Protein AF-0000000080185939 (afdb_homodimer)

pLDDT: mean 82.7, std 18.93, range [19.61, 98.19]

Nearest PDB structures (foldseek):
  6in9-assembly1_A  TM=8.430E-01  e=1.172E-25  Pseudomonas aeruginosa PAO1
  3m4w-assembly2_B  TM=7.962E-01  e=1.609E-26  Escherichia coli K-12
  2v42-assembly1_A  TM=7.978E-01  e=8.962E-26  Escherichia coli BL21(DE3)
  3m4w-assembly1_C  TM=8.084E-01  e=6.529E-25  Escherichia coli K-12
  2v42-assembly1_B  TM=7.978E-01  e=1.003E-24  Escherichia coli BL21(DE3)

Organism: NCBI:txid1233

Radius of gyration: 27.84 Å; Cα contacts (8 Å, |Δi|>4): 1525; chains: 2; bounding box: 61×84×70 Å

Structure (mmCIF, N/CA/C/O backbone):
data_AF-0000000080185939-model_v1
#
loop_
_entity.id
_entity.type
_entity.pdbx_description
1 polymer 'Sigma E regulatory protein, MucB/RseB'
#
loop_
_atom_site.group_PDB
_atom_site.id
_atom_site.type_symbol
_atom_site.label_atom_id
_atom_site.label_alt_id
_atom_site.label_comp_id
_atom_site.label_asym_id
_atom_site.label_entity_id
_atom_site.label_seq_id
_atom_site.pdbx_PDB_ins_code
_atom_site.Cartn_x
_atom_site.Cartn_y
_atom_site.Cartn_z
_atom_site.occupancy
_atom_site.B_iso_or_equiv
_atom_site.auth_seq_id
_atom_site.auth_comp_id
_atom_site.auth_asym_id
_atom_site.auth_atom_id
_atom_site.pdbx_PDB_model_num
ATOM 1 N N . MET A 1 1 ? -2.131 13.453 8.148 1 19.61 1 MET A N 1
ATOM 2 C CA . MET A 1 1 ? -1.816 14.805 8.602 1 19.61 1 MET A CA 1
ATOM 3 C C . MET A 1 1 ? -3.055 15.492 9.172 1 19.61 1 MET A C 1
ATOM 5 O O . MET A 1 1 ? -4.184 15.133 8.82 1 19.61 1 MET A O 1
ATOM 9 N N . MET A 1 2 ? -3.336 16.688 10.164 1 22.05 2 MET A N 1
ATOM 10 C CA . MET A 1 2 ? -4.25 16.25 11.219 1 22.05 2 MET A CA 1
ATOM 11 C C . MET A 1 2 ? -5.625 15.93 10.648 1 22.05 2 MET A C 1
ATOM 13 O O . MET A 1 2 ? -6.133 16.656 9.789 1 22.05 2 MET A O 1
ATOM 17 N N . ARG A 1 3 ? -6.227 14.711 10.305 1 24.97 3 ARG A N 1
ATOM 18 C CA . ARG A 1 3 ? -7.523 14.32 9.766 1 24.97 3 ARG A CA 1
ATOM 19 C C . ARG A 1 3 ? -8.539 15.453 9.898 1 24.97 3 ARG A C 1
ATOM 21 O O . ARG A 1 3 ? -8.578 16.141 10.922 1 24.97 3 ARG A O 1
ATOM 28 N N . ILE A 1 4 ? -8.898 16.516 9.164 1 28.67 4 ILE A N 1
ATOM 29 C CA . ILE A 1 4 ? -9.789 17.672 9.203 1 28.67 4 ILE A CA 1
ATOM 30 C C . ILE A 1 4 ? -10.727 17.562 10.406 1 28.67 4 ILE A C 1
ATOM 32 O O . ILE A 1 4 ? -11.133 16.453 10.773 1 28.67 4 ILE A O 1
ATOM 36 N N . ALA A 1 5 ? -11.234 18.766 11.289 1 27.16 5 ALA A N 1
ATOM 37 C CA . ALA A 1 5 ? -11.539 18.922 12.703 1 27.16 5 ALA A CA 1
ATOM 38 C C . ALA A 1 5 ? -12.359 17.734 13.219 1 27.16 5 ALA A C 1
ATOM 40 O O . ALA A 1 5 ? -12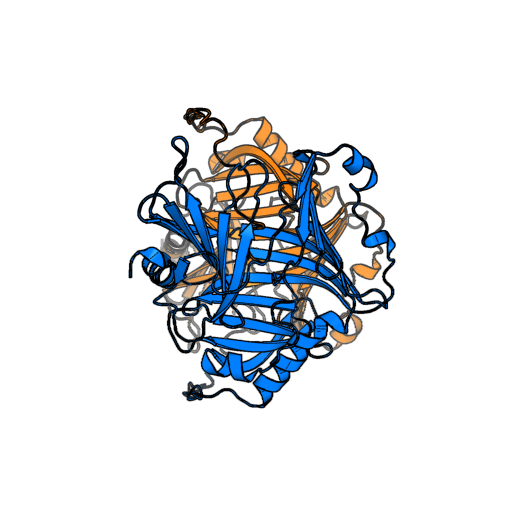.922 16.969 12.438 1 27.16 5 ALA A O 1
ATOM 41 N N . LEU A 1 6 ? -12.836 17.812 14.648 1 27.56 6 LEU A N 1
ATOM 42 C CA . LEU A 1 6 ? -13.617 16.922 15.492 1 27.56 6 LEU A CA 1
ATOM 43 C C . LEU A 1 6 ? -14.984 16.656 14.883 1 27.56 6 LEU A C 1
ATOM 45 O O . LEU A 1 6 ? -15.914 17.438 15.055 1 27.56 6 LEU A O 1
ATOM 49 N N . ALA A 1 7 ? -15.266 16.797 13.719 1 27.19 7 ALA A N 1
ATOM 50 C CA . ALA A 1 7 ? -16.453 16.047 13.305 1 27.19 7 ALA A CA 1
ATOM 51 C C . ALA A 1 7 ? -16.703 14.852 14.219 1 27.19 7 ALA A C 1
ATOM 53 O O . ALA A 1 7 ? -15.766 14.164 14.617 1 27.19 7 ALA A O 1
ATOM 54 N N . ALA A 1 8 ? -18.25 14.633 14.539 1 25.52 8 ALA A N 1
ATOM 55 C CA . ALA A 1 8 ? -19.594 14.391 15.078 1 25.52 8 ALA A CA 1
ATOM 56 C C . ALA A 1 8 ? -19.672 13.047 15.781 1 25.52 8 ALA A C 1
ATOM 58 O O . ALA A 1 8 ? -19.422 12 15.172 1 25.52 8 ALA A O 1
ATOM 59 N N . TRP A 1 9 ? -19.75 13.266 17.125 1 24.97 9 TRP A N 1
ATOM 60 C CA . TRP A 1 9 ? -19.797 12.508 18.375 1 24.97 9 TRP A CA 1
ATOM 61 C C . TRP A 1 9 ? -20.469 11.148 18.156 1 24.97 9 TRP A C 1
ATOM 63 O O . TRP A 1 9 ? -21.062 10.906 17.109 1 24.97 9 TRP A O 1
ATOM 73 N N . LEU A 1 10 ? -21.547 11.023 19.219 1 25 10 LEU A N 1
ATOM 74 C CA . LEU A 1 10 ? -22.125 9.977 20.062 1 25 10 LEU A CA 1
ATOM 75 C C . LEU A 1 10 ? -23.125 9.133 19.266 1 25 10 LEU A C 1
ATOM 77 O O . LEU A 1 10 ? -24.328 9.391 19.297 1 25 10 LEU A O 1
ATOM 81 N N . LEU A 1 11 ? -22.891 9.062 18 1 24.59 11 LEU A N 1
ATOM 82 C CA . LEU A 1 11 ? -24.047 8.289 17.531 1 24.59 11 LEU A CA 1
ATOM 83 C C . LEU A 1 11 ? -24.344 7.141 18.484 1 24.59 11 LEU A C 1
ATOM 85 O O . LEU A 1 11 ? -23.469 6.672 19.203 1 24.59 11 LEU A O 1
ATOM 89 N N . MET A 1 12 ? -25.734 6.918 18.609 1 25.69 12 MET A N 1
ATOM 90 C CA . MET A 1 12 ? -26.516 5.953 19.375 1 25.69 12 MET A CA 1
ATOM 91 C C . MET A 1 12 ? -25.875 4.574 19.344 1 25.69 12 MET A C 1
ATOM 93 O O . MET A 1 12 ? -25.453 4.109 18.281 1 25.69 12 MET A O 1
ATOM 97 N N . ALA A 1 13 ? -25.266 4.25 20.469 1 27.39 13 ALA A N 1
ATOM 98 C CA . ALA A 1 13 ? -24.891 2.916 20.922 1 27.39 13 ALA A CA 1
ATOM 99 C C . ALA A 1 13 ? -25.781 1.85 20.297 1 27.39 13 ALA A C 1
ATOM 101 O O . ALA A 1 13 ? -26.875 1.562 20.797 1 27.39 13 ALA A O 1
ATOM 102 N N . ALA A 1 14 ? -26.156 1.982 18.953 1 28.09 14 ALA A N 1
ATOM 103 C CA . ALA A 1 14 ? -26.969 0.803 18.688 1 28.09 14 ALA A CA 1
ATOM 104 C C . ALA A 1 14 ? -26.281 -0.466 19.172 1 28.09 14 ALA A C 1
ATOM 106 O O . ALA A 1 14 ? -25.094 -0.673 18.922 1 28.09 14 ALA A O 1
ATOM 107 N N . ASN A 1 15 ? -26.703 -0.908 20.297 1 28.48 15 ASN A N 1
ATOM 108 C CA . ASN A 1 15 ? -26.516 -2.281 20.75 1 28.48 15 ASN A CA 1
ATOM 109 C C . ASN A 1 15 ? -26.391 -3.252 19.578 1 28.48 15 ASN A C 1
ATOM 111 O O . ASN A 1 15 ? -27.391 -3.73 19.062 1 28.48 15 ASN A O 1
ATOM 115 N N . VAL A 1 16 ? -25.453 -2.85 18.672 1 33.22 16 VAL A N 1
ATOM 116 C CA . VAL A 1 16 ? -25.406 -4.008 17.781 1 33.22 16 VAL A CA 1
ATOM 117 C C . VAL A 1 16 ? -25.078 -5.262 18.578 1 33.22 16 VAL A C 1
ATOM 119 O O . VAL A 1 16 ? -24.031 -5.34 19.234 1 33.22 16 VAL A O 1
ATOM 122 N N . GLN A 1 17 ? -26.062 -5.832 19.125 1 32.38 17 GLN A N 1
ATOM 123 C CA . GLN A 1 17 ? -25.875 -7.207 19.578 1 32.38 17 GLN A CA 1
ATOM 124 C C . GLN A 1 17 ? -24.938 -7.965 18.641 1 32.38 17 GLN A C 1
ATOM 126 O O . GLN A 1 17 ? -25.094 -7.93 17.422 1 32.38 17 GLN A O 1
ATOM 131 N N . PRO A 1 18 ? -23.75 -7.977 19.109 1 36.38 18 PRO A N 1
ATOM 132 C CA . PRO A 1 18 ? -23.016 -8.914 18.25 1 36.38 18 PRO A CA 1
ATOM 133 C C . PRO A 1 18 ? -23.859 -10.117 17.844 1 36.38 18 PRO A C 1
ATOM 135 O O . PRO A 1 18 ? -24.344 -10.859 18.703 1 36.38 18 PRO A O 1
ATOM 138 N N . ALA A 1 19 ? -24.844 -9.898 16.984 1 35.47 19 ALA A N 1
ATOM 139 C CA . ALA A 1 19 ? -25.359 -11.195 16.562 1 35.47 19 ALA A CA 1
ATOM 140 C C . ALA A 1 19 ? -24.234 -12.219 16.422 1 35.47 19 ALA A C 1
ATOM 142 O O . ALA A 1 19 ? -23.266 -11.984 15.695 1 35.47 19 ALA A O 1
ATOM 143 N N . PHE A 1 20 ? -24.047 -12.883 17.453 1 34.81 20 PHE A N 1
ATOM 144 C CA . PHE A 1 20 ? -23.281 -14.094 17.234 1 34.81 20 PHE A CA 1
ATOM 145 C C . PHE A 1 20 ? -23.609 -14.711 15.875 1 34.81 20 PHE A C 1
ATOM 147 O O . PHE A 1 20 ? -24.625 -15.406 15.734 1 34.81 20 PHE A O 1
ATOM 154 N N . ALA A 1 21 ? -23.578 -13.898 14.852 1 38.5 21 ALA A N 1
ATOM 155 C CA . ALA A 1 21 ? -23.766 -14.688 13.633 1 38.5 21 ALA A CA 1
ATOM 156 C C . ALA A 1 21 ? -22.984 -16 13.711 1 38.5 21 ALA A C 1
ATOM 158 O O . ALA A 1 21 ? -21.766 -16 13.883 1 38.5 21 ALA A O 1
ATOM 159 N N . GLN A 1 22 ? -23.531 -16.984 14.094 1 40.75 22 GLN A N 1
ATOM 160 C CA . GLN A 1 22 ? -22.984 -18.328 13.938 1 40.75 22 GLN A CA 1
ATOM 161 C C . GLN A 1 22 ? -22.312 -18.484 12.57 1 40.75 22 GLN A C 1
ATOM 163 O O . GLN A 1 22 ? -22.938 -18.234 11.539 1 40.75 22 GLN A O 1
ATOM 168 N N . ASN A 1 23 ? -21.078 -18.062 12.375 1 51.03 23 ASN A N 1
ATOM 169 C CA . ASN A 1 23 ? -20.359 -18.344 11.141 1 51.03 23 ASN A CA 1
ATOM 170 C C . ASN A 1 23 ? -20.719 -19.719 10.578 1 51.03 23 ASN A C 1
ATOM 172 O O . ASN A 1 23 ? -20.469 -20.734 11.227 1 51.03 23 ASN A O 1
ATOM 176 N N . PRO A 1 24 ? -21.719 -19.766 9.82 1 56.75 24 PRO A N 1
ATOM 177 C CA . PRO A 1 24 ? -22.016 -21.094 9.273 1 56.75 24 PRO A CA 1
ATOM 178 C C . PRO A 1 24 ? -20.766 -21.844 8.82 1 56.75 24 PRO A C 1
ATOM 180 O O . PRO A 1 24 ? -19.797 -21.219 8.383 1 56.75 24 PRO A O 1
ATOM 183 N N . SER A 1 25 ? -20.562 -23.062 9.297 1 65.62 25 SER A N 1
ATOM 184 C CA . SER A 1 25 ? -19.5 -24.016 8.984 1 65.62 25 SER A CA 1
ATOM 185 C C . SER A 1 25 ? -19.516 -24.391 7.504 1 65.62 25 SER A C 1
ATOM 187 O O . SER A 1 25 ? -18.688 -25.172 7.047 1 65.62 25 SER A O 1
ATOM 189 N N . SER A 1 26 ? -20.547 -23.828 6.781 1 77.75 26 SER A N 1
ATOM 190 C CA . SER A 1 26 ? -20.594 -24.25 5.387 1 77.75 26 SER A CA 1
ATOM 191 C C . SER A 1 26 ? -20.531 -23.062 4.441 1 77.75 26 SER A C 1
ATOM 193 O O . SER A 1 26 ? -20.906 -21.953 4.816 1 77.75 26 SER A O 1
ATOM 195 N N . SER A 1 27 ? -20.062 -23.344 3.312 1 83.94 27 SER A N 1
ATOM 196 C CA . SER A 1 27 ? -20.016 -22.328 2.256 1 83.94 27 SER A CA 1
ATOM 197 C C . SER A 1 27 ? -21.406 -22.031 1.712 1 83.94 27 SER A C 1
ATOM 199 O O . SER A 1 27 ? -22.234 -22.938 1.584 1 83.94 27 SER A O 1
ATOM 201 N N . SER A 1 28 ? -21.688 -20.734 1.501 1 84.31 28 SER A N 1
ATOM 202 C CA . SER A 1 28 ? -22.969 -20.375 0.898 1 84.31 28 SER A CA 1
ATOM 203 C C . SER A 1 28 ? -22.938 -20.562 -0.614 1 84.31 28 SER A C 1
ATOM 205 O O . SER A 1 28 ? -21.922 -20.328 -1.257 1 84.31 28 SER A O 1
ATOM 207 N N . PRO A 1 29 ? -24.062 -21.109 -1.193 1 84.44 29 PRO A N 1
ATOM 208 C CA . PRO A 1 29 ? -24.125 -21.266 -2.648 1 84.44 29 PRO A CA 1
ATOM 209 C C . PRO A 1 29 ? -23.812 -19.953 -3.387 1 84.44 29 PRO A C 1
ATOM 211 O O . PRO A 1 29 ? -23.203 -19.984 -4.453 1 84.44 29 PRO A O 1
ATOM 214 N N . ASP A 1 30 ? -24.266 -18.875 -2.857 1 89.75 30 ASP A N 1
ATOM 215 C CA . ASP A 1 30 ? -24 -17.578 -3.463 1 89.75 30 ASP A CA 1
ATOM 216 C C . ASP A 1 30 ? -22.5 -17.297 -3.525 1 89.75 30 ASP A C 1
ATOM 218 O O . ASP A 1 30 ? -22 -16.781 -4.527 1 89.75 30 ASP A O 1
ATOM 222 N N . ALA A 1 31 ? -21.875 -17.625 -2.494 1 91.19 31 ALA A N 1
ATOM 223 C CA . ALA A 1 31 ? -20.422 -17.422 -2.447 1 91.19 31 ALA A CA 1
ATOM 224 C C . ALA A 1 31 ? -19.719 -18.281 -3.484 1 91.19 31 ALA A C 1
ATOM 226 O O . ALA A 1 31 ? -18.766 -17.828 -4.137 1 91.19 31 ALA A O 1
ATOM 227 N N . LEU A 1 32 ? -20.188 -19.5 -3.648 1 87.81 32 LEU A N 1
ATOM 228 C CA . LEU A 1 32 ? -19.594 -20.406 -4.625 1 87.81 32 LEU A CA 1
ATOM 229 C C . LEU A 1 32 ? -19.812 -19.906 -6.047 1 87.81 32 LEU A C 1
ATOM 231 O O . LEU A 1 32 ? -18.953 -20.062 -6.91 1 87.81 32 LEU A O 1
ATOM 235 N N . SER A 1 33 ? -20.922 -19.312 -6.277 1 90.12 33 SER A N 1
ATOM 236 C CA . SER A 1 33 ? -21.188 -18.703 -7.578 1 90.12 33 SER A CA 1
ATOM 237 C C . SER A 1 33 ? -20.219 -17.562 -7.875 1 90.12 33 SER A C 1
ATOM 239 O O . SER A 1 33 ? -19.781 -17.406 -9.016 1 90.12 33 SER A O 1
ATOM 241 N N . TRP A 1 34 ? -19.906 -16.812 -6.887 1 92.56 34 TRP A N 1
ATOM 242 C CA . TRP A 1 34 ? -18.922 -15.742 -7.043 1 92.56 34 TRP A CA 1
ATOM 243 C C . TRP A 1 34 ? -17.562 -16.297 -7.422 1 92.56 34 TRP A C 1
ATOM 245 O O . TRP A 1 34 ? -16.844 -15.703 -8.25 1 92.56 34 TRP A O 1
ATOM 255 N N . LEU A 1 35 ? -17.219 -17.406 -6.852 1 90.25 35 LEU A N 1
ATOM 256 C CA . LEU A 1 35 ? -15.93 -18 -7.176 1 90.25 35 LEU A CA 1
ATOM 257 C C . LEU A 1 35 ? -15.844 -18.344 -8.664 1 90.25 35 LEU A C 1
ATOM 259 O O . LEU A 1 35 ? -14.797 -18.172 -9.281 1 90.25 35 LEU A O 1
ATOM 263 N N . GLN A 1 36 ? -16.891 -18.828 -9.164 1 88.12 36 GLN A N 1
ATOM 264 C CA . GLN A 1 36 ? -16.938 -19.141 -10.594 1 88.12 36 GLN A CA 1
ATOM 265 C C . GLN A 1 36 ? -16.797 -17.875 -11.438 1 88.12 36 GLN A C 1
ATOM 267 O O . GLN A 1 36 ? -16.062 -17.875 -12.43 1 88.12 36 GLN A O 1
ATOM 272 N N . LYS A 1 37 ? -17.469 -16.875 -11.031 1 91 37 LYS A N 1
ATOM 273 C CA . LYS A 1 37 ? -17.375 -15.586 -11.719 1 91 37 LYS A CA 1
ATOM 274 C C . LYS A 1 37 ? -15.953 -15.047 -11.688 1 91 37 LYS A C 1
ATOM 276 O O . LYS A 1 37 ? -15.445 -14.562 -12.695 1 91 37 LYS A O 1
ATOM 281 N N . ILE A 1 38 ? -15.359 -15.18 -10.578 1 92.56 38 ILE A N 1
ATOM 282 C CA . ILE A 1 38 ? -13.984 -14.719 -10.375 1 92.56 38 ILE A CA 1
ATOM 283 C C . ILE A 1 38 ? -13.039 -15.492 -11.289 1 92.56 38 ILE A C 1
ATOM 285 O O . ILE A 1 38 ? -12.188 -14.898 -11.953 1 92.56 38 ILE A O 1
ATOM 289 N N . ALA A 1 39 ? -13.18 -16.766 -11.312 1 87.44 39 ALA A N 1
ATOM 290 C CA . ALA A 1 39 ? -12.289 -17.641 -12.07 1 87.44 39 ALA A CA 1
ATOM 291 C C . ALA A 1 39 ? -12.352 -17.328 -13.562 1 87.44 39 ALA A C 1
ATOM 293 O O . ALA A 1 39 ? -11.344 -17.406 -14.266 1 87.44 39 ALA A O 1
ATOM 294 N N . SER A 1 40 ? -13.461 -16.891 -14.039 1 87.88 40 SER A N 1
ATOM 295 C CA . SER A 1 40 ? -13.656 -16.688 -15.477 1 87.88 40 SER A CA 1
ATOM 296 C C . SER A 1 40 ? -13.344 -15.266 -15.891 1 87.88 40 SER A C 1
ATOM 298 O O . SER A 1 40 ? -13.141 -14.984 -17.078 1 87.88 40 SER A O 1
ATOM 300 N N . ALA A 1 41 ? -13.281 -14.359 -14.984 1 91.44 41 ALA A N 1
ATOM 301 C CA . ALA A 1 41 ? -13.273 -12.922 -15.266 1 91.44 41 ALA A CA 1
ATOM 302 C C . ALA A 1 41 ? -12.031 -12.531 -16.062 1 91.44 41 ALA A C 1
ATOM 304 O O . ALA A 1 41 ? -12.133 -11.812 -17.062 1 91.44 41 ALA A O 1
ATOM 305 N N . PRO A 1 42 ? -10.867 -13.031 -15.656 1 86.62 42 PRO A N 1
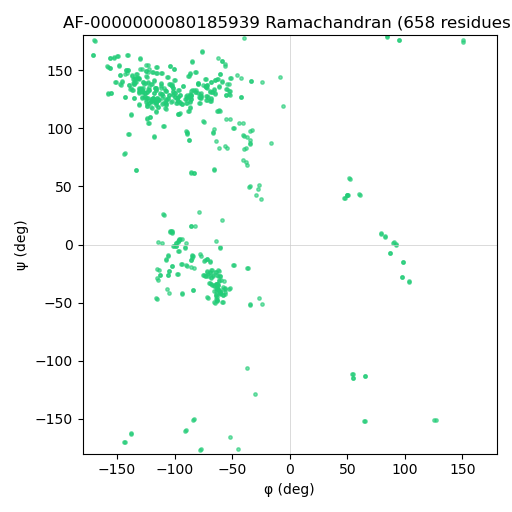ATOM 306 C CA . PRO A 1 42 ? -9.68 -12.594 -16.391 1 86.62 42 PRO A CA 1
ATOM 307 C C . PRO A 1 42 ? -9.703 -13.008 -17.859 1 86.62 42 PRO A C 1
ATOM 309 O O . PRO A 1 42 ? -9.109 -12.336 -18.703 1 86.62 42 PRO A O 1
ATOM 312 N N . ARG A 1 43 ? -10.344 -14.023 -18.234 1 86.62 43 ARG A N 1
ATOM 313 C CA . ARG A 1 43 ? -10.398 -14.484 -19.625 1 86.62 43 ARG A CA 1
ATOM 314 C C . ARG A 1 43 ? -11.508 -13.766 -20.391 1 86.62 43 ARG A C 1
ATOM 316 O O . ARG A 1 43 ? -11.547 -13.828 -21.625 1 86.62 43 ARG A O 1
ATOM 323 N N . ARG A 1 44 ? -12.32 -13.133 -19.688 1 89.75 44 ARG A N 1
ATOM 324 C CA . ARG A 1 44 ? -13.469 -12.5 -20.328 1 89.75 44 ARG A CA 1
ATOM 325 C C . ARG A 1 44 ? -13.258 -11 -20.5 1 89.75 44 ARG A C 1
ATOM 327 O O . ARG A 1 44 ? -13.938 -10.352 -21.297 1 89.75 44 ARG A O 1
ATOM 334 N N . HIS A 1 45 ? -12.289 -10.461 -19.719 1 93.12 45 HIS A N 1
ATOM 335 C CA . HIS A 1 45 ? -12.164 -9.008 -19.703 1 93.12 45 HIS A CA 1
ATOM 336 C C . HIS A 1 45 ? -10.719 -8.578 -19.953 1 93.12 45 HIS A C 1
ATOM 338 O O . HIS A 1 45 ? -9.789 -9.148 -19.375 1 93.12 45 HIS A O 1
ATOM 344 N N . ASN A 1 46 ? -10.617 -7.598 -20.828 1 95.19 46 ASN A N 1
ATOM 345 C CA . ASN A 1 46 ? -9.352 -6.887 -20.984 1 95.19 46 ASN A CA 1
ATOM 346 C C . ASN A 1 46 ? -9.234 -5.73 -20 1 95.19 46 ASN A C 1
ATOM 348 O O . ASN A 1 46 ? -10.242 -5.148 -19.594 1 95.19 46 ASN A O 1
ATOM 352 N N . TYR A 1 47 ? -8.023 -5.504 -19.594 1 96.25 47 TYR A N 1
ATOM 353 C CA . TYR A 1 47 ? -7.863 -4.402 -18.641 1 96.25 47 TYR A CA 1
ATOM 354 C C . TYR A 1 47 ? -6.434 -3.879 -18.641 1 96.25 47 TYR A C 1
ATOM 356 O O . TYR A 1 47 ? -5.508 -4.586 -19.062 1 96.25 47 TYR A O 1
ATOM 364 N N . VAL A 1 48 ? -6.277 -2.674 -18.312 1 96.81 48 VAL A N 1
ATOM 365 C CA . VAL A 1 48 ? -5.023 -1.968 -18.062 1 96.81 48 VAL A CA 1
ATOM 366 C C . VAL A 1 48 ? -5.074 -1.271 -16.703 1 96.81 48 VAL A C 1
ATOM 368 O O . VAL A 1 48 ? -6.09 -0.669 -16.344 1 96.81 48 VAL A O 1
ATOM 371 N N . GLY A 1 49 ? -3.975 -1.438 -15.961 1 96.19 49 GLY A N 1
ATOM 372 C CA . GLY A 1 49 ? -4.035 -0.802 -14.656 1 96.19 49 GLY A CA 1
ATOM 373 C C . GLY A 1 49 ? -2.701 -0.788 -13.938 1 96.19 49 GLY A C 1
ATOM 374 O O . GLY A 1 49 ? -1.687 -1.217 -14.492 1 96.19 49 GLY A O 1
ATOM 375 N N . THR A 1 50 ? -2.709 -0.145 -12.812 1 97.56 50 THR A N 1
ATOM 376 C CA . THR A 1 50 ? -1.61 -0.121 -11.852 1 97.56 50 THR A CA 1
ATOM 377 C C . THR A 1 50 ? -2.037 -0.738 -10.523 1 97.56 50 THR A C 1
ATOM 379 O O . THR A 1 50 ? -3.141 -0.482 -10.039 1 97.56 50 THR A O 1
ATOM 382 N N . PHE A 1 51 ? -1.219 -1.649 -10.031 1 96.88 51 PHE A N 1
ATOM 383 C CA . PHE A 1 51 ? -1.531 -2.232 -8.727 1 96.88 51 PHE A CA 1
ATOM 384 C C . PHE A 1 51 ? -0.315 -2.191 -7.812 1 96.88 51 PHE A C 1
ATOM 386 O O . PHE A 1 51 ? 0.812 -2 -8.273 1 96.88 51 PHE A O 1
ATOM 393 N N . VAL A 1 52 ? -0.646 -2.303 -6.508 1 96.5 52 VAL A N 1
ATOM 394 C CA . VAL A 1 52 ? 0.401 -2.305 -5.488 1 96.5 52 VAL A CA 1
ATOM 395 C C . VAL A 1 52 ? 0.421 -3.652 -4.773 1 96.5 52 VAL A C 1
ATOM 397 O O . VAL A 1 52 ? -0.63 -4.25 -4.527 1 96.5 52 VAL A O 1
ATOM 400 N N . TYR A 1 53 ? 1.637 -4.141 -4.613 1 93.44 53 TYR A N 1
ATOM 401 C CA . TYR A 1 53 ? 1.893 -5.207 -3.648 1 93.44 53 TYR A CA 1
ATOM 402 C C . TYR A 1 53 ? 2.383 -4.637 -2.322 1 93.44 53 TYR A C 1
ATOM 404 O O . TYR A 1 53 ? 3.287 -3.797 -2.297 1 93.44 53 TYR A O 1
ATOM 412 N N . SER A 1 54 ? 1.734 -5.047 -1.246 1 94.12 54 SER A N 1
ATOM 413 C CA . SER A 1 54 ? 2.131 -4.566 0.073 1 94.12 54 SER A CA 1
ATOM 414 C C . SER A 1 54 ? 2.303 -5.719 1.056 1 94.12 54 SER A C 1
ATOM 416 O O . SER A 1 54 ? 1.433 -6.586 1.161 1 94.12 54 SER A O 1
ATOM 418 N N . SER A 1 55 ? 3.449 -5.699 1.782 1 92.12 55 SER A N 1
ATOM 419 C CA . SER A 1 55 ? 3.693 -6.656 2.857 1 92.12 55 SER A CA 1
ATOM 420 C C . SER A 1 55 ? 4.727 -6.125 3.846 1 92.12 55 SER A C 1
ATOM 422 O O . SER A 1 55 ? 5.805 -5.676 3.443 1 92.12 55 SER A O 1
ATOM 424 N N . ASN A 1 56 ? 4.391 -6.18 5.105 1 87 56 ASN A N 1
ATOM 425 C CA . ASN A 1 56 ? 5.309 -5.836 6.184 1 87 56 ASN A CA 1
ATOM 426 C C . ASN A 1 56 ? 5.992 -4.492 5.934 1 87 56 ASN A C 1
ATOM 428 O O . ASN A 1 56 ? 7.215 -4.387 6.039 1 87 56 ASN A O 1
ATOM 432 N N . GLY A 1 57 ? 5.223 -3.572 5.496 1 86.25 57 GLY A N 1
ATOM 433 C CA . GLY A 1 57 ? 5.754 -2.23 5.324 1 86.25 57 GLY A CA 1
ATOM 434 C C . GLY A 1 57 ? 6.414 -2.02 3.973 1 86.25 57 GLY A C 1
ATOM 435 O O . GLY A 1 57 ? 6.789 -0.898 3.629 1 86.25 57 GLY A O 1
ATOM 436 N N . ASP A 1 58 ? 6.559 -3.051 3.221 1 90.12 58 ASP A N 1
ATOM 437 C CA . ASP A 1 58 ? 7.113 -2.934 1.875 1 90.12 58 ASP A CA 1
ATOM 438 C C . ASP A 1 58 ? 6.004 -2.754 0.84 1 90.12 58 ASP A C 1
ATOM 440 O O . ASP A 1 58 ? 4.957 -3.4 0.925 1 90.12 58 ASP A O 1
ATOM 444 N N . ILE A 1 59 ? 6.27 -1.817 -0.085 1 93.19 59 ILE A N 1
ATOM 445 C CA . ILE A 1 59 ? 5.316 -1.576 -1.159 1 93.19 59 ILE A CA 1
ATOM 446 C C . ILE A 1 59 ? 6.027 -1.647 -2.51 1 93.19 59 ILE A C 1
ATOM 448 O O . ILE A 1 59 ? 7.137 -1.134 -2.66 1 93.19 59 ILE A O 1
ATOM 452 N N . GLU A 1 60 ? 5.43 -2.375 -3.418 1 94.31 60 GLU A N 1
ATOM 453 C CA . GLU A 1 60 ? 5.906 -2.432 -4.797 1 94.31 60 GLU A CA 1
ATOM 454 C C . GLU A 1 60 ? 4.781 -2.137 -5.781 1 94.31 60 GLU A C 1
ATOM 456 O O . GLU A 1 60 ? 3.686 -2.691 -5.668 1 94.31 60 GLU A O 1
ATOM 461 N N . THR A 1 61 ? 5.09 -1.263 -6.691 1 96.62 61 THR A N 1
ATOM 462 C CA . THR A 1 61 ? 4.094 -0.854 -7.676 1 96.62 61 THR A CA 1
ATOM 463 C C . THR A 1 61 ? 4.375 -1.501 -9.031 1 96.62 61 THR A C 1
ATOM 465 O O . THR A 1 61 ? 5.527 -1.589 -9.453 1 96.62 61 THR A O 1
ATOM 468 N N . SER A 1 62 ? 3.266 -1.963 -9.68 1 96.38 62 SER A N 1
ATOM 469 C CA . SER A 1 62 ? 3.393 -2.561 -11.008 1 96.38 62 SER A CA 1
ATOM 470 C C . SER A 1 62 ? 2.285 -2.076 -11.938 1 96.38 62 SER A C 1
ATOM 472 O O . SER A 1 62 ? 1.162 -1.825 -11.492 1 96.38 62 SER A O 1
ATOM 474 N N . ARG A 1 63 ? 2.633 -1.94 -13.164 1 96.81 63 ARG A N 1
ATOM 475 C CA . ARG A 1 63 ? 1.649 -1.721 -14.219 1 96.81 63 ARG A CA 1
ATOM 476 C C . ARG A 1 63 ? 1.353 -3.014 -14.977 1 96.81 63 ARG A C 1
ATOM 478 O O . ARG A 1 63 ? 2.262 -3.797 -15.25 1 96.81 63 ARG A O 1
ATOM 485 N N . ILE A 1 64 ? 0.084 -3.188 -15.328 1 96.19 64 ILE A N 1
ATOM 486 C CA . ILE A 1 64 ? -0.294 -4.434 -15.984 1 96.19 64 ILE A CA 1
ATOM 487 C C . ILE A 1 64 ? -1.209 -4.133 -17.172 1 96.19 64 ILE A C 1
ATOM 489 O O . ILE A 1 64 ? -2.068 -3.252 -17.094 1 96.19 64 ILE A O 1
ATOM 493 N N . ILE A 1 65 ? -1.006 -4.773 -18.234 1 97 65 ILE A N 1
ATOM 494 C CA . ILE A 1 65 ? -1.872 -4.805 -19.422 1 97 65 ILE A CA 1
ATOM 495 C C . ILE A 1 65 ? -2.281 -6.242 -19.719 1 97 65 ILE A C 1
ATOM 497 O O . ILE A 1 65 ? -1.43 -7.129 -19.812 1 97 65 ILE A O 1
ATOM 501 N N . HIS A 1 66 ? -3.527 -6.504 -19.75 1 95.38 66 HIS A N 1
ATOM 502 C CA . HIS A 1 66 ? -4.062 -7.836 -20.016 1 95.38 66 HIS A CA 1
ATOM 503 C C . HIS A 1 66 ? -5.023 -7.809 -21.203 1 95.38 66 HIS A C 1
ATOM 505 O O . HIS A 1 66 ? -5.973 -7.023 -21.219 1 95.38 66 HIS A O 1
ATOM 511 N N . LEU A 1 67 ? -4.777 -8.641 -22.156 1 95.69 67 LEU A N 1
ATOM 512 C CA . LEU A 1 67 ? -5.57 -8.711 -23.391 1 95.69 67 LEU A CA 1
ATOM 513 C C . LEU A 1 67 ? -5.879 -10.156 -23.75 1 95.69 67 LEU A C 1
ATOM 515 O O . LEU A 1 67 ? -4.98 -11 -23.781 1 95.69 67 LEU A O 1
ATOM 519 N N . VAL A 1 68 ? -7.109 -10.453 -23.938 1 92.75 68 VAL A N 1
ATOM 520 C CA . VAL A 1 68 ? -7.531 -11.727 -24.5 1 92.75 68 VAL A CA 1
ATOM 521 C C . VAL A 1 68 ? -8.031 -11.531 -25.922 1 92.75 68 VAL A C 1
ATOM 523 O O . VAL A 1 68 ? -8.891 -10.68 -26.172 1 92.75 68 VAL A O 1
ATOM 526 N N . ASP A 1 69 ? -7.477 -12.227 -26.812 1 91.38 69 ASP A N 1
ATOM 527 C CA . ASP A 1 69 ? -7.914 -12.172 -28.203 1 91.38 69 ASP A CA 1
ATOM 528 C C . ASP A 1 69 ? -7.973 -13.57 -28.828 1 91.38 69 ASP A C 1
ATOM 530 O O . ASP A 1 69 ? -8.086 -14.562 -28.109 1 91.38 69 ASP A O 1
ATOM 534 N N . GLU A 1 70 ? -8.008 -13.664 -30.141 1 90.75 70 GLU A N 1
ATOM 535 C CA . GLU A 1 70 ? -8.148 -14.938 -30.828 1 90.75 70 GLU A CA 1
ATOM 536 C C . GLU A 1 70 ? -6.926 -15.82 -30.625 1 90.75 70 GLU A C 1
ATOM 538 O O . GLU A 1 70 ? -7.023 -17.047 -30.672 1 90.75 70 GLU A O 1
ATOM 543 N N . GLU A 1 71 ? -5.824 -15.172 -30.391 1 90.75 71 GLU A N 1
ATOM 544 C CA . GLU A 1 71 ? -4.578 -15.914 -30.219 1 90.75 71 GLU A CA 1
ATOM 545 C C . GLU A 1 71 ? -4.418 -16.391 -28.766 1 90.75 71 GLU A C 1
ATOM 547 O O . GLU A 1 71 ? -3.521 -17.188 -28.469 1 90.75 71 GLU A O 1
ATOM 552 N N . GLY A 1 72 ? -5.25 -15.906 -27.938 1 90.38 72 GLY A N 1
ATOM 553 C CA . GLY A 1 72 ? -5.195 -16.344 -26.547 1 90.38 72 GLY A CA 1
ATOM 554 C C . GLY A 1 72 ? -5.066 -15.188 -25.562 1 90.38 72 GLY A C 1
ATOM 555 O O . GLY A 1 72 ? -5.629 -14.109 -25.797 1 90.38 72 GLY A O 1
ATOM 556 N N . GLU A 1 73 ? -4.402 -15.516 -24.406 1 90.94 73 GLU A N 1
ATOM 557 C CA . GLU A 1 73 ? -4.238 -14.547 -23.328 1 90.94 73 GLU A CA 1
ATOM 558 C C . GLU A 1 73 ? -2.836 -13.945 -23.344 1 90.94 73 GLU A C 1
ATOM 560 O O . GLU A 1 73 ? -1.843 -14.672 -23.438 1 90.94 73 GLU A O 1
ATOM 565 N N . HIS A 1 74 ? -2.783 -12.625 -23.297 1 93.81 74 HIS A N 1
ATOM 566 C CA . HIS A 1 74 ? -1.536 -11.867 -23.281 1 93.81 74 HIS A CA 1
ATOM 567 C C . HIS A 1 74 ? -1.495 -10.898 -22.109 1 93.81 74 HIS A C 1
ATOM 569 O O . HIS A 1 74 ? -2.508 -10.281 -21.766 1 93.81 74 HIS A O 1
ATOM 575 N N . GLU A 1 75 ? -0.324 -10.844 -21.5 1 94.31 75 GLU A N 1
ATOM 576 C CA . GLU A 1 75 ? -0.178 -9.938 -20.359 1 94.31 75 GLU A CA 1
ATOM 577 C C . GLU A 1 75 ? 1.225 -9.344 -20.312 1 94.31 75 GLU A C 1
ATOM 579 O O . GLU A 1 75 ? 2.207 -10.023 -20.609 1 94.31 75 GLU A O 1
ATOM 584 N N . LYS A 1 76 ? 1.298 -8.148 -19.984 1 96.38 76 LYS A N 1
ATOM 585 C CA . LYS A 1 76 ? 2.553 -7.473 -19.688 1 96.38 76 LYS A CA 1
ATOM 586 C C . LYS A 1 76 ? 2.492 -6.805 -18.312 1 96.38 76 LYS A C 1
ATOM 588 O O . LYS A 1 76 ? 1.559 -6.055 -18.016 1 96.38 76 LYS A O 1
ATOM 593 N N . SER A 1 77 ? 3.455 -7.125 -17.547 1 95.38 77 SER A N 1
ATOM 594 C CA . SER A 1 77 ? 3.607 -6.473 -16.25 1 95.38 77 SER A CA 1
ATOM 595 C C . SER A 1 77 ? 4.965 -5.785 -16.125 1 95.38 77 SER A C 1
ATOM 597 O O . SER A 1 77 ? 5.988 -6.355 -16.516 1 95.38 77 SER A O 1
ATOM 599 N N . GLU A 1 78 ? 4.93 -4.602 -15.68 1 96.62 78 GLU A N 1
ATOM 600 C CA . GLU A 1 78 ? 6.145 -3.822 -15.438 1 96.62 78 GLU A CA 1
ATOM 601 C C . GLU A 1 78 ? 6.25 -3.398 -13.977 1 96.62 78 GLU A C 1
ATOM 603 O O . GLU A 1 78 ? 5.352 -2.738 -13.453 1 96.62 78 GLU A O 1
ATOM 608 N N . VAL A 1 79 ? 7.324 -3.764 -13.367 1 95.5 79 VAL A N 1
ATOM 609 C CA . VAL A 1 79 ? 7.57 -3.326 -12 1 95.5 79 VAL A CA 1
ATOM 610 C C . VAL A 1 79 ? 8.148 -1.913 -12 1 95.5 79 VAL A C 1
ATOM 612 O O . VAL A 1 79 ? 9.125 -1.639 -12.703 1 95.5 79 VAL A O 1
ATOM 615 N N . LEU A 1 80 ? 7.594 -1.1 -11.164 1 96.12 80 LEU A N 1
ATOM 616 C CA . LEU A 1 80 ? 7.898 0.324 -11.258 1 96.12 80 LEU A CA 1
ATOM 617 C C . LEU A 1 80 ? 8.836 0.759 -10.141 1 96.12 80 LEU A C 1
ATOM 619 O O . LEU A 1 80 ? 9.344 1.883 -10.148 1 96.12 80 LEU A O 1
ATOM 623 N N . ASP A 1 81 ? 9.086 -0.109 -9.188 1 96.12 81 ASP A N 1
ATOM 624 C CA . ASP A 1 81 ? 9.969 0.172 -8.062 1 96.12 81 ASP A CA 1
ATOM 625 C C . ASP A 1 81 ? 11.188 -0.75 -8.078 1 96.12 81 ASP A C 1
ATOM 627 O O . ASP A 1 81 ? 11.109 -1.883 -8.562 1 96.12 81 ASP A O 1
ATOM 631 N N . GLY A 1 82 ? 12.367 -0.265 -7.484 1 92.31 82 GLY A N 1
ATOM 632 C CA . GLY A 1 82 ? 13.562 -1.093 -7.465 1 92.31 82 GLY A CA 1
ATOM 633 C C . GLY A 1 82 ? 14.109 -1.373 -8.852 1 92.31 82 GLY A C 1
ATOM 634 O O . GLY A 1 82 ? 13.969 -0.552 -9.758 1 92.31 82 GLY A O 1
ATOM 635 N N . ALA A 1 83 ? 14.742 -2.477 -8.922 1 92.06 83 ALA A N 1
ATOM 636 C CA . ALA A 1 83 ? 15.289 -2.852 -10.219 1 92.06 83 ALA A CA 1
ATOM 637 C C . ALA A 1 83 ? 14.18 -3.094 -11.242 1 92.06 83 ALA A C 1
ATOM 639 O O . ALA A 1 83 ? 13.219 -3.814 -10.961 1 92.06 83 ALA A O 1
ATOM 640 N N . PRO A 1 84 ? 14.312 -2.479 -12.359 1 93.25 84 PRO A N 1
ATOM 641 C CA . PRO A 1 84 ? 13.273 -2.662 -13.375 1 93.25 84 PRO A CA 1
ATOM 642 C C . PRO A 1 84 ? 13.156 -4.109 -13.844 1 93.25 84 PRO A C 1
ATOM 644 O O . PRO A 1 84 ? 14.156 -4.82 -13.93 1 93.25 84 PRO A O 1
ATOM 647 N N . ARG A 1 85 ? 11.961 -4.504 -14.078 1 94.75 85 ARG A N 1
ATOM 648 C CA . ARG A 1 85 ? 11.648 -5.816 -14.633 1 94.75 85 ARG A CA 1
ATOM 649 C C . ARG A 1 85 ? 10.344 -5.785 -15.422 1 94.75 85 ARG A C 1
ATOM 651 O O . ARG A 1 85 ? 9.391 -5.105 -15.031 1 94.75 85 ARG A O 1
ATOM 658 N N . GLU A 1 86 ? 10.398 -6.473 -16.484 1 96 86 GLU A N 1
ATOM 659 C CA . GLU A 1 86 ? 9.188 -6.645 -17.281 1 96 86 GLU A CA 1
ATOM 660 C C . GLU A 1 86 ? 8.867 -8.117 -17.5 1 96 86 GLU A C 1
ATOM 662 O O . GLU A 1 86 ? 9.75 -8.914 -17.828 1 96 86 GLU A O 1
ATOM 667 N N . ILE A 1 87 ? 7.68 -8.414 -17.25 1 94.06 87 ILE A N 1
ATOM 668 C CA . ILE A 1 87 ? 7.219 -9.789 -17.438 1 94.06 87 ILE A CA 1
ATOM 669 C C . ILE A 1 87 ? 6.156 -9.836 -18.531 1 94.06 87 ILE A C 1
ATOM 671 O O . ILE A 1 87 ? 5.125 -9.172 -18.438 1 94.06 87 ILE A O 1
ATOM 675 N N . ILE A 1 88 ? 6.477 -10.617 -19.516 1 94.69 88 ILE A N 1
ATOM 676 C CA . ILE A 1 88 ? 5.539 -10.828 -20.625 1 94.69 88 ILE A CA 1
ATOM 677 C C . ILE A 1 88 ? 5.012 -12.266 -20.578 1 94.69 88 ILE A C 1
ATOM 679 O O . ILE A 1 88 ? 5.789 -13.219 -20.531 1 94.69 88 ILE A O 1
ATOM 683 N N . ARG A 1 89 ? 3.73 -12.305 -20.578 1 92 89 ARG A N 1
ATOM 684 C CA . ARG A 1 89 ? 3.088 -13.617 -20.609 1 92 89 ARG A CA 1
ATOM 685 C C . ARG A 1 89 ? 2.219 -13.766 -21.844 1 92 89 ARG A C 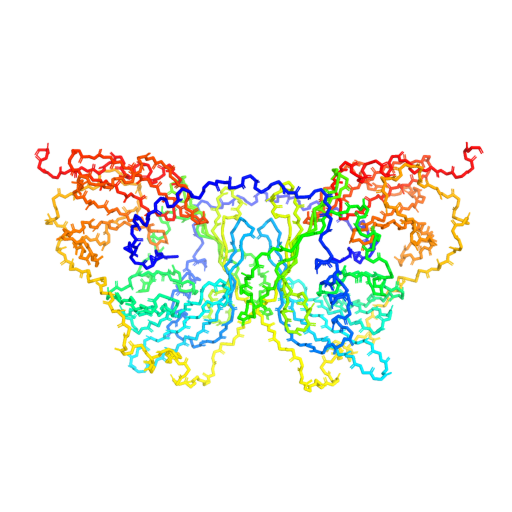1
ATOM 687 O O . ARG A 1 89 ? 1.353 -12.93 -22.109 1 92 89 ARG A O 1
ATOM 694 N N . ASN A 1 90 ? 2.498 -14.789 -22.562 1 91.06 90 ASN A N 1
ATOM 695 C CA . ASN A 1 90 ? 1.674 -15.219 -23.688 1 91.06 90 ASN A CA 1
ATOM 696 C C . ASN A 1 90 ? 1.19 -16.656 -23.5 1 91.06 90 ASN A C 1
ATOM 698 O O . ASN A 1 90 ? 1.952 -17.594 -23.719 1 91.06 90 ASN A O 1
ATOM 702 N N . ASN A 1 91 ? -0.1 -16.672 -23.156 1 87.94 91 ASN A N 1
ATOM 703 C CA . ASN A 1 91 ? -0.648 -17.984 -22.828 1 87.94 91 ASN A CA 1
ATOM 704 C C . ASN A 1 91 ? 0.168 -18.672 -21.734 1 87.94 91 ASN A C 1
ATOM 706 O O . ASN A 1 91 ? 0.245 -18.188 -20.609 1 87.94 91 ASN A O 1
ATOM 710 N N . ASP A 1 92 ? 0.89 -19.766 -22.062 1 80.31 92 ASP A N 1
ATOM 711 C CA . ASP A 1 92 ? 1.599 -20.5 -21.016 1 80.31 92 ASP A CA 1
ATOM 712 C C . ASP A 1 92 ? 3.096 -20.203 -21.047 1 80.31 92 ASP A C 1
ATOM 714 O O . ASP A 1 92 ? 3.885 -20.859 -20.375 1 80.31 92 ASP A O 1
ATOM 718 N N . GLU A 1 93 ? 3.471 -19.203 -21.797 1 85.12 93 GLU A N 1
ATOM 719 C CA . GLU A 1 93 ? 4.879 -18.812 -21.891 1 85.12 93 GLU A CA 1
ATOM 720 C C . GLU A 1 93 ? 5.129 -17.484 -21.172 1 85.12 93 GLU A C 1
ATOM 722 O O . GLU A 1 93 ? 4.375 -16.531 -21.359 1 85.12 93 GLU A O 1
ATOM 727 N N . MET A 1 94 ? 6.164 -17.547 -20.422 1 89.25 94 MET A N 1
ATOM 728 C CA . MET A 1 94 ? 6.539 -16.328 -19.703 1 89.25 94 MET A CA 1
ATOM 729 C C . MET A 1 94 ? 7.961 -15.906 -20.047 1 89.25 94 MET A C 1
ATOM 731 O O . MET A 1 94 ? 8.852 -16.75 -20.172 1 89.25 94 MET A O 1
ATOM 735 N N . ARG A 1 95 ? 8.188 -14.641 -20.297 1 90.62 95 ARG A N 1
ATOM 736 C CA . ARG A 1 95 ? 9.5 -14.031 -20.484 1 90.62 95 ARG A CA 1
ATOM 737 C C . ARG A 1 95 ? 9.695 -12.859 -19.531 1 90.62 95 ARG A C 1
ATOM 739 O O . ARG A 1 95 ? 8.875 -11.938 -19.484 1 90.62 95 ARG A O 1
ATOM 746 N N . CYS A 1 96 ? 10.734 -12.945 -18.797 1 93.06 96 CYS A N 1
ATOM 747 C CA . CYS A 1 96 ? 11.078 -11.867 -17.875 1 93.06 96 CYS A CA 1
ATOM 748 C C . CYS A 1 96 ? 12.328 -11.125 -18.328 1 93.06 96 CYS A C 1
ATOM 750 O O . CYS A 1 96 ? 13.391 -11.727 -18.469 1 93.06 96 CYS A O 1
ATOM 752 N N . TYR A 1 97 ? 12.195 -9.891 -18.531 1 94.81 97 TYR A N 1
ATOM 753 C CA . TYR A 1 97 ? 13.305 -9.031 -18.938 1 94.81 97 TYR A CA 1
ATOM 754 C C . TYR A 1 97 ? 13.938 -8.344 -17.734 1 94.81 97 TYR A C 1
ATOM 756 O O . TYR A 1 97 ? 13.258 -7.629 -17 1 94.81 97 TYR A O 1
ATOM 764 N N . LEU A 1 98 ? 15.219 -8.586 -17.594 1 94.56 98 LEU A N 1
ATOM 765 C CA . LEU A 1 98 ? 16.016 -7.969 -16.531 1 94.56 98 LEU A CA 1
ATOM 766 C C . LEU A 1 98 ? 17.109 -7.09 -17.109 1 94.56 98 LEU A C 1
ATOM 768 O O . LEU A 1 98 ? 18.25 -7.543 -17.281 1 94.56 98 LEU A O 1
ATOM 772 N N . PRO A 1 99 ? 16.812 -5.848 -17.25 1 94 99 PRO A N 1
ATOM 773 C CA . PRO A 1 99 ? 17.75 -4.984 -17.969 1 94 99 PRO A CA 1
ATOM 774 C C . PRO A 1 99 ? 19.047 -4.773 -17.203 1 94 99 PRO A C 1
ATOM 776 O O . PRO A 1 99 ? 20.125 -4.668 -17.812 1 94 99 PRO A O 1
ATOM 779 N N . GLU A 1 100 ? 19.031 -4.715 -15.914 1 91.69 100 GLU A N 1
ATOM 780 C CA . GLU A 1 100 ? 20.234 -4.453 -15.133 1 91.69 100 GLU A CA 1
ATOM 781 C C . GLU A 1 100 ? 21.266 -5.547 -15.336 1 91.69 100 GLU A C 1
ATOM 783 O O . GLU A 1 100 ? 22.469 -5.262 -15.484 1 91.69 100 GLU A O 1
ATOM 788 N N . SER A 1 101 ? 20.844 -6.723 -15.414 1 92.06 101 SER A N 1
ATOM 789 C CA . SER A 1 101 ? 21.75 -7.84 -15.617 1 92.06 101 SER A CA 1
ATOM 790 C C . SER A 1 101 ? 21.797 -8.258 -17.078 1 92.06 101 SER A C 1
ATOM 792 O O . SER A 1 101 ? 22.5 -9.195 -17.453 1 92.06 101 SER A O 1
ATOM 794 N N . LYS A 1 102 ? 21.062 -7.629 -17.875 1 93.69 102 LYS A N 1
ATOM 795 C CA . LYS A 1 102 ? 20.953 -7.945 -19.297 1 93.69 102 LYS A CA 1
ATOM 796 C C . LYS A 1 102 ? 20.641 -9.43 -19.516 1 93.69 102 LYS A C 1
ATOM 798 O O . LYS A 1 102 ? 21.344 -10.117 -20.25 1 93.69 102 LYS A O 1
ATOM 803 N N . THR A 1 103 ? 19.547 -9.805 -18.891 1 93.44 103 THR A N 1
ATOM 804 C CA . THR A 1 103 ? 19.141 -11.211 -18.922 1 93.44 103 THR A CA 1
ATOM 805 C C . THR A 1 103 ? 17.656 -11.344 -19.234 1 93.44 103 THR A C 1
ATOM 807 O O . THR A 1 103 ? 16.844 -10.516 -18.781 1 93.44 103 THR A O 1
ATOM 810 N N . ILE A 1 104 ? 17.344 -12.367 -19.984 1 92.56 104 ILE A N 1
ATOM 811 C CA . ILE A 1 104 ? 15.961 -12.781 -20.203 1 92.56 104 ILE A CA 1
ATOM 812 C C . ILE A 1 104 ? 15.742 -14.164 -19.594 1 92.56 104 ILE A C 1
ATOM 814 O O . ILE A 1 104 ? 16.5 -15.094 -19.859 1 92.56 104 ILE A O 1
ATOM 818 N N . VAL A 1 105 ? 14.789 -14.227 -18.797 1 87.5 105 VAL A N 1
ATOM 819 C CA . VAL A 1 105 ? 14.398 -15.516 -18.234 1 87.5 105 VAL A CA 1
ATOM 820 C C . VAL A 1 105 ? 13.094 -15.984 -18.891 1 87.5 105 VAL A C 1
ATOM 822 O O . VAL A 1 105 ? 12.102 -15.258 -18.906 1 87.5 105 VAL A O 1
ATOM 825 N N . THR A 1 106 ? 13.117 -17.156 -19.406 1 85.94 106 THR A N 1
ATOM 826 C CA . THR A 1 106 ? 11.93 -17.703 -20.047 1 85.94 106 THR A CA 1
ATOM 827 C C . THR A 1 106 ? 11.453 -18.953 -19.344 1 85.94 106 THR A C 1
ATOM 829 O O . THR A 1 106 ? 12.258 -19.703 -18.766 1 85.94 106 THR A O 1
ATOM 832 N N . GLU A 1 107 ? 10.203 -19.094 -19.234 1 79.12 107 GLU A N 1
ATOM 833 C CA . GLU A 1 107 ? 9.594 -20.297 -18.672 1 79.12 107 GLU A CA 1
ATOM 834 C C . GLU A 1 107 ? 8.375 -20.719 -19.484 1 79.12 107 GLU A C 1
ATOM 836 O O . GLU A 1 107 ? 7.52 -19.906 -19.812 1 79.12 107 GLU A O 1
ATOM 841 N N . LYS A 1 108 ? 8.398 -22.047 -19.719 1 74 108 LYS A N 1
ATOM 842 C CA . LYS A 1 108 ? 7.234 -22.625 -20.375 1 74 108 LYS A CA 1
ATOM 843 C C . LYS A 1 108 ? 6.316 -23.312 -19.359 1 74 108 LYS A C 1
ATOM 845 O O . LYS A 1 108 ? 6.781 -23.828 -18.344 1 74 108 LYS A O 1
ATOM 850 N N . ARG A 1 109 ? 4.988 -23.422 -19.547 1 63.69 109 ARG A N 1
ATOM 851 C CA . ARG A 1 109 ? 3.965 -24.016 -18.703 1 63.69 109 ARG A CA 1
ATOM 852 C C . ARG A 1 109 ? 3.902 -23.312 -17.344 1 63.69 109 ARG A C 1
ATOM 854 O O . ARG A 1 109 ? 3.926 -23.969 -16.297 1 63.69 109 ARG A O 1
ATOM 861 N N . TRP A 1 110 ? 3.963 -22.094 -17.438 1 55.81 110 TRP A N 1
ATOM 862 C CA . TRP A 1 110 ? 3.895 -21.25 -16.25 1 55.81 110 TRP A CA 1
ATOM 863 C C . TRP A 1 110 ? 2.521 -21.344 -15.602 1 55.81 110 TRP A C 1
ATOM 865 O O . TRP A 1 110 ? 1.523 -20.891 -16.172 1 55.81 110 TRP A O 1
ATOM 875 N N . LEU A 1 111 ? 2.465 -22.219 -14.586 1 55.84 111 LEU A N 1
ATOM 876 C CA . LEU A 1 111 ? 1.198 -22.453 -13.898 1 55.84 111 LEU A CA 1
ATOM 877 C C . LEU A 1 111 ? 0.984 -21.438 -12.789 1 55.84 111 LEU A C 1
ATOM 879 O O . LEU A 1 111 ? 0.036 -21.562 -12.008 1 55.84 111 LEU A O 1
ATOM 883 N N . ARG A 1 112 ? 1.71 -20.359 -12.781 1 56.5 112 ARG A N 1
ATOM 884 C CA . ARG A 1 112 ? 1.667 -19.516 -11.594 1 56.5 112 ARG A CA 1
ATOM 885 C C . ARG A 1 112 ? 0.497 -18.531 -11.656 1 56.5 112 ARG A C 1
ATOM 887 O O . ARG A 1 112 ? 0.188 -18 -12.719 1 56.5 112 ARG A O 1
ATOM 894 N N . LYS A 1 113 ? -0.122 -18.562 -10.578 1 62.44 113 LYS A N 1
ATOM 895 C CA . LYS A 1 113 ? -1.179 -17.578 -10.352 1 62.44 113 LYS A CA 1
ATOM 896 C C . LYS A 1 113 ? -0.594 -16.219 -9.977 1 62.44 113 LYS A C 1
ATOM 898 O O . LYS A 1 113 ? 0.306 -16.141 -9.133 1 62.44 113 LYS A O 1
ATOM 903 N N . VAL A 1 114 ? -0.94 -15.258 -10.781 1 70.38 114 VAL A N 1
ATOM 904 C CA . VAL A 1 114 ? -0.497 -13.898 -10.508 1 70.38 114 VAL A CA 1
ATOM 905 C C . VAL A 1 114 ? -1.706 -12.969 -10.406 1 70.38 114 VAL A C 1
ATOM 907 O O . VAL A 1 114 ? -2.705 -13.164 -11.102 1 70.38 114 VAL A O 1
ATOM 910 N N . PHE A 1 115 ? -1.637 -12.109 -9.492 1 81.25 115 PHE A N 1
ATOM 911 C CA . PHE A 1 115 ? -2.67 -11.086 -9.406 1 81.25 115 PHE A CA 1
ATOM 912 C C . PHE A 1 115 ? -2.84 -10.375 -10.75 1 81.25 115 PHE A C 1
ATOM 914 O O . PHE A 1 115 ? -1.855 -10.047 -11.406 1 81.25 115 PHE A O 1
ATOM 921 N N . PRO A 1 116 ? -4.078 -10.312 -11.055 1 79.81 116 PRO A N 1
ATOM 922 C CA . PRO A 1 116 ? -5.336 -10.539 -10.344 1 79.81 116 PRO A CA 1
ATOM 923 C C . PRO A 1 116 ? -5.93 -11.914 -10.625 1 79.81 116 PRO A C 1
ATOM 925 O O . PRO A 1 116 ? -7.012 -12.234 -10.125 1 79.81 116 PRO A O 1
ATOM 928 N N . ALA A 1 117 ? -5.266 -12.727 -11.414 1 71.88 117 ALA A N 1
ATOM 929 C CA . ALA A 1 117 ? -5.75 -14.07 -11.703 1 71.88 117 ALA A CA 1
ATOM 930 C C . ALA A 1 117 ? -5.262 -15.07 -10.664 1 71.88 117 ALA A C 1
ATOM 932 O O . ALA A 1 117 ? -4.281 -15.789 -10.891 1 71.88 117 ALA A O 1
ATOM 933 N N . LEU A 1 118 ? -6.027 -15.211 -9.688 1 72.5 118 LEU A N 1
ATOM 934 C CA . LEU A 1 118 ? -5.52 -15.938 -8.531 1 72.5 118 LEU A CA 1
ATOM 935 C C . LEU A 1 118 ? -6.16 -17.328 -8.43 1 72.5 118 LEU A C 1
ATOM 937 O O . LEU A 1 118 ? -5.727 -18.156 -7.629 1 72.5 118 LEU A O 1
ATOM 941 N N . LEU A 1 119 ? -7.176 -17.531 -9.164 1 70.81 119 LEU A N 1
ATOM 942 C CA . LEU A 1 119 ? -7.863 -18.812 -9.109 1 70.81 119 LEU A CA 1
ATOM 943 C C . LEU A 1 119 ? -7.562 -19.641 -10.359 1 70.81 119 LEU A C 1
ATOM 945 O O . LEU A 1 119 ? -7.324 -19.094 -11.43 1 70.81 119 LEU A O 1
ATOM 949 N N . PRO A 1 120 ? -7.477 -20.891 -10.062 1 66.25 120 PRO A N 1
ATOM 950 C CA . PRO A 1 120 ? -7.266 -21.75 -11.234 1 66.25 120 PRO A CA 1
ATOM 951 C C . PRO A 1 120 ? -8.383 -21.609 -12.266 1 66.25 120 PRO A C 1
ATOM 953 O O . PRO A 1 120 ? -9.531 -21.344 -11.906 1 66.25 120 PRO A O 1
ATOM 956 N N . GLN A 1 121 ? -7.859 -21.625 -13.477 1 63.41 121 GLN A N 1
ATOM 957 C CA . GLN A 1 121 ? -8.789 -21.625 -14.602 1 63.41 121 GLN A CA 1
ATOM 958 C C . GLN A 1 121 ? -8.672 -22.906 -15.414 1 63.41 121 GLN A C 1
ATOM 960 O O . GLN A 1 121 ? -7.625 -23.172 -16.016 1 63.41 121 GLN A O 1
ATOM 965 N N . PRO A 1 122 ? -9.773 -23.609 -15.531 1 57.75 122 PRO A N 1
ATOM 966 C CA . PRO A 1 122 ? -11.102 -23.516 -14.93 1 57.75 122 PRO A CA 1
ATOM 967 C C . PRO A 1 122 ? -11.117 -23.938 -13.461 1 57.75 122 PRO A C 1
ATOM 969 O O . PRO A 1 122 ? -10.258 -24.719 -13.031 1 57.75 122 PRO A O 1
ATOM 972 N N . LEU A 1 123 ? -11.961 -23.125 -12.805 1 61 123 LEU A N 1
ATOM 973 C CA . LEU A 1 123 ? -12.234 -23.656 -11.469 1 61 123 LEU A CA 1
ATOM 974 C C . LEU A 1 123 ? -13 -24.969 -11.555 1 61 123 LEU A C 1
ATOM 976 O O . LEU A 1 123 ? -14.195 -24.969 -11.852 1 61 123 LEU A O 1
ATOM 980 N N . SER A 1 124 ? -12.406 -26 -12.117 1 56.09 124 SER A N 1
ATOM 981 C CA . SER A 1 124 ? -13.094 -27.25 -12.414 1 56.09 124 SER A CA 1
ATOM 982 C C . SER A 1 124 ? -14.148 -27.562 -11.352 1 56.09 124 SER A C 1
ATOM 984 O O . SER A 1 124 ? -15.266 -27.953 -11.68 1 56.09 124 SER A O 1
ATOM 986 N N . ASN A 1 125 ? -13.875 -27.562 -10.109 1 61.16 125 ASN A N 1
ATOM 987 C CA . ASN A 1 125 ? -14.859 -27.844 -9.078 1 61.16 125 ASN A CA 1
ATOM 988 C C . ASN A 1 125 ? -14.703 -26.938 -7.871 1 61.16 125 ASN A C 1
ATOM 990 O O . ASN A 1 125 ? -13.797 -27.125 -7.059 1 61.16 125 ASN A O 1
ATOM 994 N N . PRO A 1 126 ? -15.547 -25.812 -7.941 1 59.69 126 PRO A N 1
ATOM 995 C CA . PRO A 1 126 ? -15.477 -24.953 -6.75 1 59.69 126 PRO A CA 1
ATOM 996 C C . PRO A 1 126 ? -15.602 -25.75 -5.453 1 59.69 126 PRO A C 1
ATOM 998 O O . PRO A 1 126 ? -15.148 -25.297 -4.398 1 59.69 126 PRO A O 1
ATOM 1001 N N . ASN A 1 127 ? -16.109 -26.922 -5.68 1 63.53 127 ASN A N 1
ATOM 1002 C CA . ASN A 1 127 ? -16.297 -27.781 -4.516 1 63.53 127 ASN A CA 1
ATOM 1003 C C . ASN A 1 127 ? -14.969 -28.234 -3.93 1 63.53 127 ASN A C 1
ATOM 1005 O O . ASN A 1 127 ? -14.883 -28.547 -2.74 1 63.53 127 ASN A O 1
ATOM 1009 N N . ASN A 1 128 ? -14.047 -28.156 -4.785 1 75.88 128 ASN A N 1
ATOM 1010 C CA . ASN A 1 128 ? -12.742 -28.547 -4.266 1 75.88 128 ASN A CA 1
ATOM 1011 C C . ASN A 1 128 ? -12.211 -27.547 -3.248 1 75.88 128 ASN A C 1
ATOM 1013 O O . ASN A 1 128 ? -11.648 -27.922 -2.219 1 75.88 128 ASN A O 1
ATOM 1017 N N . LEU A 1 129 ? -12.547 -26.328 -3.484 1 85.69 129 LEU A N 1
ATOM 1018 C CA . LEU A 1 129 ? -12.109 -25.312 -2.535 1 85.69 129 LEU A CA 1
ATOM 1019 C C . LEU A 1 129 ? -12.938 -25.375 -1.254 1 85.69 129 LEU A C 1
ATOM 1021 O O . LEU A 1 129 ? -12.438 -25.062 -0.171 1 85.69 129 LEU A O 1
ATOM 1025 N N . ASP A 1 130 ? -14.156 -25.875 -1.409 1 87 130 ASP A N 1
ATOM 1026 C CA . ASP A 1 130 ? -15.07 -25.922 -0.275 1 87 130 ASP A CA 1
ATOM 1027 C C . ASP A 1 130 ? -14.602 -26.953 0.759 1 87 130 ASP A C 1
ATOM 1029 O O . ASP A 1 130 ? -14.969 -26.875 1.932 1 87 130 ASP A O 1
ATOM 1033 N N . ASP A 1 131 ? -13.867 -27.875 0.362 1 87.75 131 ASP A N 1
ATOM 1034 C CA . ASP A 1 131 ? -13.344 -28.891 1.274 1 87.75 131 ASP A CA 1
ATOM 1035 C C . ASP A 1 131 ? -12.281 -28.312 2.201 1 87.75 131 ASP A C 1
ATOM 1037 O O . ASP A 1 131 ? -12.078 -28.797 3.311 1 87.75 131 ASP A O 1
ATOM 1041 N N . ASN A 1 132 ? -11.664 -27.266 1.715 1 92.19 132 ASN A N 1
ATOM 1042 C CA . ASN A 1 132 ? -10.5 -26.766 2.434 1 92.19 132 ASN A CA 1
ATOM 1043 C C . ASN A 1 132 ? -10.758 -25.375 3.023 1 92.19 132 ASN A C 1
ATOM 1045 O O . ASN A 1 132 ? -10.055 -24.953 3.945 1 92.19 132 ASN A O 1
ATOM 1049 N N . TYR A 1 133 ? -11.727 -24.734 2.426 1 93.31 133 TYR A N 1
ATOM 1050 C CA . TYR A 1 133 ? -12.047 -23.375 2.846 1 93.31 133 TYR A CA 1
ATOM 1051 C C . TYR A 1 133 ? -13.547 -23.219 3.057 1 93.31 133 TYR A C 1
ATOM 1053 O O . TYR A 1 133 ? -14.352 -23.797 2.32 1 93.31 133 TYR A O 1
ATOM 1061 N N . ILE A 1 134 ? -13.875 -22.453 4.051 1 93.75 134 ILE A N 1
ATOM 1062 C CA . ILE A 1 134 ? -15.227 -21.922 4.137 1 93.75 134 ILE A CA 1
ATOM 1063 C C . ILE A 1 134 ? -15.328 -20.625 3.336 1 93.75 134 ILE A C 1
ATOM 1065 O O . ILE A 1 134 ? -14.625 -19.656 3.627 1 93.75 134 ILE A O 1
ATOM 1069 N N . ILE A 1 135 ? -16.156 -20.656 2.334 1 93.69 135 ILE A N 1
ATOM 1070 C CA . ILE A 1 135 ? -16.328 -19.5 1.467 1 93.69 135 ILE A CA 1
ATOM 1071 C C . ILE A 1 135 ? -17.547 -18.703 1.908 1 93.69 135 ILE A C 1
ATOM 1073 O O . ILE A 1 135 ? -18.656 -19.234 1.999 1 93.69 135 ILE A O 1
ATOM 1077 N N . ARG A 1 136 ? -17.297 -17.359 2.127 1 94.19 136 ARG A N 1
ATOM 1078 C CA . ARG A 1 136 ? -18.375 -16.5 2.605 1 94.19 136 ARG A CA 1
ATOM 1079 C C . ARG A 1 136 ? -18.469 -15.234 1.762 1 94.19 136 ARG A C 1
ATOM 1081 O O . ARG A 1 136 ? -17.453 -14.68 1.348 1 94.19 136 ARG A O 1
ATOM 1088 N N . LYS A 1 137 ? -19.688 -14.891 1.6 1 95.19 137 LYS A N 1
ATOM 1089 C CA . LYS A 1 137 ? -19.953 -13.602 0.978 1 95.19 137 LYS A CA 1
ATOM 1090 C C . LYS A 1 137 ? -20 -12.484 2.02 1 95.19 137 LYS A C 1
ATOM 1092 O O . LYS A 1 137 ? -20.859 -12.484 2.9 1 95.19 137 LYS A O 1
ATOM 1097 N N . GLY A 1 138 ? -19.062 -11.594 1.917 1 94.88 138 GLY A N 1
ATOM 1098 C CA . GLY A 1 138 ? -19.016 -10.469 2.834 1 94.88 138 GLY A CA 1
ATOM 1099 C C . GLY A 1 138 ? -19.797 -9.258 2.336 1 94.88 138 GLY A C 1
ATOM 1100 O O . GLY A 1 138 ? -20.75 -9.398 1.581 1 94.88 138 GLY A O 1
ATOM 1101 N N . GLY A 1 139 ? -19.438 -8.133 2.902 1 95 139 GLY A N 1
ATOM 1102 C CA . GLY A 1 139 ? -20.078 -6.887 2.512 1 95 139 GLY A CA 1
ATOM 1103 C C . GLY A 1 139 ? -19.562 -6.336 1.197 1 95 139 GLY A C 1
ATOM 1104 O O . GLY A 1 139 ? -18.875 -7.031 0.457 1 95 139 GLY A O 1
ATOM 1105 N N . GLN A 1 140 ? -20.094 -5.219 0.907 1 96.75 140 GLN A N 1
ATOM 1106 C CA . GLN A 1 140 ? -19.625 -4.477 -0.262 1 96.75 140 GLN A CA 1
ATOM 1107 C C . GLN A 1 140 ? -18.703 -3.326 0.144 1 96.75 140 GLN A C 1
ATOM 1109 O O . GLN A 1 140 ? -18.953 -2.66 1.153 1 96.75 140 GLN A O 1
ATOM 1114 N N . GLU A 1 141 ? -17.703 -3.209 -0.602 1 96.94 141 GLU A N 1
ATOM 1115 C CA . GLU A 1 141 ? -16.734 -2.148 -0.338 1 96.94 141 GLU A CA 1
ATOM 1116 C C . GLU A 1 141 ? -16.234 -1.519 -1.637 1 96.94 141 GLU A C 1
ATOM 1118 O O . GLU A 1 141 ? -16.156 -2.189 -2.668 1 96.94 141 GLU A O 1
ATOM 1123 N N . ARG A 1 142 ? -15.883 -0.233 -1.56 1 96.94 142 ARG A N 1
ATOM 1124 C CA . ARG A 1 142 ? -15.352 0.481 -2.717 1 96.94 142 ARG A CA 1
ATOM 1125 C C . ARG A 1 142 ? -13.828 0.373 -2.779 1 96.94 142 ARG A C 1
ATOM 1127 O O . ARG A 1 142 ? -13.141 0.635 -1.79 1 96.94 142 ARG A O 1
ATOM 1134 N N . VAL A 1 143 ? -13.336 -0.089 -3.887 1 96.88 143 VAL A N 1
ATOM 1135 C CA . VAL A 1 143 ? -11.906 -0.2 -4.148 1 96.88 143 VAL A CA 1
ATOM 1136 C C . VAL A 1 143 ? -11.555 0.55 -5.43 1 96.88 143 VAL A C 1
ATOM 1138 O O . VAL A 1 143 ? -12.031 0.198 -6.512 1 96.88 143 VAL A O 1
ATOM 1141 N N . SER A 1 144 ? -10.68 1.562 -5.285 1 95.44 144 SER A N 1
ATOM 1142 C CA . SER A 1 144 ? -10.273 2.369 -6.43 1 95.44 144 SER A CA 1
ATOM 1143 C C . SER A 1 144 ? -11.477 2.812 -7.254 1 95.44 144 SER A C 1
ATOM 1145 O O . SER A 1 144 ? -11.484 2.67 -8.477 1 95.44 144 SER A O 1
ATOM 1147 N N . ASP A 1 145 ? -12.5 3.16 -6.625 1 94.69 145 ASP A N 1
ATOM 1148 C CA . ASP A 1 145 ? -13.719 3.777 -7.137 1 94.69 145 ASP A CA 1
ATOM 1149 C C . ASP A 1 145 ? -14.625 2.734 -7.781 1 94.69 145 ASP A C 1
ATOM 1151 O O . ASP A 1 145 ? -15.555 3.084 -8.516 1 94.69 145 ASP A O 1
ATOM 1155 N N . TYR A 1 146 ? -14.328 1.371 -7.645 1 96.81 146 TYR A N 1
ATOM 1156 C CA . TYR A 1 146 ? -15.203 0.289 -8.078 1 96.81 146 TYR A CA 1
ATOM 1157 C C . TYR A 1 146 ? -15.938 -0.323 -6.887 1 96.81 146 TYR A C 1
ATOM 1159 O O . TYR A 1 146 ? -15.344 -0.545 -5.828 1 96.81 146 TYR A O 1
ATOM 1167 N N . MET A 1 147 ? -17.188 -0.552 -7.105 1 97.44 147 MET A N 1
ATOM 1168 C CA . MET A 1 147 ? -17.922 -1.28 -6.074 1 97.44 147 MET A CA 1
ATOM 1169 C C . MET A 1 147 ? -17.609 -2.771 -6.133 1 97.44 147 MET A C 1
ATOM 1171 O O . MET A 1 147 ? -17.766 -3.404 -7.176 1 97.44 147 MET A O 1
ATOM 1175 N N . CYS A 1 148 ? -17.234 -3.26 -4.961 1 98.19 148 CYS A N 1
ATOM 1176 C CA . CYS A 1 148 ? -16.766 -4.641 -4.938 1 98.19 148 CYS A CA 1
ATOM 1177 C C . CYS A 1 148 ? -17.547 -5.473 -3.939 1 98.19 148 CYS A C 1
ATOM 1179 O O . CYS A 1 148 ? -17.984 -4.961 -2.906 1 98.19 148 CYS A O 1
ATOM 1181 N N . GLN A 1 149 ? -17.75 -6.699 -4.293 1 98.06 149 GLN A N 1
ATOM 1182 C CA . GLN A 1 149 ? -18.219 -7.723 -3.357 1 98.06 149 GLN A CA 1
ATOM 1183 C C . GLN A 1 149 ? -17.047 -8.414 -2.672 1 98.06 149 GLN A C 1
ATOM 1185 O O . GLN A 1 149 ? -16.125 -8.891 -3.338 1 98.06 149 GLN A O 1
ATOM 1190 N N . VAL A 1 150 ? -17.094 -8.422 -1.361 1 97.62 150 VAL A N 1
ATOM 1191 C CA . VAL A 1 150 ? -16.031 -9.086 -0.621 1 97.62 150 VAL A CA 1
ATOM 1192 C C . VAL A 1 150 ? -16.344 -10.57 -0.484 1 97.62 150 VAL A C 1
ATOM 1194 O O . VAL A 1 150 ? -17.453 -10.945 -0.094 1 97.62 150 VAL A O 1
ATOM 1197 N N . ILE A 1 151 ? -15.383 -11.414 -0.85 1 96.31 151 ILE A N 1
ATOM 1198 C CA . ILE A 1 151 ? -15.477 -12.859 -0.684 1 96.31 151 ILE A CA 1
ATOM 1199 C C . ILE A 1 151 ? -14.367 -13.344 0.24 1 96.31 151 ILE A C 1
ATOM 1201 O O . ILE A 1 151 ? -13.188 -13.117 -0.027 1 96.31 151 ILE A O 1
ATOM 1205 N N . ASP A 1 152 ? -14.773 -14.023 1.269 1 95.88 152 ASP A N 1
ATOM 1206 C CA . ASP A 1 152 ? -13.82 -14.531 2.248 1 95.88 152 ASP A CA 1
ATOM 1207 C C . ASP A 1 152 ? -13.609 -16.031 2.084 1 95.88 152 ASP A C 1
ATOM 1209 O O . ASP A 1 152 ? -14.578 -16.797 1.989 1 95.88 152 ASP A O 1
ATOM 1213 N N . LEU A 1 153 ? -12.391 -16.391 2.004 1 94.56 153 LEU A N 1
ATOM 1214 C CA . LEU A 1 153 ? -12.008 -17.797 2.045 1 94.56 153 LEU A CA 1
ATOM 1215 C C . LEU A 1 153 ? -11.289 -18.125 3.346 1 94.56 153 LEU A C 1
ATOM 1217 O O . LEU A 1 153 ? -10.094 -17.875 3.48 1 94.56 153 LEU A O 1
ATOM 1221 N N . GLU A 1 154 ? -12.008 -18.734 4.254 1 95.44 154 GLU A N 1
ATOM 1222 C CA . GLU A 1 154 ? -11.469 -19.078 5.57 1 95.44 154 GLU A CA 1
ATOM 1223 C C . GLU A 1 154 ? -11.016 -20.531 5.629 1 95.44 154 GLU A C 1
ATOM 1225 O O . GLU A 1 154 ? -11.812 -21.438 5.43 1 95.44 154 GLU A O 1
ATOM 1230 N N . PRO A 1 155 ? -9.758 -20.688 5.938 1 95.38 155 PRO A N 1
ATOM 1231 C CA . PRO A 1 155 ? -9.289 -22.078 5.996 1 95.38 155 PRO A CA 1
ATOM 1232 C C . PRO A 1 155 ? -10.031 -22.906 7.051 1 95.38 155 PRO A C 1
ATOM 1234 O O . PRO A 1 155 ? -10.367 -22.391 8.117 1 95.38 155 PRO A O 1
ATOM 1237 N N . ARG A 1 156 ? -10.203 -24.141 6.781 1 94.06 156 ARG A N 1
ATOM 1238 C CA . ARG A 1 156 ? -10.828 -25.062 7.727 1 94.06 156 ARG A CA 1
ATOM 1239 C C . ARG A 1 156 ? -9.812 -25.609 8.719 1 94.06 156 ARG A C 1
ATOM 1241 O O . ARG A 1 156 ? -10.188 -26.266 9.695 1 94.06 156 ARG A O 1
ATOM 1248 N N . ASP A 1 157 ? -8.539 -25.344 8.492 1 95.06 157 ASP A N 1
ATOM 1249 C CA . ASP A 1 157 ? -7.457 -25.812 9.352 1 95.06 157 ASP A CA 1
ATOM 1250 C C . ASP A 1 157 ? -6.344 -24.766 9.453 1 95.06 157 ASP A C 1
ATOM 1252 O O . ASP A 1 157 ? -6.512 -23.625 9.008 1 95.06 157 ASP A O 1
ATOM 1256 N N . GLU A 1 158 ? -5.191 -25.172 10.055 1 95.62 158 GLU A N 1
ATOM 1257 C CA . GLU A 1 158 ? -4.125 -24.219 10.305 1 95.62 158 GLU A CA 1
ATOM 1258 C C . GLU A 1 158 ? -2.994 -24.359 9.289 1 95.62 158 GLU A C 1
ATOM 1260 O O . GLU A 1 158 ? -1.938 -23.734 9.438 1 95.62 158 GLU A O 1
ATOM 1265 N N . ASN A 1 159 ? -3.236 -25.156 8.234 1 96.5 159 ASN A N 1
ATOM 1266 C CA . ASN A 1 159 ? -2.146 -25.484 7.324 1 96.5 159 ASN A CA 1
ATOM 1267 C C . ASN A 1 159 ? -2.131 -24.562 6.105 1 96.5 159 ASN A C 1
ATOM 1269 O O . ASN A 1 159 ? -1.335 -24.766 5.188 1 96.5 159 ASN A O 1
ATOM 1273 N N . ARG A 1 160 ? -3.008 -23.609 6.098 1 96.25 160 ARG A N 1
ATOM 1274 C CA . ARG A 1 160 ? -3.109 -22.688 4.969 1 96.25 160 ARG A CA 1
ATOM 1275 C C . ARG A 1 160 ? -3.559 -21.297 5.43 1 96.25 160 ARG A C 1
ATOM 1277 O O . ARG A 1 160 ? -4.156 -21.156 6.5 1 96.25 160 ARG A O 1
ATOM 1284 N N . TYR A 1 161 ? -3.174 -20.281 4.652 1 95.81 161 TYR A N 1
ATOM 1285 C CA . TYR A 1 161 ? -3.633 -18.922 4.93 1 95.81 161 TYR A CA 1
ATOM 1286 C C . TYR A 1 161 ? -5.027 -18.703 4.363 1 95.81 161 TYR A C 1
ATOM 1288 O O . TYR A 1 161 ? -5.418 -19.328 3.381 1 95.81 161 TYR A O 1
ATOM 1296 N N . GLY A 1 162 ? -5.75 -17.875 5.043 1 95.44 162 GLY A N 1
ATOM 1297 C CA . GLY A 1 162 ? -6.992 -17.406 4.457 1 95.44 162 GLY A CA 1
ATOM 1298 C C . GLY A 1 162 ? -6.789 -16.359 3.379 1 95.44 162 GLY A C 1
ATOM 1299 O O . GLY A 1 162 ? -5.676 -15.859 3.189 1 95.44 162 GLY A O 1
ATOM 1300 N N . GLN A 1 163 ? -7.875 -16.125 2.623 1 94.56 163 GLN A N 1
ATOM 1301 C CA . GLN A 1 163 ? -7.836 -15.07 1.609 1 94.56 163 GLN A CA 1
ATOM 1302 C C . GLN A 1 163 ? -9.109 -14.227 1.646 1 94.56 163 GLN A C 1
ATOM 1304 O O . GLN A 1 163 ? -10.188 -14.734 1.944 1 94.56 163 GLN A O 1
ATOM 1309 N N . LYS A 1 164 ? -8.93 -13.016 1.445 1 96.31 164 LYS A N 1
ATOM 1310 C CA . LYS A 1 164 ? -10.031 -12.078 1.226 1 96.31 164 LYS A CA 1
ATOM 1311 C C . LYS A 1 164 ? -9.93 -11.43 -0.151 1 96.31 164 LYS A C 1
ATOM 1313 O O . LYS A 1 164 ? -8.875 -10.898 -0.52 1 96.31 164 LYS A O 1
ATOM 1318 N N . LEU A 1 165 ? -11.023 -11.531 -0.906 1 96.69 165 LEU A N 1
ATOM 1319 C CA . LEU A 1 165 ? -11.047 -11.031 -2.277 1 96.69 165 LEU A CA 1
ATOM 1320 C C . LEU A 1 165 ? -12.086 -9.93 -2.439 1 96.69 165 LEU A C 1
ATOM 1322 O O . LEU A 1 165 ? -13.234 -10.086 -2.023 1 96.69 165 LEU A O 1
ATOM 1326 N N . TRP A 1 166 ? -11.688 -8.805 -2.912 1 98.19 166 TRP A N 1
ATOM 1327 C CA . TRP A 1 166 ? -12.602 -7.754 -3.346 1 98.19 166 TRP A CA 1
ATOM 1328 C C . TRP A 1 166 ? -12.852 -7.832 -4.848 1 98.19 166 TRP A C 1
ATOM 1330 O O . TRP A 1 166 ? -11.945 -7.57 -5.645 1 98.19 166 TRP A O 1
ATOM 1340 N N . VAL A 1 167 ? -14.008 -8.141 -5.203 1 97.81 167 VAL A N 1
ATOM 1341 C CA . VAL A 1 167 ? -14.344 -8.516 -6.574 1 97.81 167 VAL A CA 1
ATOM 1342 C C . VAL A 1 167 ? -15.273 -7.469 -7.18 1 97.81 167 VAL A C 1
ATOM 1344 O O . VAL A 1 167 ? -16.344 -7.18 -6.629 1 97.81 167 VAL A O 1
ATOM 1347 N N . ASP A 1 168 ? -14.836 -6.934 -8.328 1 98 168 ASP A N 1
ATOM 1348 C CA . ASP A 1 168 ? -15.711 -6 -9.031 1 98 168 ASP A CA 1
ATOM 1349 C C . ASP A 1 168 ? -17.078 -6.633 -9.32 1 98 168 ASP A C 1
ATOM 1351 O O . ASP A 1 168 ? -17.156 -7.703 -9.922 1 98 168 ASP A O 1
ATOM 1355 N N . GLN A 1 169 ? -18.109 -5.953 -8.953 1 97.38 169 GLN A N 1
ATOM 1356 C CA . GLN A 1 169 ? -19.438 -6.527 -9.031 1 97.38 169 GLN A CA 1
ATOM 1357 C C . GLN A 1 169 ? -19.875 -6.715 -10.484 1 97.38 169 GLN A C 1
ATOM 1359 O O . GLN A 1 169 ? -20.625 -7.641 -10.805 1 97.38 169 GLN A O 1
ATOM 1364 N N . ASP A 1 170 ? -19.391 -5.926 -11.336 1 96.5 170 ASP A N 1
ATOM 1365 C CA . ASP A 1 170 ? -19.844 -5.949 -12.719 1 96.5 170 ASP A CA 1
ATOM 1366 C C . ASP A 1 170 ? -19.109 -7.02 -13.523 1 96.5 170 ASP A C 1
ATOM 1368 O O . ASP A 1 170 ? -19.719 -7.75 -14.297 1 96.5 170 ASP A O 1
ATOM 1372 N N . THR A 1 171 ? -17.828 -7.191 -13.289 1 96.12 171 THR A N 1
ATOM 1373 C CA . THR A 1 171 ? -17.031 -8.008 -14.195 1 96.12 171 THR A CA 1
ATOM 1374 C C . THR A 1 171 ? -16.562 -9.289 -13.508 1 96.12 171 THR A C 1
ATOM 1376 O O . THR A 1 171 ? -16.172 -10.25 -14.172 1 96.12 171 THR A O 1
ATOM 1379 N N . GLY A 1 172 ? -16.438 -9.234 -12.148 1 96 172 GLY A N 1
ATOM 1380 C CA . GLY A 1 172 ? -15.891 -10.375 -11.438 1 96 172 GLY A CA 1
ATOM 1381 C C . GLY A 1 172 ? -14.383 -10.32 -11.289 1 96 172 GLY A C 1
ATOM 1382 O O . GLY A 1 172 ? -13.781 -11.227 -10.703 1 96 172 GLY A O 1
ATOM 1383 N N . LEU A 1 173 ? -13.781 -9.297 -11.758 1 96.12 173 LEU A N 1
ATOM 1384 C CA . LEU A 1 173 ? -12.336 -9.141 -11.648 1 96.12 173 LEU A CA 1
ATOM 1385 C C . LEU A 1 173 ? -11.93 -8.828 -10.211 1 96.12 173 LEU A C 1
ATOM 1387 O O . LEU A 1 173 ? -12.57 -8.023 -9.539 1 96.12 173 LEU A O 1
ATOM 1391 N N . ILE A 1 174 ? -10.891 -9.5 -9.742 1 97.06 174 ILE A N 1
ATOM 1392 C CA . ILE A 1 174 ? -10.359 -9.188 -8.414 1 97.06 174 ILE A CA 1
ATOM 1393 C C . ILE A 1 174 ? -9.633 -7.848 -8.453 1 97.06 174 ILE A C 1
ATOM 1395 O O . ILE A 1 174 ? -8.688 -7.668 -9.227 1 97.06 174 ILE A O 1
ATOM 1399 N N . LEU A 1 175 ? -10.031 -6.949 -7.613 1 97.94 175 LEU A N 1
ATOM 1400 C CA . LEU A 1 175 ? -9.391 -5.637 -7.586 1 97.94 175 LEU A CA 1
ATOM 1401 C C . LEU A 1 175 ? -8.461 -5.504 -6.383 1 97.94 175 LEU A C 1
ATOM 1403 O O . LEU A 1 175 ? -7.582 -4.641 -6.363 1 97.94 175 LEU A O 1
ATOM 1407 N N . LYS A 1 176 ? -8.711 -6.266 -5.418 1 97.56 176 LYS A N 1
ATOM 1408 C CA . LYS A 1 176 ? -7.898 -6.355 -4.207 1 97.56 176 LYS A CA 1
ATOM 1409 C C . LYS A 1 176 ? -7.898 -7.773 -3.648 1 97.56 176 LYS A C 1
ATOM 1411 O O . LYS A 1 176 ? -8.922 -8.461 -3.688 1 97.56 176 LYS A O 1
ATOM 1416 N N . ALA A 1 177 ? -6.766 -8.219 -3.238 1 96.62 177 ALA A N 1
ATOM 1417 C CA . ALA A 1 177 ? -6.617 -9.531 -2.605 1 96.62 177 ALA A CA 1
ATOM 1418 C C . ALA A 1 177 ? -5.707 -9.445 -1.384 1 96.62 177 ALA A C 1
ATOM 1420 O O . ALA A 1 177 ? -4.648 -8.812 -1.431 1 96.62 177 ALA A O 1
ATOM 1421 N N . ALA A 1 178 ? -6.168 -10.031 -0.328 1 96.06 178 ALA A N 1
ATOM 1422 C CA . ALA A 1 178 ? -5.367 -10.07 0.892 1 96.06 178 ALA A CA 1
ATOM 1423 C C . ALA A 1 178 ? -5.195 -11.508 1.385 1 96.06 178 ALA A C 1
ATOM 1425 O O . ALA A 1 178 ? -6.145 -12.297 1.366 1 96.06 178 ALA A O 1
ATOM 1426 N N . VAL A 1 179 ? -3.99 -11.852 1.648 1 95 179 VAL A N 1
ATOM 1427 C CA . VAL A 1 179 ? -3.691 -13.102 2.346 1 95 179 VAL A CA 1
ATOM 1428 C C . VAL A 1 179 ? -3.748 -12.875 3.855 1 95 179 VAL A C 1
ATOM 1430 O O . VAL A 1 179 ? -3.105 -11.961 4.379 1 95 179 VAL A O 1
ATOM 1433 N N . MET A 1 180 ? -4.5 -13.734 4.527 1 95.75 180 MET A N 1
ATOM 1434 C CA . MET A 1 180 ? -4.816 -13.508 5.938 1 95.75 180 MET A CA 1
ATOM 1435 C C . MET A 1 180 ? -4.223 -14.609 6.809 1 95.75 180 MET A C 1
ATOM 1437 O O . MET A 1 180 ? -4.344 -15.789 6.492 1 95.75 180 MET A O 1
ATOM 1441 N N . ASP A 1 181 ? -3.592 -14.211 7.844 1 94.25 181 ASP A N 1
ATOM 1442 C CA . ASP A 1 181 ? -3.154 -15.141 8.883 1 94.25 181 ASP A CA 1
ATOM 1443 C C . ASP A 1 181 ? -3.748 -14.773 10.234 1 94.25 181 ASP A C 1
ATOM 1445 O O . ASP A 1 181 ? -3.342 -13.789 10.852 1 94.25 181 ASP A O 1
ATOM 1449 N N . LYS A 1 182 ? -4.699 -15.617 10.742 1 90.25 182 LYS A N 1
ATOM 1450 C CA . LYS A 1 182 ? -5.352 -15.43 12.031 1 90.25 182 LYS A CA 1
ATOM 1451 C C . LYS A 1 182 ? -5.887 -14 12.18 1 90.25 182 LYS A C 1
ATOM 1453 O O . LYS A 1 182 ? -5.625 -13.336 13.18 1 90.25 182 LYS A O 1
ATOM 1458 N N . GLY A 1 183 ? -6.43 -13.586 11.172 1 89 183 GLY A N 1
ATOM 1459 C CA . GLY A 1 183 ? -7.141 -12.32 11.219 1 89 183 GLY A CA 1
ATOM 1460 C C . GLY A 1 183 ? -6.277 -11.133 10.82 1 89 183 GLY A C 1
ATOM 1461 O O . GLY A 1 183 ? -6.762 -10 10.758 1 89 183 GLY A O 1
ATOM 1462 N N . ARG A 1 184 ? -5.098 -11.344 10.516 1 91.81 184 ARG A N 1
ATOM 1463 C CA . ARG A 1 184 ? -4.195 -10.258 10.141 1 91.81 184 ARG A CA 1
ATOM 1464 C C . ARG A 1 184 ? -3.756 -10.391 8.688 1 91.81 184 ARG A C 1
ATOM 1466 O O . ARG A 1 184 ? -3.535 -11.5 8.195 1 91.81 184 ARG A O 1
ATOM 1473 N N . VAL A 1 185 ? -3.545 -9.25 8.07 1 93.88 185 VAL A N 1
ATOM 1474 C CA . VAL A 1 185 ? -3.082 -9.234 6.691 1 93.88 185 VAL A CA 1
ATOM 1475 C C . VAL A 1 185 ? -1.587 -9.547 6.645 1 93.88 185 VAL A C 1
ATOM 1477 O O . VAL A 1 185 ? -0.786 -8.859 7.285 1 93.88 185 VAL A O 1
ATOM 1480 N N . VAL A 1 186 ? -1.271 -10.531 5.867 1 93.06 186 VAL A N 1
ATOM 1481 C CA . VAL A 1 186 ? 0.126 -10.898 5.66 1 93.06 186 VAL A CA 1
ATOM 1482 C C . VAL A 1 186 ? 0.668 -10.188 4.418 1 93.06 186 VAL A C 1
ATOM 1484 O O . VAL A 1 186 ? 1.814 -9.734 4.406 1 93.06 186 VAL A O 1
ATOM 1487 N N . GLU A 1 187 ? -0.094 -10.156 3.42 1 93.12 187 GLU A N 1
ATOM 1488 C CA . GLU A 1 187 ? 0.206 -9.438 2.186 1 93.12 187 GLU A CA 1
ATOM 1489 C C . GLU A 1 187 ? -1.071 -9.086 1.428 1 93.12 187 GLU A C 1
ATOM 1491 O O . GLU A 1 187 ? -2.131 -9.656 1.687 1 93.12 187 GLU A O 1
ATOM 1496 N N . GLN A 1 188 ? -0.9 -8.125 0.567 1 94.88 188 GLN A N 1
ATOM 1497 C CA . GLN A 1 188 ? -2.086 -7.777 -0.208 1 94.88 188 GLN A CA 1
ATOM 1498 C C . GLN A 1 188 ? -1.706 -7.117 -1.53 1 94.88 188 GLN A C 1
ATOM 1500 O O . GLN A 1 188 ? -0.6 -6.594 -1.672 1 94.88 188 GLN A O 1
ATOM 1505 N N . PHE A 1 189 ? -2.58 -7.297 -2.514 1 95.44 189 PHE A N 1
ATOM 1506 C CA . PHE A 1 189 ? -2.543 -6.668 -3.83 1 95.44 189 PHE A CA 1
ATOM 1507 C C . PHE A 1 189 ? -3.762 -5.777 -4.039 1 95.44 189 PHE A C 1
ATOM 1509 O O . PHE A 1 189 ? -4.879 -6.152 -3.676 1 95.44 189 PHE A O 1
ATOM 1516 N N . VAL A 1 190 ? -3.506 -4.594 -4.547 1 96.75 190 VAL A N 1
ATOM 1517 C CA . VAL A 1 190 ? -4.633 -3.684 -4.734 1 96.75 190 VAL A CA 1
ATOM 1518 C C . VAL A 1 190 ? -4.434 -2.877 -6.016 1 96.75 190 VAL A C 1
ATOM 1520 O O . VAL A 1 190 ? -3.383 -2.266 -6.215 1 96.75 190 VAL A O 1
ATOM 1523 N N . PHE A 1 191 ? -5.422 -2.889 -6.883 1 97.62 191 PHE A N 1
ATOM 1524 C CA . PHE A 1 191 ? -5.414 -1.953 -8 1 97.62 191 PHE A CA 1
ATOM 1525 C C . PHE A 1 191 ? -5.598 -0.522 -7.512 1 97.62 191 PHE A C 1
ATOM 1527 O O . PHE A 1 191 ? -6.488 -0.245 -6.711 1 97.62 191 PHE A O 1
ATOM 1534 N N . THR A 1 192 ? -4.77 0.34 -7.973 1 97 192 THR A N 1
ATOM 1535 C CA . THR A 1 192 ? -4.891 1.752 -7.629 1 97 192 THR A CA 1
ATOM 1536 C C . THR A 1 192 ? -5.434 2.553 -8.812 1 97 192 THR A C 1
ATOM 1538 O O . THR A 1 192 ? -5.949 3.656 -8.633 1 97 192 THR A O 1
ATOM 1541 N N . GLN A 1 193 ? -5.199 2.043 -9.953 1 95.5 193 GLN A N 1
ATOM 1542 C CA . GLN A 1 193 ? -5.781 2.512 -11.203 1 95.5 193 GLN A CA 1
ATOM 1543 C C . GLN A 1 193 ? -6.16 1.342 -12.109 1 95.5 193 GLN A C 1
ATOM 1545 O O . GLN A 1 193 ? -5.414 0.366 -12.219 1 95.5 193 GLN A O 1
ATOM 1550 N N . LEU A 1 194 ? -7.348 1.486 -12.695 1 96.31 194 LEU A N 1
ATOM 1551 C CA . LEU A 1 194 ? -7.816 0.357 -13.484 1 96.31 194 LEU A CA 1
ATOM 1552 C C . LEU A 1 194 ? -8.812 0.817 -14.547 1 96.31 194 LEU A C 1
ATOM 1554 O O . LEU A 1 194 ? -9.688 1.638 -14.273 1 96.31 194 LEU A O 1
ATOM 1558 N N . LYS A 1 195 ? -8.562 0.404 -15.672 1 96.12 195 LYS A N 1
ATOM 1559 C CA . LYS A 1 195 ? -9.531 0.508 -16.766 1 96.12 195 LYS A CA 1
ATOM 1560 C C . LYS A 1 195 ? -9.891 -0.87 -17.312 1 96.12 195 LYS A C 1
ATOM 1562 O O . LYS A 1 195 ? -9.023 -1.58 -17.828 1 96.12 195 LYS A O 1
ATOM 1567 N N . ILE A 1 196 ? -11.094 -1.223 -17.203 1 95.81 196 ILE A N 1
ATOM 1568 C CA . ILE A 1 196 ? -11.57 -2.514 -17.688 1 95.81 196 ILE A CA 1
ATOM 1569 C C . ILE A 1 196 ? -12.281 -2.336 -19.031 1 95.81 196 ILE A C 1
ATOM 1571 O O . ILE A 1 196 ? -13.125 -1.454 -19.172 1 95.81 196 ILE A O 1
ATOM 1575 N N . GLY A 1 197 ? -11.898 -3.105 -19.828 1 92.88 197 GLY A N 1
ATOM 1576 C CA . GLY A 1 197 ? -12.5 -3.041 -21.156 1 92.88 197 GLY A CA 1
ATOM 1577 C C . GLY A 1 197 ? -11.852 -2.01 -22.062 1 92.88 197 GLY A C 1
ATOM 1578 O O . GLY A 1 197 ? -10.82 -1.434 -21.703 1 92.88 197 GLY A O 1
ATOM 1579 N N . GLY A 1 198 ? -12.336 -1.916 -23.25 1 89.56 198 GLY A N 1
ATOM 1580 C CA . GLY A 1 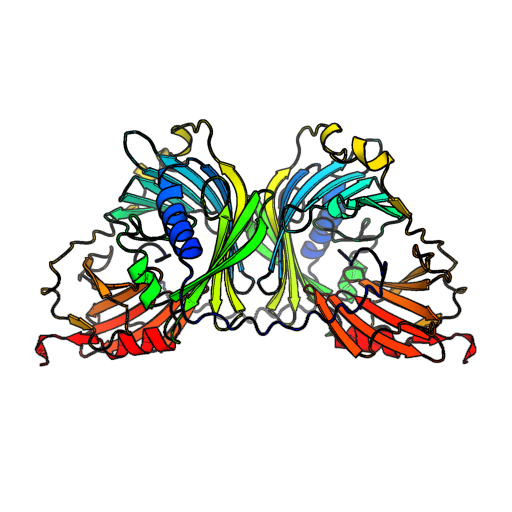198 ? -11.805 -0.961 -24.203 1 89.56 198 GLY A CA 1
ATOM 1581 C C . GLY A 1 198 ? -10.75 -1.557 -25.125 1 89.56 198 GLY A C 1
ATOM 1582 O O . GLY A 1 198 ? -10.391 -2.727 -24.984 1 89.56 198 GLY A O 1
ATOM 1583 N N . HIS A 1 199 ? -10.359 -0.712 -26 1 92.5 199 HIS A N 1
ATOM 1584 C CA . HIS A 1 199 ? -9.359 -1.133 -26.984 1 92.5 199 HIS A CA 1
ATOM 1585 C C . HIS A 1 199 ? -7.953 -1.048 -26.391 1 92.5 199 HIS A C 1
ATOM 1587 O O . HIS A 1 199 ? -7.602 -0.055 -25.75 1 92.5 199 HIS A O 1
ATOM 1593 N N . ILE A 1 200 ? -7.27 -2.117 -26.578 1 94.5 200 ILE A N 1
ATOM 1594 C CA . ILE A 1 200 ? -5.871 -2.152 -26.172 1 94.5 200 ILE A CA 1
ATOM 1595 C C . ILE A 1 200 ? -4.984 -2.391 -27.391 1 94.5 200 ILE A C 1
ATOM 1597 O O . ILE A 1 200 ? -5.172 -3.365 -28.125 1 94.5 200 ILE A O 1
ATOM 1601 N N . ASP A 1 201 ? -4.121 -1.465 -27.547 1 93.69 201 ASP A N 1
ATOM 1602 C CA . ASP A 1 201 ? -3.139 -1.623 -28.625 1 93.69 201 ASP A CA 1
ATOM 1603 C C . ASP A 1 201 ? -2.166 -2.758 -28.312 1 93.69 201 ASP A C 1
ATOM 1605 O O . ASP A 1 201 ? -1.431 -2.697 -27.312 1 93.69 201 ASP A O 1
ATOM 1609 N N . LYS A 1 202 ? -2.094 -3.715 -29.203 1 93.25 202 LYS A N 1
ATOM 1610 C CA . LYS A 1 202 ? -1.245 -4.887 -29 1 93.25 202 LYS A CA 1
ATOM 1611 C C . LYS A 1 202 ? 0.223 -4.488 -28.875 1 93.25 202 LYS A C 1
ATOM 1613 O O . LYS A 1 202 ? 1.021 -5.211 -28.281 1 93.25 202 LYS A O 1
ATOM 1618 N N . ALA A 1 203 ? 0.564 -3.352 -29.391 1 93.44 203 ALA A N 1
ATOM 1619 C CA . ALA A 1 203 ? 1.94 -2.867 -29.328 1 93.44 203 ALA A CA 1
ATOM 1620 C C . ALA A 1 203 ? 2.363 -2.615 -27.891 1 93.44 203 ALA A C 1
ATOM 1622 O O . ALA A 1 203 ? 3.549 -2.697 -27.562 1 93.44 203 ALA A O 1
ATOM 1623 N N . LEU A 1 204 ? 1.39 -2.389 -27.062 1 94.31 204 LEU A N 1
ATOM 1624 C CA . LEU A 1 204 ? 1.668 -2.096 -25.656 1 94.31 204 LEU A CA 1
ATOM 1625 C C . LEU A 1 204 ? 2.084 -3.359 -24.922 1 94.31 204 LEU A C 1
ATOM 1627 O O . LEU A 1 204 ? 2.617 -3.283 -23.812 1 94.31 204 LEU A O 1
ATOM 1631 N N . LEU A 1 205 ? 1.866 -4.5 -25.531 1 96.06 205 LEU A N 1
ATOM 1632 C CA . LEU A 1 205 ? 2.154 -5.781 -24.891 1 96.06 205 LEU A CA 1
ATOM 1633 C C . LEU A 1 205 ? 3.574 -6.238 -25.203 1 96.06 205 LEU A C 1
ATOM 1635 O O . LEU A 1 205 ? 4.035 -7.254 -24.672 1 96.06 205 LEU A O 1
ATOM 1639 N N . LYS A 1 206 ? 4.23 -5.484 -25.969 1 94.25 206 LYS A N 1
ATOM 1640 C CA . LYS A 1 206 ? 5.625 -5.801 -26.281 1 94.25 206 LYS A CA 1
ATOM 1641 C C . LYS A 1 206 ? 6.566 -5.184 -25.25 1 94.25 206 LYS A C 1
ATOM 1643 O O . LYS A 1 206 ? 6.312 -4.086 -24.75 1 94.25 206 LYS A O 1
ATOM 1648 N N . SER A 1 207 ? 7.586 -5.926 -25.016 1 95.44 207 SER A N 1
ATOM 1649 C CA . SER A 1 207 ? 8.57 -5.391 -24.078 1 95.44 207 SER A CA 1
ATOM 1650 C C . SER A 1 207 ? 9.297 -4.191 -24.672 1 95.44 207 SER A C 1
ATOM 1652 O O . SER A 1 207 ? 9.68 -4.211 -25.844 1 95.44 207 SER A O 1
ATOM 1654 N N . LYS A 1 208 ? 9.523 -3.197 -23.844 1 93.94 208 LYS A N 1
ATOM 1655 C CA . LYS A 1 208 ? 10.312 -2.057 -24.312 1 93.94 208 LYS A CA 1
ATOM 1656 C C . LYS A 1 208 ? 11.781 -2.436 -24.469 1 93.94 208 LYS A C 1
ATOM 1658 O O . LYS A 1 208 ? 12.555 -1.71 -25.109 1 93.94 208 LYS A O 1
ATOM 1663 N N . TYR A 1 209 ? 12.141 -3.58 -23.938 1 94.31 209 TYR A N 1
ATOM 1664 C CA . TYR A 1 209 ? 13.531 -4.023 -23.984 1 94.31 209 TYR A CA 1
ATOM 1665 C C . TYR A 1 209 ? 13.758 -4.992 -25.141 1 94.31 209 TYR A C 1
ATOM 1667 O O . TYR A 1 209 ? 14.891 -5.387 -25.406 1 94.31 209 TYR A O 1
ATOM 1675 N N . ALA A 1 210 ? 12.727 -5.379 -25.844 1 90.88 210 ALA A N 1
ATOM 1676 C CA . ALA A 1 210 ? 12.805 -6.426 -26.859 1 90.88 210 ALA A CA 1
ATOM 1677 C C . ALA A 1 210 ? 13.852 -6.09 -27.906 1 90.88 210 ALA A C 1
ATOM 1679 O O . ALA A 1 210 ? 14.664 -6.945 -28.281 1 90.88 210 ALA A O 1
ATOM 1680 N N . PRO A 1 211 ? 13.922 -4.824 -28.328 1 89.5 211 PRO A N 1
ATOM 1681 C CA . PRO A 1 211 ? 14.914 -4.508 -29.359 1 89.5 211 PRO A CA 1
ATOM 1682 C C . PRO A 1 211 ? 16.344 -4.723 -28.891 1 89.5 211 PRO A C 1
ATOM 1684 O O . PRO A 1 211 ? 17.188 -5.191 -29.656 1 89.5 211 PRO A O 1
ATOM 1687 N N . GLN A 1 212 ? 16.609 -4.48 -27.672 1 90.81 212 GLN A N 1
ATOM 1688 C CA . GLN A 1 212 ? 17.969 -4.59 -27.125 1 90.81 212 GLN A CA 1
ATOM 1689 C C . GLN A 1 212 ? 18.234 -6 -26.609 1 90.81 212 GLN A C 1
ATOM 1691 O O . GLN A 1 212 ? 19.391 -6.391 -26.438 1 90.81 212 GLN A O 1
ATOM 1696 N N . ALA A 1 213 ? 17.234 -6.719 -26.391 1 88.56 213 ALA A N 1
ATOM 1697 C CA . ALA A 1 213 ? 17.359 -7.98 -25.656 1 88.56 213 ALA A CA 1
ATOM 1698 C C . ALA A 1 213 ? 17.922 -9.078 -26.562 1 88.56 213 ALA A C 1
ATOM 1700 O O . ALA A 1 213 ? 18.266 -10.164 -26.094 1 88.56 213 ALA A O 1
ATOM 1701 N N . ALA A 1 214 ? 18.047 -8.82 -27.797 1 86.75 214 ALA A N 1
ATOM 1702 C CA . ALA A 1 214 ? 18.625 -9.812 -28.703 1 86.75 214 ALA A CA 1
ATOM 1703 C C . ALA A 1 214 ? 20.047 -10.148 -28.297 1 86.75 214 ALA A C 1
ATOM 1705 O O . ALA A 1 214 ? 20.516 -11.266 -28.531 1 86.75 214 ALA A O 1
ATOM 1706 N N . GLU A 1 215 ? 20.703 -9.219 -27.656 1 90.81 215 GLU A N 1
ATOM 1707 C CA . GLU A 1 215 ? 22.094 -9.406 -27.25 1 90.81 215 GLU A CA 1
ATOM 1708 C C . GLU A 1 215 ? 22.188 -9.859 -25.797 1 90.81 215 GLU A C 1
ATOM 1710 O O . GLU A 1 215 ? 23.281 -10.062 -25.281 1 90.81 215 GLU A O 1
ATOM 1715 N N . TRP A 1 216 ? 21.031 -10.031 -25.203 1 93.12 216 TRP A N 1
ATOM 1716 C CA . TRP A 1 216 ? 21.062 -10.383 -23.781 1 93.12 216 TRP A CA 1
ATOM 1717 C C . TRP A 1 216 ? 21.234 -11.883 -23.594 1 93.12 216 TRP A C 1
ATOM 1719 O O . TRP A 1 216 ? 21 -12.664 -24.531 1 93.12 216 TRP A O 1
ATOM 1729 N N . ARG A 1 217 ? 21.719 -12.258 -22.422 1 91.31 217 ARG A N 1
ATOM 1730 C CA . ARG A 1 217 ? 21.766 -13.664 -22.047 1 91.31 217 ARG A CA 1
ATOM 1731 C C . ARG A 1 217 ? 20.359 -14.211 -21.812 1 91.31 217 ARG A C 1
ATOM 1733 O O . ARG A 1 217 ? 19.531 -13.555 -21.172 1 91.31 217 ARG A O 1
ATOM 1740 N N . THR A 1 218 ? 20.078 -15.391 -22.422 1 86.69 218 THR A N 1
ATOM 1741 C CA . THR A 1 218 ? 18.781 -16.016 -22.219 1 86.69 218 THR A CA 1
ATOM 1742 C C . THR A 1 218 ? 18.922 -17.266 -21.344 1 86.69 218 THR A C 1
ATOM 1744 O O . THR A 1 218 ? 19.75 -18.125 -21.609 1 86.69 218 THR A O 1
ATOM 1747 N N . THR A 1 219 ? 18.203 -17.234 -20.281 1 80.75 219 THR A N 1
ATOM 1748 C CA . THR A 1 219 ? 18.125 -18.406 -19.422 1 80.75 219 THR A CA 1
ATOM 1749 C C . THR A 1 219 ? 16.75 -19.062 -19.547 1 80.75 219 THR A C 1
ATOM 1751 O O . THR A 1 219 ? 15.727 -18.438 -19.281 1 80.75 219 THR A O 1
ATOM 1754 N N . ASN A 1 220 ? 16.703 -20.312 -20.016 1 76.44 220 ASN A N 1
ATOM 1755 C CA . ASN A 1 220 ? 15.461 -21.047 -20.156 1 76.44 220 ASN A CA 1
ATOM 1756 C C . ASN A 1 220 ? 15.219 -21.969 -18.953 1 76.44 220 ASN A C 1
ATOM 1758 O O . ASN A 1 220 ? 16.016 -22.875 -18.703 1 76.44 220 ASN A O 1
ATOM 1762 N N . LEU A 1 221 ? 14.266 -21.641 -18.234 1 68.81 221 LEU A N 1
ATOM 1763 C CA . LEU A 1 221 ? 13.891 -22.516 -17.125 1 68.81 221 LEU A CA 1
ATOM 1764 C C . LEU A 1 221 ? 12.992 -23.656 -17.609 1 68.81 221 LEU A C 1
ATOM 1766 O O . LEU A 1 221 ? 11.812 -23.438 -17.906 1 68.81 221 LEU A O 1
ATOM 1770 N N . VAL A 1 222 ? 13.539 -24.547 -18.562 1 58.34 222 VAL A N 1
ATOM 1771 C CA . VAL A 1 222 ? 12.789 -25.625 -19.188 1 58.34 222 VAL A CA 1
ATOM 1772 C C . VAL A 1 222 ? 12.344 -26.625 -18.141 1 58.34 222 VAL A C 1
ATOM 1774 O O . VAL A 1 222 ? 13.133 -27.047 -17.281 1 58.34 222 VAL A O 1
ATOM 1777 N N . SER A 1 223 ? 11.023 -26.75 -17.938 1 58.84 223 SER A N 1
ATOM 1778 C CA . SER A 1 223 ? 10.445 -27.812 -17.109 1 58.84 223 SER A CA 1
ATOM 1779 C C . SER A 1 223 ? 10.125 -29.047 -17.938 1 58.84 223 SER A C 1
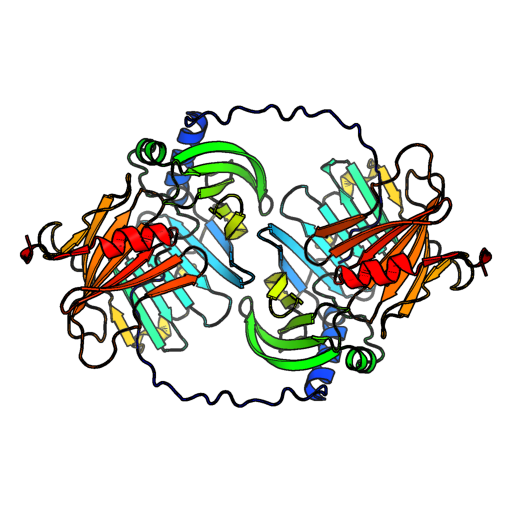ATOM 1781 O O . SER A 1 223 ? 9.547 -28.953 -19.031 1 58.84 223 SER A O 1
ATOM 1783 N N . SER A 1 224 ? 11.039 -30.094 -17.938 1 56.38 224 SER A N 1
ATOM 1784 C CA . SER A 1 224 ? 10.609 -31.359 -18.531 1 56.38 224 SER A CA 1
ATOM 1785 C C . SER A 1 224 ? 9.648 -32.125 -17.609 1 56.38 224 SER A C 1
ATOM 1787 O O . SER A 1 224 ? 9.906 -32.219 -16.406 1 56.38 224 SER A O 1
ATOM 1789 N N . THR A 1 225 ? 8.266 -32.156 -17.953 1 53.72 225 THR A N 1
ATOM 1790 C CA . THR A 1 225 ? 7.301 -32.906 -17.172 1 53.72 225 THR A CA 1
ATOM 1791 C C . THR A 1 225 ? 7.613 -34.406 -17.234 1 53.72 225 THR A C 1
ATOM 1793 O O . THR A 1 225 ? 7.672 -35 -18.312 1 53.72 225 THR A O 1
ATOM 1796 N N . MET A 1 226 ? 8.438 -34.875 -16.312 1 52.41 226 MET A N 1
ATOM 1797 C CA . MET A 1 226 ? 8.5 -36.344 -16.266 1 52.41 226 MET A CA 1
ATOM 1798 C C . MET A 1 226 ? 7.266 -36.906 -15.562 1 52.41 226 MET A C 1
ATOM 1800 O O . MET A 1 226 ? 6.668 -36.25 -14.711 1 52.41 226 MET A O 1
ATOM 1804 N N . GLY A 1 227 ? 6.492 -37.875 -16.016 1 49.59 227 GLY A N 1
ATOM 1805 C CA . GLY A 1 227 ? 5.359 -38.562 -15.43 1 49.59 227 GLY A CA 1
ATOM 1806 C C . GLY A 1 227 ? 5.48 -38.719 -13.93 1 49.59 227 GLY A C 1
ATOM 1807 O O . GLY A 1 227 ? 6.574 -38.594 -13.367 1 49.59 227 GLY A O 1
ATOM 1808 N N . SER A 1 228 ? 4.32 -38.562 -13.016 1 52.44 228 SER A N 1
ATOM 1809 C CA . SER A 1 228 ? 4.105 -38.625 -11.578 1 52.44 228 SER A CA 1
ATOM 1810 C C . SER A 1 228 ? 5.129 -39.531 -10.898 1 52.44 228 SER A C 1
ATOM 1812 O O . SER A 1 228 ? 5.617 -39.219 -9.812 1 52.44 228 SER A O 1
ATOM 1814 N N . GLY A 1 229 ? 5.391 -40.719 -11.422 1 52.34 229 GLY A N 1
ATOM 1815 C CA . GLY A 1 229 ? 6.059 -41.812 -10.734 1 52.34 229 GLY A CA 1
ATOM 1816 C C . GLY A 1 229 ? 7.555 -41.844 -10.977 1 52.34 229 GLY A C 1
ATOM 1817 O O . GLY A 1 229 ? 8.281 -42.594 -10.328 1 52.34 229 GLY A O 1
ATOM 1818 N N . LYS A 1 230 ? 8.18 -40.875 -11.688 1 65.31 230 LYS A N 1
ATOM 1819 C CA . LYS A 1 230 ? 9.477 -41.25 -12.25 1 65.31 230 LYS A CA 1
ATOM 1820 C C . LYS A 1 230 ? 10.609 -40.438 -11.602 1 65.31 230 LYS A C 1
ATOM 1822 O O . LYS A 1 230 ? 11.781 -40.688 -11.875 1 65.31 230 LYS A O 1
ATOM 1827 N N . LEU A 1 231 ? 10.312 -39.562 -10.609 1 75.94 231 LEU A N 1
ATOM 1828 C CA . LEU A 1 231 ? 11.414 -38.781 -10.062 1 75.94 231 LEU A CA 1
ATOM 1829 C C . LEU A 1 231 ? 12.141 -39.531 -8.961 1 75.94 231 LEU A C 1
ATOM 1831 O O . LEU A 1 231 ? 13.289 -39.25 -8.641 1 75.94 231 LEU A O 1
ATOM 1835 N N . GLY A 1 232 ? 11.477 -40.562 -8.383 1 81.5 232 GLY A N 1
ATOM 1836 C CA . GLY A 1 232 ? 12.055 -41.312 -7.285 1 81.5 232 GLY A CA 1
ATOM 1837 C C . GLY A 1 232 ? 11.875 -40.656 -5.934 1 81.5 232 GLY A C 1
ATOM 1838 O O . GLY A 1 232 ? 12.539 -41 -4.961 1 81.5 232 GLY A O 1
ATOM 1839 N N . TRP A 1 233 ? 11.125 -39.562 -5.855 1 89.94 233 TRP A N 1
ATOM 1840 C CA . TRP A 1 233 ? 10.844 -38.875 -4.605 1 89.94 233 TRP A CA 1
ATOM 1841 C C . TRP A 1 233 ? 9.344 -38.781 -4.359 1 89.94 233 TRP A C 1
ATOM 1843 O O . TRP A 1 233 ? 8.555 -38.688 -5.309 1 89.94 233 TRP A O 1
ATOM 1853 N N . GLN A 1 234 ? 9.023 -38.75 -3.037 1 90.25 234 GLN A N 1
ATOM 1854 C CA . GLN A 1 234 ? 7.613 -38.625 -2.691 1 90.25 234 GLN A CA 1
ATOM 1855 C C . GLN A 1 234 ? 7.438 -37.75 -1.45 1 90.25 234 GLN A C 1
ATOM 1857 O O . GLN A 1 234 ? 8.32 -37.688 -0.594 1 90.25 234 GLN A O 1
ATOM 1862 N N . VAL A 1 235 ? 6.332 -37.031 -1.436 1 94.06 235 VAL A N 1
ATOM 1863 C CA . VAL A 1 235 ? 5.867 -36.375 -0.226 1 94.06 235 VAL A CA 1
ATOM 1864 C C . VAL A 1 235 ? 4.879 -37.25 0.515 1 94.06 235 VAL A C 1
ATOM 1866 O O . VAL A 1 235 ? 3.795 -37.562 0.005 1 94.06 235 VAL A O 1
ATOM 1869 N N . LYS A 1 236 ? 5.145 -37.594 1.707 1 93.81 236 LYS A N 1
ATOM 1870 C CA . LYS A 1 236 ? 4.402 -38.656 2.383 1 93.81 236 LYS A CA 1
ATOM 1871 C C . LYS A 1 236 ? 3.307 -38.062 3.275 1 93.81 236 LYS A C 1
ATOM 1873 O O . LYS A 1 236 ? 2.344 -38.75 3.613 1 93.81 236 LYS A O 1
ATOM 1878 N N . ASP A 1 237 ? 3.504 -36.875 3.688 1 94.81 237 ASP A N 1
ATOM 1879 C CA . ASP A 1 237 ? 2.57 -36.312 4.656 1 94.81 237 ASP A CA 1
ATOM 1880 C C . ASP A 1 237 ? 2.162 -34.906 4.262 1 94.81 237 ASP A C 1
ATOM 1882 O O . ASP A 1 237 ? 2.428 -33.938 4.992 1 94.81 237 ASP A O 1
ATOM 1886 N N . ALA A 1 238 ? 1.505 -34.781 3.16 1 95.5 238 ALA A N 1
ATOM 1887 C CA . ALA A 1 238 ? 0.932 -33.5 2.781 1 95.5 238 ALA A CA 1
ATOM 1888 C C . ALA A 1 238 ? -0.37 -33.25 3.531 1 95.5 238 ALA A C 1
ATOM 1890 O O . ALA A 1 238 ? -1.179 -34.156 3.723 1 95.5 238 ALA A O 1
ATOM 1891 N N . PRO A 1 239 ? -0.566 -32.031 3.992 1 96.06 239 PRO A N 1
ATOM 1892 C CA . PRO A 1 239 ? -1.844 -31.734 4.648 1 96.06 239 PRO A CA 1
ATOM 1893 C C . PRO A 1 239 ? -3.045 -32.031 3.756 1 96.06 239 PRO A C 1
ATOM 1895 O O . PRO A 1 239 ? -2.93 -32.031 2.527 1 96.06 239 PRO A O 1
ATOM 1898 N N . PRO A 1 240 ? -4.18 -32.312 4.441 1 93.94 240 PRO A N 1
ATOM 1899 C CA . PRO A 1 240 ? -5.383 -32.594 3.648 1 93.94 240 PRO A CA 1
ATOM 1900 C C . PRO A 1 240 ? -5.68 -31.484 2.629 1 93.94 240 PRO A C 1
ATOM 1902 O O . PRO A 1 240 ? -5.496 -30.297 2.92 1 93.94 240 PRO A O 1
ATOM 1905 N N . GLY A 1 241 ? -6.055 -31.938 1.423 1 92.94 241 GLY A N 1
ATOM 1906 C CA . GLY A 1 241 ? -6.445 -31 0.386 1 92.94 241 GLY A CA 1
ATOM 1907 C C . GLY A 1 241 ? -5.324 -30.688 -0.589 1 92.94 241 GLY A C 1
ATOM 1908 O O . GLY A 1 241 ? -5.578 -30.25 -1.714 1 92.94 241 GLY A O 1
ATOM 1909 N N . PHE A 1 242 ? -4.105 -30.797 -0.104 1 92.94 242 PHE A N 1
ATOM 1910 C CA . PHE A 1 242 ? -2.988 -30.578 -1.015 1 92.94 242 PHE A CA 1
ATOM 1911 C C . PHE A 1 242 ? -2.752 -31.812 -1.882 1 92.94 242 PHE A C 1
ATOM 1913 O O . PHE A 1 242 ? -2.58 -32.906 -1.365 1 92.94 242 PHE A O 1
ATOM 1920 N N . LYS A 1 243 ? -2.73 -31.547 -3.146 1 89.81 243 LYS A N 1
ATOM 1921 C CA . LYS A 1 243 ? -2.502 -32.625 -4.117 1 89.81 243 LYS A CA 1
ATOM 1922 C C . LYS A 1 243 ? -1.313 -32.281 -5.02 1 89.81 243 LYS A C 1
ATOM 1924 O O . LYS A 1 243 ? -1.066 -31.125 -5.34 1 89.81 243 LYS A O 1
ATOM 1929 N N . LYS A 1 244 ? -0.654 -33.312 -5.434 1 88.38 244 LYS A N 1
ATOM 1930 C CA . LYS A 1 244 ? 0.439 -33.125 -6.387 1 88.38 244 LYS A CA 1
ATOM 1931 C C . LYS A 1 244 ? -0.084 -32.688 -7.75 1 88.38 244 LYS A C 1
ATOM 1933 O O . LYS A 1 244 ? -0.929 -33.344 -8.344 1 88.38 244 LYS A O 1
ATOM 1938 N N . ILE A 1 245 ? 0.453 -31.594 -8.219 1 81.19 245 ILE A N 1
ATOM 1939 C CA . ILE A 1 245 ? -0.043 -31.094 -9.492 1 81.19 245 ILE A CA 1
ATOM 1940 C C . ILE A 1 245 ? 1.064 -31.156 -10.539 1 81.19 245 ILE A C 1
ATOM 1942 O O . ILE A 1 245 ? 0.788 -31.219 -11.742 1 81.19 245 ILE A O 1
ATOM 1946 N N . ILE A 1 246 ? 2.236 -31.047 -10.07 1 77.38 246 ILE A N 1
ATOM 1947 C CA . ILE A 1 246 ? 3.369 -31.109 -10.984 1 77.38 246 ILE A CA 1
ATOM 1948 C C . ILE A 1 246 ? 4.457 -32 -10.391 1 77.38 246 ILE A C 1
ATOM 1950 O O . ILE A 1 246 ? 4.664 -32.031 -9.18 1 77.38 246 ILE A O 1
ATOM 1954 N N . GLU A 1 247 ? 5.051 -32.781 -11.18 1 81.44 247 GLU A N 1
ATOM 1955 C CA . GLU A 1 247 ? 6.281 -33.531 -10.914 1 81.44 247 GLU A CA 1
ATOM 1956 C C . GLU A 1 247 ? 7.215 -33.5 -12.125 1 81.44 247 GLU A C 1
ATOM 1958 O O . GLU A 1 247 ? 6.867 -34 -13.195 1 81.44 247 GLU A O 1
ATOM 1963 N N . MET A 1 248 ? 8.359 -32.75 -11.859 1 77.5 248 MET A N 1
ATOM 1964 C CA . MET A 1 248 ? 9.203 -32.625 -13.039 1 77.5 248 MET A CA 1
ATOM 1965 C C . MET A 1 248 ? 10.664 -32.438 -12.641 1 77.5 248 MET A C 1
ATOM 1967 O O . MET A 1 248 ? 10.969 -32.156 -11.484 1 77.5 248 MET A O 1
ATOM 1971 N N . LYS A 1 249 ? 11.469 -32.719 -13.68 1 76.06 249 LYS A N 1
ATOM 1972 C CA . LYS A 1 249 ? 12.891 -32.375 -13.578 1 76.06 249 LYS A CA 1
ATOM 1973 C C . LYS A 1 249 ? 13.195 -31.062 -14.305 1 76.06 249 LYS A C 1
ATOM 1975 O O . LYS A 1 249 ? 12.719 -30.844 -15.422 1 76.06 249 LYS A O 1
ATOM 1980 N N . ARG A 1 250 ? 13.812 -30.172 -13.586 1 71.75 250 ARG A N 1
ATOM 1981 C CA . ARG A 1 250 ? 14.117 -28.859 -14.156 1 71.75 250 ARG A CA 1
ATOM 1982 C C . ARG A 1 250 ? 15.617 -28.688 -14.359 1 71.75 250 ARG A C 1
ATOM 1984 O O . ARG A 1 250 ? 16.422 -29.125 -13.523 1 71.75 250 ARG A O 1
ATOM 1991 N N . ASN A 1 251 ? 15.891 -28.281 -15.586 1 67.88 251 ASN A N 1
ATOM 1992 C CA . ASN A 1 251 ? 17.266 -27.844 -15.828 1 67.88 251 ASN A CA 1
ATOM 1993 C C . ASN A 1 251 ? 17.453 -26.359 -15.539 1 67.88 251 ASN A C 1
ATOM 1995 O O . ASN A 1 251 ? 16.875 -25.516 -16.219 1 67.88 251 ASN A O 1
ATOM 1999 N N . LEU A 1 252 ? 17.922 -26.062 -14.375 1 61.91 252 LEU A N 1
ATOM 2000 C CA . LEU A 1 252 ? 18.188 -24.656 -14.078 1 61.91 252 LEU A CA 1
ATOM 2001 C C . LEU A 1 252 ? 19.516 -24.219 -14.688 1 61.91 252 LEU A C 1
ATOM 2003 O O . LEU A 1 252 ? 20.484 -25 -14.703 1 61.91 252 LEU A O 1
ATOM 2007 N N . SER A 1 253 ? 19.406 -23.094 -15.383 1 57.94 253 SER A N 1
ATOM 2008 C CA . SER A 1 253 ? 20.625 -22.594 -16.016 1 57.94 253 SER A CA 1
ATOM 2009 C C . SER A 1 253 ? 21.766 -22.469 -15.016 1 57.94 253 SER A C 1
ATOM 2011 O O . SER A 1 253 ? 21.578 -21.969 -13.898 1 57.94 253 SER A O 1
ATOM 2013 N N . GLY A 1 254 ? 22.812 -23.016 -15.398 1 56.41 254 GLY A N 1
ATOM 2014 C CA . GLY A 1 254 ? 24.031 -22.938 -14.602 1 56.41 254 GLY A CA 1
ATOM 2015 C C . GLY A 1 254 ? 24.266 -24.172 -13.742 1 56.41 254 GLY A C 1
ATOM 2016 O O . GLY A 1 254 ? 25.312 -24.297 -13.109 1 56.41 254 GLY A O 1
ATOM 2017 N N . LYS A 1 255 ? 23.172 -24.906 -13.656 1 60.19 255 LYS A N 1
ATOM 2018 C CA . LYS A 1 255 ? 23.406 -26.125 -12.891 1 60.19 255 LYS A CA 1
ATOM 2019 C C . LYS A 1 255 ? 23.578 -27.344 -13.805 1 60.19 255 LYS A C 1
ATOM 2021 O O . LYS A 1 255 ? 22.922 -27.438 -14.844 1 60.19 255 LYS A O 1
ATOM 2026 N N . SER A 1 256 ? 24.531 -28.078 -13.492 1 61.5 256 SER A N 1
ATOM 2027 C CA . SER A 1 256 ? 24.859 -29.266 -14.266 1 61.5 256 SER A CA 1
ATOM 2028 C C . SER A 1 256 ? 23.844 -30.391 -14.023 1 61.5 256 SER A C 1
ATOM 2030 O O . SER A 1 256 ? 23.641 -31.234 -14.898 1 61.5 256 SER A O 1
ATOM 2032 N N . THR A 1 257 ? 23.297 -30.297 -12.859 1 69.5 257 THR A N 1
ATOM 2033 C CA . THR A 1 257 ? 22.406 -31.406 -12.531 1 69.5 257 THR A CA 1
ATOM 2034 C C . THR A 1 257 ? 20.953 -30.938 -12.469 1 69.5 257 THR A C 1
ATOM 2036 O O . THR A 1 257 ? 20.672 -29.859 -11.922 1 69.5 257 THR A O 1
ATOM 2039 N N . PRO A 1 258 ? 20.141 -31.688 -12.984 1 75.81 258 PRO A N 1
ATOM 2040 C CA . PRO A 1 258 ? 18.719 -31.344 -12.953 1 75.81 258 PRO A CA 1
ATOM 2041 C C . PRO A 1 258 ? 18.156 -31.328 -11.539 1 75.81 258 PRO A C 1
ATOM 2043 O O . PRO A 1 258 ? 18.594 -32.094 -10.68 1 75.81 258 PRO A O 1
ATOM 2046 N N . VAL A 1 259 ? 17.328 -30.438 -11.281 1 82.5 259 VAL A N 1
ATOM 2047 C CA . VAL A 1 259 ? 16.641 -30.312 -10.008 1 82.5 259 VAL A CA 1
ATOM 2048 C C . VAL A 1 259 ? 15.266 -30.969 -10.102 1 82.5 259 VAL A C 1
ATOM 2050 O O . VAL A 1 259 ? 14.516 -30.719 -11.055 1 82.5 259 VAL A O 1
ATOM 2053 N N . SER A 1 260 ? 14.984 -31.953 -9.195 1 84.81 260 SER A N 1
ATOM 2054 C CA . SER A 1 260 ? 13.633 -32.5 -9.109 1 84.81 260 SER A CA 1
ATOM 2055 C C . SER A 1 260 ? 12.664 -31.516 -8.469 1 84.81 260 SER A C 1
ATOM 2057 O O . SER A 1 260 ? 13 -30.859 -7.48 1 84.81 260 SER A O 1
ATOM 2059 N N . HIS A 1 261 ? 11.508 -31.391 -9.055 1 85.81 261 HIS A N 1
ATOM 2060 C CA . HIS A 1 261 ? 10.516 -30.453 -8.578 1 85.81 261 HIS A CA 1
ATOM 2061 C C . HIS A 1 261 ? 9.148 -31.109 -8.422 1 85.81 261 HIS A C 1
ATOM 2063 O O . HIS A 1 261 ? 8.617 -31.688 -9.375 1 85.81 261 HIS A O 1
ATOM 2069 N N . ILE A 1 262 ? 8.641 -31.078 -7.211 1 88.12 262 ILE A N 1
ATOM 2070 C CA . ILE A 1 262 ? 7.281 -31.516 -6.918 1 88.12 262 ILE A CA 1
ATOM 2071 C C . ILE A 1 262 ? 6.445 -30.328 -6.453 1 88.12 262 ILE A C 1
ATOM 2073 O O . ILE A 1 262 ? 6.812 -29.641 -5.496 1 88.12 262 ILE A O 1
ATOM 2077 N N . ALA A 1 263 ? 5.352 -30.109 -7.117 1 88 263 ALA A N 1
ATOM 2078 C CA . ALA A 1 263 ? 4.449 -29.031 -6.703 1 88 263 ALA A CA 1
ATOM 2079 C C . ALA A 1 263 ? 3.131 -29.594 -6.18 1 88 263 ALA A C 1
ATOM 2081 O O . ALA A 1 263 ? 2.543 -30.484 -6.793 1 88 263 ALA A O 1
ATOM 2082 N N . LEU A 1 264 ? 2.75 -29.109 -5.016 1 90.62 264 LEU A N 1
ATOM 2083 C CA . LEU A 1 264 ? 1.462 -29.422 -4.414 1 90.62 264 LEU A CA 1
ATOM 2084 C C . LEU A 1 264 ? 0.553 -28.203 -4.383 1 90.62 264 LEU A C 1
ATOM 2086 O O . LEU A 1 264 ? 1.032 -27.062 -4.289 1 90.62 264 LEU A O 1
ATOM 2090 N N . SER A 1 265 ? -0.725 -28.422 -4.5 1 89 265 SER A N 1
ATOM 2091 C CA . SER A 1 265 ? -1.665 -27.312 -4.418 1 89 265 SER A CA 1
ATOM 2092 C C . SER A 1 265 ? -2.986 -27.75 -3.795 1 89 265 SER A C 1
ATOM 2094 O O . SER A 1 265 ? -3.402 -28.891 -3.953 1 89 265 SER A O 1
ATOM 2096 N N . ASP A 1 266 ? -3.559 -26.875 -3.084 1 88.38 266 ASP A N 1
ATOM 2097 C CA . ASP A 1 266 ? -4.906 -27.125 -2.576 1 88.38 266 ASP A CA 1
ATOM 2098 C C . ASP A 1 266 ? -5.949 -26.375 -3.393 1 88.38 266 ASP A C 1
ATOM 2100 O O . ASP A 1 266 ? -7.094 -26.219 -2.957 1 88.38 266 ASP A O 1
ATOM 2104 N N . GLY A 1 267 ? -5.504 -25.844 -4.508 1 82.5 267 GLY A N 1
ATOM 2105 C CA . GLY A 1 267 ? -6.395 -25.078 -5.355 1 82.5 267 GLY A CA 1
ATOM 2106 C C . GLY A 1 267 ? -6.184 -23.578 -5.23 1 82.5 267 GLY A C 1
ATOM 2107 O O . GLY A 1 267 ? -6.43 -22.828 -6.18 1 82.5 267 GLY A O 1
ATOM 2108 N N . LEU A 1 268 ? -5.797 -23.078 -4.105 1 86.38 268 LEU A N 1
ATOM 2109 C CA . LEU A 1 268 ? -5.555 -21.656 -3.855 1 86.38 268 LEU A CA 1
ATOM 2110 C C . LEU A 1 268 ? -4.086 -21.406 -3.52 1 86.38 268 LEU A C 1
ATOM 2112 O O . LEU A 1 268 ? -3.457 -20.516 -4.094 1 86.38 268 LEU A O 1
ATOM 2116 N N . ALA A 1 269 ? -3.598 -22.203 -2.682 1 89.12 269 ALA A N 1
ATOM 2117 C CA . ALA A 1 269 ? -2.188 -22.109 -2.311 1 89.12 269 ALA A CA 1
ATOM 2118 C C . ALA A 1 269 ? -1.371 -23.219 -2.971 1 89.12 269 ALA A C 1
ATOM 2120 O O . ALA A 1 269 ? -1.901 -24.281 -3.285 1 89.12 269 ALA A O 1
ATOM 2121 N N . ALA A 1 270 ? -0.095 -22.844 -3.125 1 87.62 270 ALA A N 1
ATOM 2122 C CA . ALA A 1 270 ? 0.81 -23.828 -3.719 1 87.62 270 ALA A CA 1
ATOM 2123 C C . ALA A 1 270 ? 2.104 -23.938 -2.916 1 87.62 270 ALA A C 1
ATOM 2125 O O . ALA A 1 270 ? 2.537 -22.969 -2.291 1 87.62 270 ALA A O 1
ATOM 2126 N N . VAL A 1 271 ? 2.613 -25.156 -2.918 1 91.62 271 VAL A N 1
ATOM 2127 C CA . VAL A 1 271 ? 3.896 -25.438 -2.287 1 91.62 271 VAL A CA 1
ATOM 2128 C C . VAL A 1 271 ? 4.797 -26.188 -3.266 1 91.62 271 VAL A C 1
ATOM 2130 O O . VAL A 1 271 ? 4.367 -27.141 -3.906 1 91.62 271 VAL A O 1
ATOM 2133 N N . SER A 1 272 ? 6.008 -25.703 -3.359 1 89.5 272 SER A N 1
ATOM 2134 C CA . SER A 1 272 ? 6.992 -26.344 -4.227 1 89.5 272 SER A CA 1
ATOM 2135 C C . SER A 1 272 ? 8.102 -27 -3.412 1 89.5 272 SER A C 1
ATOM 2137 O O . SER A 1 272 ? 8.609 -26.422 -2.453 1 89.5 272 SER A O 1
ATOM 2139 N N . VAL A 1 273 ? 8.414 -28.219 -3.824 1 91.94 273 VAL A N 1
ATOM 2140 C CA . VAL A 1 273 ? 9.539 -28.953 -3.244 1 91.94 273 VAL A CA 1
ATOM 2141 C C . VAL A 1 273 ? 10.625 -29.156 -4.297 1 91.94 273 VAL A C 1
ATOM 2143 O O . VAL A 1 273 ? 10.383 -29.781 -5.332 1 91.94 273 VAL A O 1
ATOM 2146 N N . PHE A 1 274 ? 11.734 -28.594 -3.994 1 87.31 274 PHE A N 1
ATOM 2147 C CA . PHE A 1 274 ? 12.891 -28.75 -4.871 1 87.31 274 PHE A CA 1
ATOM 2148 C C . PHE A 1 274 ? 13.922 -29.672 -4.238 1 87.31 274 PHE A C 1
ATOM 2150 O O . PHE A 1 274 ? 14.266 -29.531 -3.064 1 87.31 274 PHE A O 1
ATOM 2157 N N . ILE A 1 275 ? 14.414 -30.641 -5.02 1 89.62 275 ILE A N 1
ATOM 2158 C CA . ILE A 1 275 ? 15.398 -31.609 -4.547 1 89.62 275 ILE A CA 1
ATOM 2159 C C . ILE A 1 275 ? 16.625 -31.578 -5.457 1 89.62 275 ILE A C 1
ATOM 2161 O O . ILE A 1 275 ? 16.516 -31.812 -6.664 1 89.62 275 ILE A O 1
ATOM 2165 N N . GLU A 1 276 ? 17.719 -31.297 -4.844 1 86.81 276 GLU A N 1
ATOM 2166 C CA . GLU A 1 276 ? 18.969 -31.219 -5.602 1 86.81 276 GLU A CA 1
ATOM 2167 C C . GLU A 1 276 ? 20.078 -31.969 -4.883 1 86.81 276 GLU A C 1
ATOM 2169 O O . GLU A 1 276 ? 20.188 -31.922 -3.656 1 86.81 276 GLU A O 1
ATOM 2174 N N . PRO A 1 277 ? 20.891 -32.688 -5.695 1 85.06 277 PRO A N 1
ATOM 2175 C CA . PRO A 1 277 ? 22.047 -33.344 -5.074 1 85.06 277 PRO A CA 1
ATOM 2176 C C . PRO A 1 277 ? 23.016 -32.344 -4.441 1 85.06 277 PRO A C 1
ATOM 2178 O O . PRO A 1 277 ? 23.203 -31.234 -4.969 1 85.06 277 PRO A O 1
ATOM 2181 N N . ILE A 1 278 ? 23.453 -32.688 -3.24 1 82.19 278 ILE A N 1
ATOM 2182 C CA . ILE A 1 278 ? 24.422 -31.828 -2.547 1 82.19 278 ILE A CA 1
ATOM 2183 C C . ILE A 1 278 ? 25.703 -31.719 -3.375 1 82.19 278 ILE A C 1
ATOM 2185 O O . ILE A 1 278 ? 26.25 -32.719 -3.822 1 82.19 278 ILE A O 1
ATOM 2189 N N . SER A 1 279 ? 25.922 -30.469 -3.814 1 71.56 279 SER A N 1
ATOM 2190 C CA . SER A 1 279 ? 27.219 -30.266 -4.453 1 71.56 279 SER A CA 1
ATOM 2191 C C . SER A 1 279 ? 28.234 -29.703 -3.465 1 71.56 279 SER A C 1
ATOM 2193 O O . SER A 1 279 ? 27.859 -29.078 -2.465 1 71.56 279 SER A O 1
ATOM 2195 N N . LYS A 1 280 ? 29.469 -30.266 -3.406 1 60.06 280 LYS A N 1
ATOM 2196 C CA . LYS A 1 280 ? 30.562 -29.938 -2.504 1 60.06 280 LYS A CA 1
ATOM 2197 C C . LYS A 1 280 ? 30.609 -28.438 -2.209 1 60.06 280 LYS A C 1
ATOM 2199 O O . LYS A 1 280 ? 31.141 -28.016 -1.18 1 60.06 280 LYS A O 1
ATOM 2204 N N . HIS A 1 281 ? 30.062 -27.562 -2.939 1 56.38 281 HIS A N 1
ATOM 2205 C CA . HIS A 1 281 ? 30.5 -26.188 -2.693 1 56.38 281 HIS A CA 1
ATOM 2206 C C . HIS A 1 281 ? 29.422 -25.391 -1.961 1 56.38 281 HIS A C 1
ATOM 2208 O O . HIS A 1 281 ? 29.719 -24.422 -1.263 1 56.38 281 HIS A O 1
ATOM 2214 N N . THR A 1 282 ? 28.141 -25.469 -2.16 1 56.53 282 THR A N 1
ATOM 2215 C CA . THR A 1 282 ? 27.297 -24.406 -1.611 1 56.53 282 THR A CA 1
ATOM 2216 C C . THR A 1 282 ? 25.969 -24.969 -1.124 1 56.53 282 THR A C 1
ATOM 2218 O O . THR A 1 282 ? 25.156 -25.438 -1.924 1 56.53 282 THR A O 1
ATOM 2221 N N . SER A 1 283 ? 25.953 -25.609 0.066 1 58.91 283 SER A N 1
ATOM 2222 C CA . SER A 1 283 ? 24.609 -25.969 0.489 1 58.91 283 SER A CA 1
ATOM 2223 C C . SER A 1 283 ? 23.953 -24.859 1.301 1 58.91 283 SER A C 1
ATOM 2225 O O . SER A 1 283 ? 24.594 -24.281 2.193 1 58.91 283 SER A O 1
ATOM 2227 N N . PRO A 1 284 ? 22.812 -24.375 0.845 1 60.5 284 PRO A N 1
ATOM 2228 C CA . PRO A 1 284 ? 22.156 -23.375 1.711 1 60.5 284 PRO A CA 1
ATOM 2229 C C . PRO A 1 284 ? 22 -23.859 3.15 1 60.5 284 PRO A C 1
ATOM 2231 O O . PRO A 1 284 ? 21.891 -25.062 3.389 1 60.5 284 PRO A O 1
ATOM 2234 N N . PRO A 1 285 ? 22.172 -22.891 4.082 1 67.31 285 PRO A N 1
ATOM 2235 C CA . PRO A 1 285 ? 21.953 -23.297 5.477 1 67.31 285 PRO A CA 1
ATOM 2236 C C . PRO A 1 285 ? 20.594 -23.922 5.707 1 67.31 285 PRO A C 1
ATOM 2238 O O . PRO A 1 285 ? 19.609 -23.516 5.086 1 67.31 285 PRO A O 1
ATOM 2241 N N . GLU A 1 286 ? 20.578 -25.047 6.426 1 76.12 286 GLU A N 1
ATOM 2242 C CA . GLU A 1 286 ? 19.359 -25.75 6.812 1 76.12 286 GLU A CA 1
ATOM 2243 C C . GLU A 1 286 ? 18.531 -24.906 7.781 1 76.12 286 GLU A C 1
ATOM 2245 O O . GLU A 1 286 ? 19.078 -24.188 8.625 1 76.12 286 GLU A O 1
ATOM 2250 N N . GLY A 1 287 ? 17.312 -24.859 7.477 1 83.81 287 GLY A N 1
ATOM 2251 C CA . GLY A 1 287 ? 16.438 -24.234 8.438 1 83.81 287 GLY A CA 1
ATOM 2252 C C . GLY A 1 287 ? 15.219 -23.578 7.801 1 83.81 287 GLY A C 1
ATOM 2253 O O . GLY A 1 287 ? 14.945 -23.797 6.621 1 83.81 287 GLY A O 1
ATOM 2254 N N . LEU A 1 288 ? 14.414 -23.109 8.688 1 83.06 288 LEU A N 1
ATOM 2255 C CA . LEU A 1 288 ? 13.203 -22.391 8.305 1 83.06 288 LEU A CA 1
ATOM 2256 C C . LEU A 1 288 ? 13.492 -20.922 8.094 1 83.06 288 LEU A C 1
ATOM 2258 O O . LEU A 1 288 ? 14.141 -20.281 8.938 1 83.06 288 LE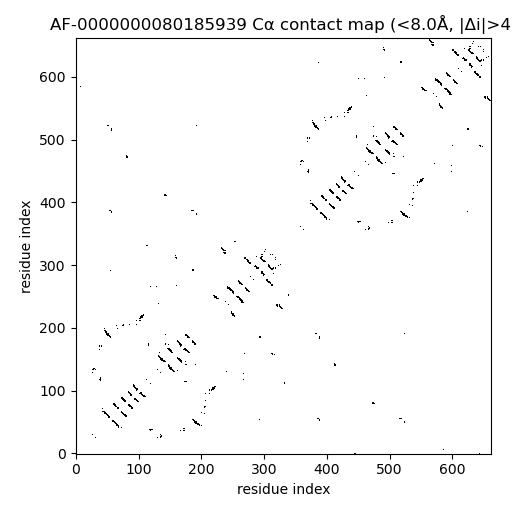U A O 1
ATOM 2262 N N . TYR A 1 289 ? 13.094 -20.453 6.938 1 80.56 289 TYR A N 1
ATOM 2263 C CA . TYR A 1 289 ? 13.273 -19.047 6.609 1 80.56 289 TYR A CA 1
ATOM 2264 C C . TYR A 1 289 ? 11.953 -18.422 6.16 1 80.56 289 TYR A C 1
ATOM 2266 O O . TYR A 1 289 ? 11.125 -19.094 5.535 1 80.56 289 TYR A O 1
ATOM 2274 N N . HIS A 1 290 ? 11.797 -17.234 6.621 1 76.31 290 HIS A N 1
ATOM 2275 C CA . HIS A 1 290 ? 10.672 -16.469 6.113 1 76.31 290 HIS A CA 1
ATOM 2276 C C . HIS A 1 290 ? 11.031 -15.734 4.824 1 76.31 290 HIS A C 1
ATOM 2278 O O . HIS A 1 290 ? 12.023 -15 4.781 1 76.31 290 HIS A O 1
ATOM 2284 N N . GLY A 1 291 ? 10.242 -16.062 3.916 1 71.88 291 GLY A N 1
ATOM 2285 C CA . GLY A 1 291 ? 10.398 -15.336 2.672 1 71.88 291 GLY A CA 1
ATOM 2286 C C . GLY A 1 291 ? 9.664 -14.008 2.664 1 71.88 291 GLY A C 1
ATOM 2287 O O . GLY A 1 291 ? 9.555 -13.344 3.699 1 71.88 291 GLY A O 1
ATOM 2288 N N . ARG A 1 292 ? 9.273 -13.609 1.476 1 73.12 292 ARG A N 1
ATOM 2289 C CA . ARG A 1 292 ? 8.531 -12.359 1.289 1 73.12 292 ARG A CA 1
ATOM 2290 C C . ARG A 1 292 ? 7.039 -12.578 1.495 1 73.12 292 ARG A C 1
ATOM 2292 O O . ARG A 1 292 ? 6.445 -13.469 0.886 1 73.12 292 ARG A O 1
ATOM 2299 N N . GLY A 1 293 ? 6.531 -11.766 2.398 1 84.81 293 GLY A N 1
ATOM 2300 C CA . GLY A 1 293 ? 5.094 -11.836 2.615 1 84.81 293 GLY A CA 1
ATOM 2301 C C . GLY A 1 293 ? 4.645 -13.172 3.189 1 84.81 293 GLY A C 1
ATOM 2302 O O . GLY A 1 293 ? 5.102 -13.578 4.258 1 84.81 293 GLY A O 1
ATOM 2303 N N . ALA A 1 294 ? 3.889 -13.898 2.357 1 88.5 294 ALA A N 1
ATOM 2304 C CA . ALA A 1 294 ? 3.258 -15.133 2.826 1 88.5 294 ALA A CA 1
ATOM 2305 C C . ALA A 1 294 ? 4.109 -16.344 2.479 1 88.5 294 ALA A C 1
ATOM 2307 O O . ALA A 1 294 ? 3.736 -17.484 2.791 1 88.5 294 ALA A O 1
ATOM 2308 N N . ILE A 1 295 ? 5.254 -16.094 1.929 1 90 295 ILE A N 1
ATOM 2309 C CA . ILE A 1 295 ? 6.09 -17.203 1.473 1 90 295 ILE A CA 1
ATOM 2310 C C . ILE A 1 295 ? 7.012 -17.656 2.604 1 90 295 ILE A C 1
ATOM 2312 O O . ILE A 1 295 ? 7.703 -16.844 3.213 1 90 295 ILE A O 1
ATOM 2316 N N . ASN A 1 296 ? 7 -18.906 2.861 1 92.94 296 ASN A N 1
ATOM 2317 C CA . ASN A 1 296 ? 7.93 -19.516 3.799 1 92.94 296 ASN A CA 1
ATOM 2318 C C . ASN A 1 296 ? 8.789 -20.578 3.113 1 92.94 296 ASN A C 1
ATOM 2320 O O . ASN A 1 296 ? 8.352 -21.203 2.146 1 92.94 296 ASN A O 1
ATOM 2324 N N . ILE A 1 297 ? 10.039 -20.719 3.621 1 92.38 297 ILE A N 1
ATOM 2325 C CA . ILE A 1 297 ? 11.016 -21.609 3.008 1 92.38 297 ILE A CA 1
ATOM 2326 C C . ILE A 1 297 ? 11.633 -22.5 4.074 1 92.38 297 ILE A C 1
ATOM 2328 O O . ILE A 1 297 ? 12.016 -22.031 5.148 1 92.38 297 ILE A O 1
ATOM 2332 N N . TYR A 1 298 ? 11.633 -23.766 3.738 1 94.81 298 TYR A N 1
ATOM 2333 C CA . TYR A 1 298 ? 12.273 -24.734 4.609 1 94.81 298 TYR A CA 1
ATOM 2334 C C . TYR A 1 298 ? 13.258 -25.609 3.828 1 94.81 298 TYR A C 1
ATOM 2336 O O . TYR A 1 298 ? 12.898 -26.172 2.795 1 94.81 298 TYR A O 1
ATOM 2344 N N . THR A 1 299 ? 14.508 -25.625 4.359 1 93 299 THR A N 1
ATOM 2345 C CA . THR A 1 299 ? 15.539 -26.438 3.715 1 93 299 THR A CA 1
ATOM 2346 C C . THR A 1 299 ? 16.078 -27.484 4.672 1 93 299 THR A C 1
ATOM 2348 O O . THR A 1 299 ? 16.281 -27.219 5.855 1 93 299 THR A O 1
ATOM 2351 N N . ARG A 1 300 ? 16.266 -28.688 4.152 1 92.62 300 ARG A N 1
ATOM 2352 C CA . ARG A 1 300 ? 16.891 -29.766 4.922 1 92.62 300 ARG A CA 1
ATOM 2353 C C . ARG A 1 300 ? 17.656 -30.703 4.012 1 92.62 300 ARG A C 1
ATOM 2355 O O . ARG A 1 300 ? 17.438 -30.734 2.799 1 92.62 300 ARG A O 1
ATOM 2362 N N . THR A 1 301 ? 18.516 -31.438 4.699 1 91.06 301 THR A N 1
ATOM 2363 C CA . THR A 1 301 ? 19.281 -32.438 3.967 1 91.06 301 THR A CA 1
ATOM 2364 C C . THR A 1 301 ? 18.656 -33.812 4.145 1 91.06 301 THR A C 1
ATOM 2366 O O . THR A 1 301 ? 18.297 -34.219 5.258 1 91.06 301 THR A O 1
ATOM 2369 N N . VAL A 1 302 ? 18.453 -34.5 3.062 1 90.56 302 VAL A N 1
ATOM 2370 C CA . VAL A 1 302 ? 18.016 -35.875 3.041 1 90.56 302 VAL A CA 1
ATOM 2371 C C . VAL A 1 302 ? 19 -36.719 2.24 1 90.56 302 VAL A C 1
ATOM 2373 O O . VAL A 1 302 ? 19.047 -36.625 1.012 1 90.56 302 VAL A O 1
ATOM 2376 N N . SER A 1 303 ? 19.734 -37.562 3.029 1 85.38 303 SER A N 1
ATOM 2377 C CA . SER A 1 303 ? 20.812 -38.344 2.414 1 85.38 303 SER A CA 1
ATOM 2378 C C . SER A 1 303 ? 21.797 -37.406 1.688 1 85.38 303 SER A C 1
ATOM 2380 O O . SER A 1 303 ? 22.438 -36.562 2.311 1 85.38 303 SER A O 1
ATOM 2382 N N . ASP A 1 304 ? 21.906 -37.5 0.366 1 87.12 304 ASP A N 1
ATOM 2383 C CA . ASP A 1 304 ? 22.859 -36.719 -0.385 1 87.12 304 ASP A CA 1
ATOM 2384 C C . ASP A 1 304 ? 22.156 -35.625 -1.219 1 87.12 304 ASP A C 1
ATOM 2386 O O . ASP A 1 304 ? 22.672 -35.219 -2.262 1 87.12 304 ASP A O 1
ATOM 2390 N N . ASN A 1 305 ? 21 -35.312 -0.674 1 90.62 305 ASN A N 1
ATOM 2391 C CA . ASN A 1 305 ? 20.25 -34.281 -1.392 1 90.62 305 ASN A CA 1
ATOM 2392 C C . ASN A 1 305 ? 19.812 -33.156 -0.462 1 90.62 305 ASN A C 1
ATOM 2394 O O . ASN A 1 305 ? 19.578 -33.406 0.729 1 90.62 305 ASN A O 1
ATOM 2398 N N . ILE A 1 306 ? 19.703 -31.984 -1.073 1 90.31 306 ILE A N 1
ATOM 2399 C CA . ILE A 1 306 ? 19.078 -30.844 -0.386 1 90.31 306 ILE A CA 1
ATOM 2400 C C . ILE A 1 306 ? 17.625 -30.719 -0.821 1 90.31 306 ILE A C 1
ATOM 2402 O O . ILE A 1 306 ? 17.328 -30.641 -2.018 1 90.31 306 ILE A O 1
ATOM 2406 N N . VAL A 1 307 ? 16.828 -30.703 0.177 1 92.81 307 VAL A N 1
ATOM 2407 C CA . VAL A 1 307 ? 15.391 -30.531 -0.07 1 92.81 307 VAL A CA 1
ATOM 2408 C C . VAL A 1 307 ? 14.953 -29.141 0.364 1 92.81 307 VAL A C 1
ATOM 2410 O O . VAL A 1 307 ? 15.117 -28.766 1.525 1 92.81 307 VAL A O 1
ATOM 2413 N N . THR A 1 308 ? 14.43 -28.375 -0.569 1 91.88 308 THR A N 1
ATOM 2414 C CA . THR A 1 308 ? 13.922 -27.047 -0.284 1 91.88 308 THR A CA 1
ATOM 2415 C C . THR A 1 308 ? 12.414 -26.969 -0.534 1 91.88 308 THR A C 1
ATOM 2417 O O . THR A 1 308 ? 11.961 -27.172 -1.661 1 91.88 308 THR A O 1
ATOM 2420 N N . THR A 1 309 ? 11.727 -26.75 0.501 1 94 309 THR A N 1
ATOM 2421 C CA . THR A 1 309 ? 10.281 -26.594 0.412 1 94 309 THR A CA 1
ATOM 2422 C C . THR A 1 309 ? 9.891 -25.125 0.506 1 94 309 THR A C 1
ATOM 2424 O O . THR A 1 309 ? 10.266 -24.438 1.459 1 94 309 THR A O 1
ATOM 2427 N N . VAL A 1 310 ? 9.18 -24.625 -0.509 1 92.62 310 VAL A N 1
ATOM 2428 C CA . VAL A 1 310 ? 8.781 -23.219 -0.588 1 92.62 310 VAL A CA 1
ATOM 2429 C C . VAL A 1 310 ? 7.293 -23.125 -0.903 1 92.62 310 VAL A C 1
ATOM 2431 O O . VAL A 1 310 ? 6.793 -23.812 -1.798 1 92.62 310 VAL A O 1
ATOM 2434 N N . GLY A 1 311 ? 6.625 -22.25 -0.144 1 92.5 311 GLY A N 1
ATOM 2435 C CA . GLY A 1 311 ? 5.215 -22.094 -0.468 1 92.5 311 GLY A CA 1
ATOM 2436 C C . GLY A 1 311 ? 4.559 -20.938 0.257 1 92.5 311 GLY A C 1
ATOM 2437 O O . GLY A 1 311 ? 5.125 -20.391 1.208 1 92.5 311 GLY A O 1
ATOM 2438 N N . GLU A 1 312 ? 3.391 -20.562 -0.272 1 90 312 GLU A N 1
ATOM 2439 C CA . GLU A 1 312 ? 2.531 -19.562 0.35 1 90 312 GLU A CA 1
ATOM 2440 C C . GLU A 1 312 ? 1.612 -20.188 1.394 1 90 312 GLU A C 1
ATOM 2442 O O . GLU A 1 312 ? 0.39 -20.188 1.232 1 90 312 GLU A O 1
ATOM 2447 N N . VAL A 1 313 ? 2.281 -20.75 2.396 1 94.69 313 VAL A N 1
ATOM 2448 C CA . VAL A 1 313 ? 1.626 -21.438 3.498 1 94.69 313 VAL A CA 1
ATOM 2449 C C . VAL A 1 313 ? 2.348 -21.125 4.809 1 94.69 313 VAL A C 1
ATOM 2451 O O . VAL A 1 313 ? 3.471 -20.625 4.797 1 94.69 313 VAL A O 1
ATOM 2454 N N . PRO A 1 314 ? 1.652 -21.406 5.91 1 95.62 314 PRO A N 1
ATOM 2455 C CA . PRO A 1 314 ? 2.299 -21.172 7.203 1 95.62 314 PRO A CA 1
ATOM 2456 C C . PRO A 1 314 ? 3.592 -21.969 7.371 1 95.62 314 PRO A C 1
ATOM 2458 O O . PRO A 1 314 ? 3.781 -22.984 6.711 1 95.62 314 PRO A O 1
ATOM 2461 N N . PRO A 1 315 ? 4.449 -21.469 8.273 1 95.19 315 PRO A N 1
ATOM 2462 C CA . PRO A 1 315 ? 5.727 -22.156 8.5 1 95.19 315 PRO A CA 1
ATOM 2463 C C . PRO A 1 315 ? 5.547 -23.625 8.883 1 95.19 315 PRO A C 1
ATOM 2465 O O . PRO A 1 315 ? 6.309 -24.484 8.422 1 95.19 315 PRO A O 1
ATOM 2468 N N . ALA A 1 316 ? 4.574 -23.906 9.633 1 95.62 316 ALA A N 1
ATOM 2469 C CA . ALA A 1 316 ? 4.34 -25.266 10.078 1 95.62 316 ALA A CA 1
ATOM 2470 C C . ALA A 1 316 ? 4.059 -26.188 8.891 1 95.62 316 ALA A C 1
ATOM 2472 O O . ALA A 1 316 ? 4.43 -27.375 8.906 1 95.62 316 ALA A O 1
ATOM 2473 N N . THR A 1 317 ? 3.41 -25.672 7.926 1 96.88 317 THR A N 1
ATOM 2474 C CA . THR A 1 317 ? 3.018 -26.469 6.766 1 96.88 317 THR A CA 1
ATOM 2475 C C . THR A 1 317 ? 4.234 -26.812 5.91 1 96.88 317 THR A C 1
ATOM 2477 O O . THR A 1 317 ? 4.395 -27.953 5.48 1 96.88 317 THR A O 1
ATOM 2480 N N . VAL A 1 318 ? 5.086 -25.812 5.637 1 95.94 318 VAL A N 1
ATOM 2481 C CA . VAL A 1 318 ? 6.273 -26.125 4.852 1 95.94 318 VAL A CA 1
ATOM 2482 C C . VAL A 1 318 ? 7.152 -27.109 5.605 1 95.94 318 VAL A C 1
ATOM 2484 O O . VAL A 1 318 ? 7.809 -27.969 5 1 95.94 318 VAL A O 1
ATOM 2487 N N . LEU A 1 319 ? 7.176 -27 6.906 1 96.19 319 LEU A N 1
ATOM 2488 C CA . LEU A 1 319 ? 7.926 -27.953 7.723 1 96.19 319 LEU A CA 1
ATOM 2489 C C . LEU A 1 319 ? 7.355 -29.359 7.578 1 96.19 319 LEU A C 1
ATOM 2491 O O . LEU A 1 319 ? 8.102 -30.312 7.375 1 96.19 319 LEU A O 1
ATOM 2495 N N . GLN A 1 320 ? 6.086 -29.453 7.695 1 97.12 320 GLN A N 1
ATOM 2496 C CA . GLN A 1 320 ? 5.422 -30.75 7.59 1 97.12 320 GLN A CA 1
ATOM 2497 C C . GLN A 1 320 ? 5.703 -31.406 6.238 1 97.12 320 GLN A C 1
ATOM 2499 O O . GLN A 1 320 ? 6.098 -32.562 6.18 1 97.12 320 GLN A O 1
ATOM 2504 N N . ILE A 1 321 ? 5.512 -30.672 5.211 1 97 321 ILE A N 1
ATOM 2505 C CA . ILE A 1 321 ? 5.719 -31.188 3.863 1 97 321 ILE A CA 1
ATOM 2506 C C . ILE A 1 321 ? 7.195 -31.531 3.662 1 97 321 ILE A C 1
ATOM 2508 O O . ILE A 1 321 ? 7.531 -32.625 3.234 1 97 321 ILE A O 1
ATOM 2512 N N . GLY A 1 322 ? 8.07 -30.625 3.977 1 95.94 322 GLY A N 1
ATOM 2513 C CA . GLY A 1 322 ? 9.5 -30.844 3.807 1 95.94 322 GLY A CA 1
ATOM 2514 C C . GLY A 1 322 ? 10.016 -32.062 4.562 1 95.94 322 GLY A C 1
ATOM 2515 O O . GLY A 1 322 ? 10.836 -32.812 4.043 1 95.94 322 GLY A O 1
ATOM 2516 N N . ASN A 1 323 ? 9.547 -32.188 5.781 1 96 323 ASN A N 1
ATOM 2517 C CA . ASN A 1 323 ? 9.992 -33.281 6.625 1 96 323 ASN A CA 1
ATOM 2518 C C . ASN A 1 323 ? 9.469 -34.625 6.125 1 96 323 ASN A C 1
ATOM 2520 O O . ASN A 1 323 ? 9.969 -35.656 6.512 1 96 323 ASN A O 1
ATOM 2524 N N . SER A 1 324 ? 8.523 -34.562 5.27 1 96.19 324 SER A N 1
ATOM 2525 C CA . SER A 1 324 ? 7.902 -35.812 4.824 1 96.19 324 SER A CA 1
ATOM 2526 C C . SER A 1 324 ? 8.438 -36.25 3.463 1 96.19 324 SER A C 1
ATOM 2528 O O . SER A 1 324 ? 7.98 -37.25 2.895 1 96.19 324 SER A O 1
ATOM 2530 N N . VAL A 1 325 ? 9.297 -35.5 2.9 1 94.94 325 VAL A N 1
ATOM 2531 C CA . VAL A 1 325 ? 9.891 -35.844 1.615 1 94.94 325 VAL A CA 1
ATOM 2532 C C . VAL A 1 325 ? 10.844 -37.031 1.797 1 94.94 325 VAL A C 1
ATOM 2534 O O . VAL A 1 325 ? 11.695 -37 2.689 1 94.94 325 VAL A O 1
ATOM 2537 N N . ALA A 1 326 ? 10.609 -38.062 0.975 1 92.06 326 ALA A N 1
ATOM 2538 C CA . ALA A 1 326 ? 11.445 -39.25 1.058 1 92.06 326 ALA A CA 1
ATOM 2539 C C . ALA A 1 326 ? 11.719 -39.844 -0.33 1 92.06 326 ALA A C 1
ATOM 2541 O O . ALA A 1 326 ? 10.906 -39.656 -1.244 1 92.06 326 ALA A O 1
ATOM 2542 N N . SER A 1 327 ? 12.867 -40.469 -0.453 1 88.19 327 SER A N 1
ATOM 2543 C CA . SER A 1 327 ? 13.203 -41.156 -1.688 1 88.19 327 SER A CA 1
ATOM 2544 C C . SER A 1 327 ? 12.445 -42.469 -1.804 1 88.19 327 SER A C 1
ATOM 2546 O O . SER A 1 327 ? 12.195 -43.156 -0.799 1 88.19 327 SER A O 1
ATOM 2548 N N . ASP A 1 328 ? 11.922 -42.75 -2.998 1 77 328 ASP A N 1
ATOM 2549 C CA . ASP A 1 328 ? 11.242 -44.031 -3.23 1 77 328 ASP A CA 1
ATOM 2550 C C . ASP A 1 328 ? 12.164 -45.219 -2.951 1 77 328 ASP A C 1
ATOM 2552 O O . ASP A 1 328 ? 11.703 -46.312 -2.648 1 77 328 ASP A O 1
ATOM 2556 N N . LYS A 1 329 ? 13.461 -45.188 -3.234 1 63.25 329 LYS A N 1
ATOM 2557 C CA . LYS A 1 329 ? 14.344 -46.312 -2.986 1 63.25 329 LYS A CA 1
ATOM 2558 C C . LYS A 1 329 ? 14.367 -46.688 -1.507 1 63.25 329 LYS A C 1
ATOM 2560 O O . LYS A 1 329 ? 14.82 -47.781 -1.138 1 63.25 329 LYS A O 1
ATOM 2565 N N . ALA A 1 330 ? 14.203 -45.906 -0.605 1 49.41 330 ALA A N 1
ATOM 2566 C CA . ALA A 1 330 ? 14.336 -46.281 0.805 1 49.41 330 ALA A CA 1
ATOM 2567 C C . ALA A 1 330 ? 13.18 -47.156 1.257 1 49.41 330 ALA A C 1
ATOM 2569 O O . ALA A 1 330 ? 13.18 -47.656 2.377 1 49.41 330 ALA A O 1
ATOM 2570 N N . ASN A 1 331 ? 12.031 -47.25 0.749 1 38.06 331 ASN A N 1
ATOM 2571 C CA . ASN A 1 331 ? 11.188 -48.375 1.204 1 38.06 331 ASN A CA 1
ATOM 2572 C C . ASN A 1 331 ? 11.531 -49.656 0.493 1 38.06 331 ASN A C 1
ATOM 2574 O O . ASN A 1 331 ? 11.695 -49.688 -0.729 1 38.06 331 ASN A O 1
ATOM 2578 N N . MET B 1 1 ? 2.742 -14.438 -6.379 1 20.78 1 MET B N 1
ATOM 2579 C CA . MET B 1 1 ? 2.695 -15.375 -7.5 1 20.78 1 MET B CA 1
ATOM 2580 C C . MET B 1 1 ? 3.98 -16.188 -7.582 1 20.78 1 MET B C 1
ATOM 2582 O O . MET B 1 1 ? 5.074 -15.656 -7.41 1 20.78 1 MET B O 1
ATOM 2586 N N . MET B 1 2 ? 4.371 -17.484 -7.449 1 20.86 2 MET B N 1
ATOM 2587 C CA . MET B 1 2 ? 5.469 -17.906 -6.59 1 20.86 2 MET B CA 1
ATOM 2588 C C . MET B 1 2 ? 6.793 -17.297 -7.055 1 20.86 2 MET B C 1
ATOM 2590 O O . MET B 1 2 ? 6.918 -16.891 -8.211 1 20.86 2 MET B O 1
ATOM 2594 N N . ARG B 1 3 ? 7.988 -17.109 -6.406 1 23.2 3 ARG B N 1
ATOM 2595 C CA . ARG B 1 3 ? 9.328 -16.625 -6.719 1 23.2 3 ARG B CA 1
ATOM 2596 C C . ARG B 1 3 ? 9.789 -17.125 -8.086 1 23.2 3 ARG B C 1
ATOM 2598 O O . ARG B 1 3 ? 9.703 -18.312 -8.383 1 23.2 3 ARG B O 1
ATOM 2605 N N . ILE B 1 4 ? 9.477 -16.844 -9.305 1 29.45 4 ILE B N 1
ATOM 2606 C CA . ILE B 1 4 ? 10.273 -17.281 -10.453 1 29.45 4 ILE B CA 1
ATOM 2607 C C . ILE B 1 4 ? 11.555 -17.953 -9.969 1 29.45 4 ILE B C 1
ATOM 2609 O O . ILE B 1 4 ? 12.266 -17.406 -9.125 1 29.45 4 ILE B O 1
ATOM 2613 N N . ALA B 1 5 ? 11.938 -19.359 -10.258 1 26.89 5 ALA B N 1
ATOM 2614 C CA . ALA B 1 5 ? 12.555 -20.484 -9.57 1 26.89 5 ALA B CA 1
ATOM 2615 C C . ALA B 1 5 ? 13.875 -20.078 -8.922 1 26.89 5 ALA B C 1
ATOM 2617 O O . ALA B 1 5 ? 14.422 -19.016 -9.227 1 26.89 5 ALA B O 1
ATOM 2618 N N . LEU B 1 6 ? 14.82 -21.203 -8.453 1 27.53 6 LEU B N 1
ATOM 2619 C CA . LEU B 1 6 ? 16.047 -21.281 -7.668 1 27.53 6 LEU B CA 1
ATOM 2620 C C . LEU B 1 6 ? 17.188 -20.562 -8.367 1 27.53 6 LEU B C 1
ATOM 2622 O O . LEU B 1 6 ? 18.156 -21.188 -8.82 1 27.53 6 LEU B O 1
ATOM 2626 N N . ALA B 1 7 ? 17.125 -19.953 -9.398 1 26.11 7 ALA B N 1
ATOM 2627 C CA . ALA B 1 7 ? 18.344 -19.531 -10.094 1 26.11 7 ALA B CA 1
ATOM 2628 C C . ALA B 1 7 ? 19.406 -19.047 -9.102 1 26.11 7 ALA B C 1
ATOM 2630 O O . ALA B 1 7 ? 19.078 -18.672 -7.969 1 26.11 7 ALA B O 1
ATOM 2631 N N . ALA B 1 8 ? 20.781 -18.625 -9.711 1 25.97 8 ALA B N 1
ATOM 2632 C CA . ALA B 1 8 ? 22.234 -18.562 -9.516 1 25.97 8 ALA B CA 1
ATOM 2633 C C . ALA B 1 8 ? 22.578 -17.891 -8.188 1 25.97 8 ALA B C 1
ATOM 2635 O O . ALA B 1 8 ? 22.172 -16.75 -7.934 1 25.97 8 ALA B O 1
ATOM 2636 N N . TRP B 1 9 ? 23.047 -18.734 -7.25 1 24.11 9 TRP B N 1
ATOM 2637 C CA . TRP B 1 9 ? 23.562 -18.969 -5.902 1 24.11 9 TRP B CA 1
ATOM 2638 C C . TRP B 1 9 ? 24.453 -17.812 -5.457 1 24.11 9 TRP B C 1
ATOM 2640 O O . TRP B 1 9 ? 24.234 -17.219 -4.398 1 24.11 9 TRP B O 1
ATOM 2650 N N . LEU B 1 10 ? 25.922 -18.281 -5.5 1 24.75 10 LEU B N 1
ATOM 2651 C CA . LEU B 1 10 ? 27.047 -18.141 -4.586 1 24.75 10 LEU B CA 1
ATOM 2652 C C . LEU B 1 10 ? 27.719 -16.781 -4.754 1 24.75 10 LEU B C 1
ATOM 2654 O O . LEU B 1 10 ? 28.844 -16.688 -5.25 1 24.75 10 LEU B O 1
ATOM 2658 N N . LEU B 1 11 ? 27.078 -15.898 -5.379 1 24.36 11 LEU B N 1
ATOM 2659 C CA . LEU B 1 11 ? 28.062 -14.836 -5.555 1 24.36 11 LEU B CA 1
ATOM 2660 C C . LEU B 1 11 ? 28.812 -14.578 -4.254 1 24.36 11 LEU B C 1
ATOM 2662 O O . LEU B 1 11 ? 28.297 -14.852 -3.168 1 24.36 11 LEU B O 1
ATOM 2666 N N . MET B 1 12 ? 30.188 -14.195 -4.465 1 25.81 12 MET B N 1
ATOM 2667 C CA . MET B 1 12 ? 31.328 -13.922 -3.6 1 25.81 12 MET B CA 1
ATOM 2668 C C . MET B 1 12 ? 30.922 -13.055 -2.416 1 25.81 12 MET B C 1
ATOM 2670 O O . MET B 1 12 ? 30.25 -12.047 -2.588 1 25.81 12 MET B O 1
ATOM 2674 N N . ALA B 1 13 ? 30.828 -13.742 -1.286 1 27.39 13 ALA B N 1
ATOM 2675 C CA . ALA B 1 13 ? 30.812 -13.211 0.076 1 27.39 13 ALA B CA 1
ATOM 2676 C C . ALA B 1 13 ? 31.609 -11.914 0.162 1 27.39 13 ALA B C 1
ATOM 2678 O O . ALA B 1 13 ? 32.812 -11.922 0.376 1 27.39 13 ALA B O 1
ATOM 2679 N N . ALA B 1 14 ? 31.453 -10.984 -0.869 1 28.25 14 ALA B N 1
ATOM 2680 C CA . ALA B 1 14 ? 32.281 -9.852 -0.5 1 28.25 14 ALA B CA 1
ATOM 2681 C C . ALA B 1 14 ? 32.031 -9.414 0.94 1 28.25 14 ALA B C 1
ATOM 2683 O O . ALA B 1 14 ? 30.875 -9.258 1.347 1 28.25 14 ALA B O 1
ATOM 2684 N N . ASN B 1 15 ? 32.906 -9.82 1.835 1 28.47 15 ASN B N 1
ATOM 2685 C CA . ASN B 1 15 ? 33.094 -9.25 3.164 1 28.47 15 ASN B CA 1
ATOM 2686 C C . ASN B 1 15 ? 32.688 -7.777 3.207 1 28.47 15 ASN B C 1
ATOM 2688 O O . ASN B 1 15 ? 33.531 -6.902 2.928 1 28.47 15 ASN B O 1
ATOM 2692 N N . VAL B 1 16 ? 31.484 -7.539 2.637 1 31.41 16 VAL B N 1
ATOM 2693 C CA . VAL B 1 16 ? 31.266 -6.129 2.936 1 31.41 16 VAL B CA 1
ATOM 2694 C C . VAL B 1 16 ? 31.391 -5.895 4.441 1 31.41 16 VAL B C 1
ATOM 2696 O O . VAL B 1 16 ? 30.641 -6.477 5.227 1 31.41 16 VAL B O 1
ATOM 2699 N N . GLN B 1 17 ? 32.594 -5.742 4.875 1 31.81 17 GLN B N 1
ATOM 2700 C CA . GLN B 1 17 ? 32.781 -5.191 6.211 1 31.81 17 GLN B CA 1
ATOM 2701 C C . GLN B 1 17 ? 31.688 -4.195 6.555 1 31.81 17 GLN B C 1
ATOM 2703 O O . GLN B 1 17 ? 31.375 -3.309 5.754 1 31.81 17 GLN B O 1
ATOM 2708 N N . PRO B 1 18 ? 30.766 -4.719 7.266 1 36.22 18 PRO B N 1
ATOM 2709 C CA . PRO B 1 18 ? 29.906 -3.615 7.727 1 36.22 18 PRO B CA 1
ATOM 2710 C C . PRO B 1 18 ? 30.703 -2.355 8.062 1 36.22 18 PRO B C 1
ATOM 2712 O O . PRO B 1 18 ? 31.594 -2.391 8.922 1 36.22 18 PRO B O 1
ATOM 2715 N N . ALA B 1 19 ? 31.266 -1.716 7.055 1 35.06 19 ALA B N 1
ATOM 2716 C CA . ALA B 1 19 ? 31.766 -0.444 7.566 1 35.06 19 ALA B CA 1
ATOM 2717 C C . ALA B 1 19 ? 30.844 0.114 8.648 1 35.06 19 ALA B C 1
ATOM 2719 O O . ALA B 1 19 ? 29.641 0.275 8.422 1 35.06 19 ALA B O 1
ATOM 2720 N N . PHE B 1 20 ? 31.172 -0.286 9.766 1 34.44 20 PHE B N 1
ATOM 2721 C CA . PHE B 1 20 ? 30.578 0.524 10.828 1 34.44 20 PHE B CA 1
ATOM 2722 C C . PHE B 1 20 ? 30.469 1.983 10.398 1 34.44 20 PHE B C 1
ATOM 2724 O O . PHE B 1 20 ? 31.453 2.727 10.477 1 34.44 20 PHE B O 1
ATOM 2731 N N . ALA B 1 21 ? 29.922 2.203 9.242 1 38.56 21 ALA B N 1
ATOM 2732 C CA . ALA B 1 21 ? 29.766 3.645 9.078 1 38.56 21 ALA B CA 1
ATOM 2733 C C . ALA B 1 21 ? 29.328 4.305 10.383 1 38.56 21 ALA B C 1
ATOM 2735 O O . ALA B 1 21 ? 28.281 3.953 10.945 1 38.56 21 ALA B O 1
ATOM 2736 N N . GLN B 1 22 ? 30.156 4.742 11.109 1 40.47 22 GLN B N 1
ATOM 2737 C CA . GLN B 1 22 ? 29.844 5.641 12.219 1 40.47 22 GLN B CA 1
ATOM 2738 C C . GLN B 1 22 ? 28.734 6.617 11.836 1 40.47 22 GLN B C 1
ATOM 2740 O O . GLN B 1 22 ? 28.844 7.316 10.828 1 40.47 22 GLN B O 1
ATOM 2745 N N . ASN B 1 23 ? 27.469 6.246 11.914 1 51.22 23 ASN B N 1
ATOM 2746 C CA . ASN B 1 23 ? 26.375 7.203 11.727 1 51.22 23 ASN B CA 1
ATOM 2747 C C . ASN B 1 23 ? 26.75 8.578 12.281 1 51.22 23 ASN B C 1
ATOM 2749 O O . ASN B 1 23 ? 26.953 8.727 13.484 1 51.22 23 ASN B O 1
ATOM 2753 N N . PRO B 1 24 ? 27.375 9.344 11.5 1 56.94 24 PRO B N 1
ATOM 2754 C CA . PRO B 1 24 ? 27.672 10.672 12.047 1 56.94 24 PRO B CA 1
ATOM 2755 C C . PRO B 1 24 ? 26.5 11.273 12.812 1 56.94 24 PRO B C 1
ATOM 2757 O O . PRO B 1 24 ? 25.344 11.008 12.484 1 56.94 24 PRO B O 1
ATOM 2760 N N . SER B 1 25 ? 26.719 11.695 14.055 1 65.69 25 SER B N 1
ATOM 2761 C CA . SER B 1 25 ? 25.812 12.383 14.977 1 65.69 25 SER B CA 1
ATOM 2762 C C . SER B 1 25 ? 25.344 13.711 14.406 1 65.69 25 SER B C 1
ATOM 2764 O O . SER B 1 25 ? 24.562 14.422 15.039 1 65.69 25 SER B O 1
ATOM 2766 N N . SER B 1 26 ? 25.891 14.023 13.18 1 77.75 26 SER B N 1
ATOM 2767 C CA . SER B 1 26 ? 25.484 15.328 12.672 1 77.75 26 SER B CA 1
ATOM 2768 C C . SER B 1 26 ? 24.875 15.219 11.281 1 77.75 26 SER B C 1
ATOM 2770 O O . SER B 1 26 ? 25.156 14.273 10.547 1 77.75 26 SER B O 1
ATOM 2772 N N . SER B 1 27 ? 24.078 16.156 11.008 1 83.69 27 SER B N 1
ATOM 2773 C CA . SER B 1 27 ? 23.469 16.25 9.695 1 83.69 27 SER B CA 1
ATOM 2774 C C . SER B 1 27 ? 24.484 16.688 8.641 1 83.69 27 SER B C 1
ATOM 2776 O O . SER B 1 27 ? 25.344 17.516 8.906 1 83.69 27 SER B O 1
ATOM 2778 N N . SER B 1 28 ? 24.422 16.016 7.473 1 84.12 28 SER B N 1
ATOM 2779 C CA . SER B 1 28 ? 25.297 16.438 6.383 1 84.12 28 SER B CA 1
ATOM 2780 C C . SER B 1 28 ? 24.734 17.656 5.664 1 84.12 28 SER B C 1
ATOM 2782 O O . SER B 1 28 ? 23.516 17.797 5.512 1 84.12 28 SER B O 1
ATOM 2784 N N . PRO B 1 29 ? 25.641 18.641 5.32 1 83.94 29 PRO B N 1
ATOM 2785 C CA . PRO B 1 29 ? 25.172 19.812 4.562 1 83.94 29 PRO B CA 1
ATOM 2786 C C . PRO B 1 29 ? 24.391 19.438 3.309 1 83.94 29 PRO B C 1
ATOM 2788 O O . PRO B 1 29 ? 23.438 20.109 2.945 1 83.94 29 PRO B O 1
ATOM 2791 N N . ASP B 1 30 ? 24.828 18.391 2.658 1 89.56 30 ASP B N 1
ATOM 2792 C CA . ASP B 1 30 ? 24.125 17.922 1.464 1 89.56 30 ASP B CA 1
ATOM 2793 C C . ASP B 1 30 ? 22.688 17.531 1.788 1 89.56 30 ASP B C 1
ATOM 2795 O O . ASP B 1 30 ? 21.766 17.828 1.026 1 89.56 30 ASP B O 1
ATOM 2799 N N . ALA B 1 31 ? 22.547 16.906 2.867 1 91 31 ALA B N 1
ATOM 2800 C CA . ALA B 1 31 ? 21.219 16.484 3.285 1 91 31 ALA B CA 1
ATOM 2801 C C . ALA B 1 31 ? 20.328 17.703 3.584 1 91 31 ALA B C 1
ATOM 2803 O O . ALA B 1 31 ? 19.156 17.703 3.238 1 91 31 ALA B O 1
ATOM 2804 N N . LEU B 1 32 ? 20.906 18.703 4.199 1 87.62 32 LEU B N 1
ATOM 2805 C CA . LEU B 1 32 ? 20.172 19.906 4.516 1 87.62 32 LEU B CA 1
ATOM 2806 C C . LEU B 1 32 ? 19.75 20.641 3.244 1 87.62 32 LEU B C 1
ATOM 2808 O O . LEU B 1 32 ? 18.672 21.234 3.188 1 87.62 32 LEU B O 1
ATOM 2812 N N . SER B 1 33 ? 20.562 20.609 2.262 1 89.94 33 SER B N 1
ATOM 2813 C CA . SER B 1 33 ? 20.219 21.203 0.974 1 89.94 33 SER B CA 1
ATOM 2814 C C . SER B 1 33 ? 19.031 20.484 0.336 1 89.94 33 SER B C 1
ATOM 2816 O O . SER B 1 33 ? 18.172 21.125 -0.277 1 89.94 33 SER B O 1
ATOM 2818 N N . TRP B 1 34 ? 18.969 19.203 0.482 1 92.5 34 TRP B N 1
ATOM 2819 C CA . TRP B 1 34 ? 17.844 18.438 -0.027 1 92.5 34 TRP B CA 1
ATOM 2820 C C . TRP B 1 34 ? 16.547 18.844 0.671 1 92.5 34 TRP B C 1
ATOM 2822 O O . TRP B 1 34 ? 15.492 18.938 0.036 1 92.5 34 TRP B O 1
ATOM 2832 N N . LEU B 1 35 ? 16.656 19.109 1.942 1 90.12 35 LEU B N 1
ATOM 2833 C CA . LEU B 1 35 ? 15.461 19.531 2.674 1 90.12 35 LEU B CA 1
ATOM 2834 C C . LEU B 1 35 ? 14.891 20.812 2.098 1 90.12 35 LEU B C 1
ATOM 2836 O O . LEU B 1 35 ? 13.664 20.969 2.008 1 90.12 35 LEU B O 1
ATOM 2840 N N . GLN B 1 36 ? 15.742 21.688 1.764 1 88.06 36 GLN B N 1
ATOM 2841 C CA . GLN B 1 36 ? 15.297 22.938 1.154 1 88.06 36 GLN B CA 1
ATOM 2842 C C . GLN B 1 36 ? 14.633 22.688 -0.193 1 88.06 36 GLN B C 1
ATOM 2844 O O . GLN B 1 36 ? 13.594 23.281 -0.497 1 88.06 36 GLN B O 1
ATOM 2849 N N . LYS B 1 37 ? 15.219 21.844 -0.952 1 90.88 37 LYS B N 1
ATOM 2850 C CA . LYS B 1 37 ? 14.656 21.469 -2.248 1 90.88 37 LYS B CA 1
ATOM 2851 C C . LYS B 1 37 ? 13.273 20.844 -2.086 1 90.88 37 LYS B C 1
ATOM 2853 O O . LYS B 1 37 ? 12.344 21.172 -2.828 1 90.88 37 LYS B O 1
ATOM 2858 N N . ILE B 1 38 ? 13.164 20.031 -1.115 1 92.44 38 ILE B N 1
ATOM 2859 C CA . ILE B 1 38 ? 11.914 19.344 -0.826 1 92.44 38 ILE B CA 1
ATOM 2860 C C . ILE B 1 38 ? 10.844 20.359 -0.43 1 92.44 38 ILE B C 1
ATOM 2862 O O . ILE B 1 38 ? 9.711 20.297 -0.916 1 92.44 38 ILE B O 1
ATOM 2866 N N . ALA B 1 39 ? 11.188 21.234 0.427 1 87.38 39 ALA B N 1
ATOM 2867 C CA . ALA B 1 39 ? 10.242 22.219 0.957 1 87.38 39 ALA B CA 1
ATOM 2868 C C . ALA B 1 39 ? 9.688 23.109 -0.155 1 87.38 39 ALA B C 1
ATOM 2870 O O . ALA B 1 39 ? 8.523 23.5 -0.121 1 87.38 39 ALA B O 1
ATOM 2871 N N . SER B 1 40 ? 10.445 23.344 -1.168 1 87.75 40 SER B N 1
ATOM 2872 C CA . SER B 1 40 ? 10.062 24.297 -2.207 1 87.75 40 SER B CA 1
ATOM 2873 C C . SER B 1 40 ? 9.367 23.594 -3.369 1 87.75 40 SER B C 1
ATOM 2875 O O . SER B 1 40 ? 8.688 24.25 -4.176 1 87.75 40 SER B O 1
ATOM 2877 N N . ALA B 1 41 ? 9.484 22.328 -3.48 1 91.31 41 ALA B N 1
ATOM 2878 C CA . ALA B 1 41 ? 9.125 21.578 -4.684 1 91.31 41 ALA B CA 1
ATOM 2879 C C . ALA B 1 41 ? 7.629 21.672 -4.961 1 91.31 41 ALA B C 1
ATOM 2881 O O . ALA B 1 41 ? 7.219 21.938 -6.094 1 91.31 41 ALA B O 1
ATOM 2882 N N . PRO B 1 42 ? 6.812 21.516 -3.92 1 86.38 42 PRO B N 1
ATOM 2883 C CA . PRO B 1 42 ? 5.379 21.547 -4.219 1 86.38 42 PRO B CA 1
ATOM 2884 C C . PRO B 1 42 ? 4.922 22.906 -4.773 1 86.38 42 PRO B C 1
ATOM 2886 O O . PRO B 1 42 ? 3.947 22.969 -5.527 1 86.38 42 PRO B O 1
ATOM 2889 N N . ARG B 1 43 ? 5.543 23.953 -4.496 1 86.56 43 ARG B N 1
ATOM 2890 C CA . ARG B 1 43 ? 5.152 25.281 -4.98 1 86.56 43 ARG B CA 1
ATOM 2891 C C . ARG B 1 43 ? 5.746 25.547 -6.359 1 86.56 43 ARG B C 1
ATOM 2893 O O . ARG B 1 43 ? 5.332 26.484 -7.047 1 86.56 43 ARG B O 1
ATOM 2900 N N . ARG B 1 44 ? 6.648 24.766 -6.738 1 89.62 44 ARG B N 1
ATOM 2901 C CA . ARG B 1 44 ? 7.348 25.016 -8 1 89.62 44 ARG B CA 1
ATOM 2902 C C . ARG B 1 44 ? 6.832 24.094 -9.102 1 89.62 44 ARG B C 1
ATOM 2904 O O . ARG B 1 44 ? 7.051 24.344 -10.281 1 89.62 44 ARG B O 1
ATOM 2911 N N . HIS B 1 45 ? 6.141 22.984 -8.68 1 93.06 45 HIS B N 1
ATOM 2912 C CA . HIS B 1 45 ? 5.777 22 -9.68 1 93.06 45 HIS B CA 1
ATOM 2913 C C . HIS B 1 45 ? 4.297 21.625 -9.586 1 93.06 45 HIS B C 1
ATOM 2915 O O . HIS B 1 45 ? 3.77 21.422 -8.492 1 93.06 45 HIS B O 1
ATOM 2921 N N . ASN B 1 46 ? 3.707 21.609 -10.766 1 95.12 46 ASN B N 1
ATOM 2922 C CA . ASN B 1 46 ? 2.375 21.031 -10.891 1 95.12 46 ASN B CA 1
ATOM 2923 C C . ASN B 1 46 ? 2.443 19.531 -11.117 1 95.12 46 ASN B C 1
ATOM 2925 O O . ASN B 1 46 ? 3.412 19.016 -11.688 1 95.12 46 ASN B O 1
ATOM 2929 N N . TYR B 1 47 ? 1.437 18.875 -10.602 1 96.19 47 TYR B N 1
ATOM 2930 C CA . TYR B 1 47 ? 1.456 17.422 -10.797 1 96.19 47 TYR B CA 1
ATOM 2931 C C . TYR B 1 47 ? 0.06 16.844 -10.648 1 96.19 47 TYR B C 1
ATOM 2933 O O . TYR B 1 47 ? -0.814 17.438 -10.023 1 96.19 47 TYR B O 1
ATOM 2941 N N . VAL B 1 48 ? -0.16 15.766 -11.266 1 96.81 48 VAL B N 1
ATOM 2942 C CA . VAL B 1 48 ? -1.333 14.898 -11.172 1 96.81 48 VAL B CA 1
ATOM 2943 C C . VAL B 1 48 ? -0.896 13.461 -10.914 1 96.81 48 VAL B C 1
ATOM 2945 O O . VAL B 1 48 ? 0.055 12.977 -11.531 1 96.81 48 VAL B O 1
ATOM 2948 N N . GLY B 1 49 ? -1.586 12.836 -9.953 1 96.12 49 GLY B N 1
ATOM 2949 C CA . GLY B 1 49 ? -1.149 11.477 -9.688 1 96.12 49 GLY B CA 1
ATOM 2950 C C . GLY B 1 49 ? -2.098 10.711 -8.781 1 96.12 49 GLY B C 1
ATOM 2951 O O . GLY B 1 49 ? -3.154 11.219 -8.406 1 96.12 49 GLY B O 1
ATOM 2952 N N . THR B 1 50 ? -1.779 9.461 -8.594 1 97.5 50 THR B N 1
ATOM 2953 C CA . THR B 1 50 ? -2.426 8.562 -7.645 1 97.5 50 THR B CA 1
ATOM 2954 C C . THR B 1 50 ? -1.431 8.078 -6.594 1 97.5 50 THR B C 1
ATOM 2956 O O . THR B 1 50 ? -0.289 7.746 -6.918 1 97.5 50 THR B O 1
ATOM 2959 N N . PHE B 1 51 ? -1.828 8.188 -5.348 1 96.88 51 PHE B N 1
ATOM 2960 C CA . PHE B 1 51 ? -0.956 7.684 -4.297 1 96.88 51 PHE B CA 1
ATOM 2961 C C . PHE B 1 51 ? -1.728 6.781 -3.342 1 96.88 51 PHE B C 1
ATOM 2963 O O . PHE B 1 51 ? -2.961 6.801 -3.32 1 96.88 51 PHE B O 1
ATOM 2970 N N . VAL B 1 52 ? -0.919 5.965 -2.625 1 96.5 52 VAL B N 1
ATOM 2971 C CA . VAL B 1 52 ? -1.49 5.047 -1.646 1 96.5 52 VAL B CA 1
ATOM 2972 C C . VAL B 1 52 ? -1.006 5.414 -0.245 1 96.5 52 VAL B C 1
ATOM 2974 O O . VAL B 1 52 ? 0.146 5.816 -0.066 1 96.5 52 VAL B O 1
ATOM 2977 N N . TYR B 1 53 ? -1.974 5.418 0.656 1 93.38 53 TYR B N 1
ATOM 2978 C CA . TYR B 1 53 ? -1.66 5.379 2.08 1 93.38 53 TYR B CA 1
ATOM 2979 C C . TYR B 1 53 ? -1.712 3.955 2.613 1 93.38 53 TYR B C 1
ATOM 2981 O O . TYR B 1 53 ? -2.674 3.225 2.361 1 93.38 53 TYR B O 1
ATOM 2989 N N . SER B 1 54 ? -0.639 3.555 3.293 1 94.19 54 SER B N 1
ATOM 2990 C CA . SER B 1 54 ? -0.592 2.205 3.846 1 94.19 54 SER B CA 1
ATOM 2991 C C . SER B 1 54 ? -0.179 2.225 5.312 1 94.19 54 SER B C 1
ATOM 2993 O O . SER B 1 54 ? 0.804 2.871 5.68 1 94.19 54 SER B O 1
ATOM 2995 N N . SER B 1 55 ? -0.959 1.484 6.148 1 92.12 55 SER B N 1
ATOM 2996 C CA . SER B 1 55 ? -0.609 1.292 7.551 1 92.12 55 SER B CA 1
ATOM 2997 C C . SER B 1 55 ? -1.272 0.042 8.117 1 92.12 55 SER B C 1
ATOM 2999 O O . SER B 1 55 ? -2.48 -0.151 7.965 1 92.12 55 SER B O 1
ATOM 3001 N N . ASN B 1 56 ? -0.484 -0.791 8.758 1 86.94 56 ASN B N 1
ATOM 3002 C CA . ASN B 1 56 ? -0.975 -1.962 9.477 1 86.94 56 ASN B CA 1
ATOM 3003 C C . ASN B 1 56 ? -1.926 -2.789 8.617 1 86.94 56 ASN B C 1
ATOM 3005 O O . ASN B 1 56 ? -3.018 -3.148 9.055 1 86.94 56 ASN B O 1
ATOM 3009 N N . GLY B 1 57 ? -1.555 -2.943 7.406 1 86.44 57 GLY B N 1
ATOM 3010 C CA . GLY B 1 57 ? -2.338 -3.801 6.531 1 86.44 57 GLY B CA 1
ATOM 3011 C C . GLY B 1 57 ? -3.482 -3.072 5.852 1 86.44 57 GLY B C 1
ATOM 3012 O O . GLY B 1 57 ? -4.156 -3.635 4.984 1 86.44 57 GLY B O 1
ATOM 3013 N N . ASP B 1 58 ? -3.717 -1.862 6.215 1 90.19 58 ASP B N 1
ATOM 3014 C CA . ASP B 1 58 ? -4.742 -1.055 5.562 1 90.19 58 ASP B CA 1
ATOM 3015 C C . ASP B 1 58 ? -4.152 -0.231 4.422 1 90.19 58 ASP B C 1
ATOM 3017 O O . ASP B 1 58 ? -3.055 0.314 4.547 1 90.19 58 ASP B O 1
ATOM 3021 N N . ILE B 1 59 ? -4.906 -0.224 3.305 1 93.31 59 ILE B N 1
ATOM 3022 C CA . ILE B 1 59 ? -4.477 0.563 2.154 1 93.31 59 ILE B CA 1
ATOM 3023 C C . ILE B 1 59 ? -5.617 1.468 1.693 1 93.31 59 ILE B C 1
ATOM 3025 O O . ILE B 1 59 ? -6.773 1.043 1.647 1 93.31 59 ILE B O 1
ATOM 3029 N N . GLU B 1 60 ? -5.293 2.717 1.481 1 94.31 60 GLU B N 1
ATOM 3030 C CA . GLU B 1 60 ? -6.234 3.674 0.906 1 94.31 60 GLU B CA 1
ATOM 3031 C C . GLU B 1 60 ? -5.629 4.387 -0.299 1 94.31 60 GLU B C 1
ATOM 3033 O O . GLU B 1 60 ? -4.488 4.859 -0.24 1 94.31 60 GLU B O 1
ATOM 3038 N N . THR B 1 61 ? -6.402 4.414 -1.344 1 96.69 61 THR B N 1
ATOM 3039 C CA . THR B 1 61 ? -5.934 5.031 -2.582 1 96.69 61 THR B CA 1
ATOM 3040 C C . THR B 1 61 ? -6.582 6.395 -2.785 1 96.69 61 THR B C 1
ATOM 3042 O O . THR B 1 61 ? -7.777 6.562 -2.535 1 96.69 61 THR B O 1
ATOM 3045 N N . SER B 1 62 ? -5.734 7.375 -3.24 1 96.38 62 SER B N 1
ATOM 3046 C CA . SER B 1 62 ? -6.242 8.711 -3.523 1 96.38 62 SER B CA 1
ATOM 3047 C C . SER B 1 62 ? -5.672 9.258 -4.828 1 96.38 62 SER B C 1
ATOM 3049 O O . SER B 1 62 ? -4.527 8.969 -5.18 1 96.38 62 SER B O 1
ATOM 3051 N N . ARG B 1 63 ? -6.473 9.992 -5.5 1 96.75 63 ARG B N 1
ATOM 3052 C CA . ARG B 1 63 ? -6.012 10.781 -6.637 1 96.75 63 ARG B CA 1
ATOM 3053 C C . ARG B 1 63 ? -5.801 12.242 -6.242 1 96.75 63 ARG B C 1
ATOM 3055 O O . ARG B 1 63 ? -6.598 12.812 -5.492 1 96.75 63 ARG B O 1
ATOM 3062 N N . ILE B 1 64 ? -4.75 12.836 -6.789 1 96.19 64 ILE B N 1
ATOM 3063 C CA . ILE B 1 64 ? -4.438 14.203 -6.402 1 96.19 64 ILE B CA 1
ATOM 3064 C C . ILE B 1 64 ? -4.102 15.023 -7.645 1 96.19 64 ILE B C 1
ATOM 3066 O O . ILE B 1 64 ? -3.438 14.531 -8.562 1 96.19 64 ILE B O 1
ATOM 3070 N N . ILE B 1 65 ? -4.57 16.203 -7.719 1 97 65 ILE B N 1
ATOM 3071 C CA . ILE B 1 65 ? -4.219 17.219 -8.695 1 97 65 ILE B CA 1
ATOM 3072 C C . ILE B 1 65 ? -3.707 18.469 -7.977 1 97 65 ILE B C 1
ATOM 3074 O O . ILE B 1 65 ? -4.367 18.984 -7.07 1 97 65 ILE B O 1
ATOM 3078 N N . HIS B 1 66 ? -2.543 18.875 -8.266 1 95.38 66 HIS B N 1
ATOM 3079 C CA . HIS B 1 66 ? -1.928 20.047 -7.66 1 95.38 66 HIS B CA 1
ATOM 3080 C C . HIS B 1 66 ? -1.504 21.062 -8.719 1 95.38 66 HIS B C 1
ATOM 3082 O O . HIS B 1 66 ? -0.784 20.719 -9.664 1 95.38 66 HIS B O 1
ATOM 3088 N N . LEU B 1 67 ? -1.946 22.281 -8.578 1 95.69 67 LEU B N 1
ATOM 3089 C CA . LEU B 1 67 ? -1.671 23.359 -9.523 1 95.69 67 LEU B CA 1
ATOM 3090 C C . LEU B 1 67 ? -1.273 24.641 -8.805 1 95.69 67 LEU B C 1
ATOM 3092 O O . LEU B 1 67 ? -1.955 25.062 -7.867 1 95.69 67 LEU B O 1
ATOM 3096 N N . VAL B 1 68 ? -0.173 25.172 -9.156 1 92.75 68 VAL B N 1
ATOM 3097 C CA . VAL B 1 68 ? 0.225 26.5 -8.711 1 92.75 68 VAL B CA 1
ATOM 3098 C C . VAL B 1 68 ? 0.113 27.5 -9.867 1 92.75 68 VAL B C 1
ATOM 3100 O O . VAL B 1 68 ? 0.656 27.266 -10.953 1 92.75 68 VAL B O 1
ATOM 3103 N N . ASP B 1 69 ? -0.598 28.516 -9.656 1 91.38 69 ASP B N 1
ATOM 3104 C CA . ASP B 1 69 ? -0.727 29.562 -10.672 1 91.38 69 ASP B CA 1
ATOM 3105 C C . ASP B 1 69 ? -0.659 30.953 -10.031 1 91.38 69 ASP B C 1
ATOM 3107 O O . ASP B 1 69 ? -0.105 31.109 -8.945 1 91.38 69 ASP B O 1
ATOM 3111 N N . GLU B 1 70 ? -1.105 31.953 -10.734 1 90.69 70 GLU B N 1
ATOM 3112 C CA . GLU B 1 70 ? -1.012 33.344 -10.266 1 90.69 70 GLU B CA 1
ATOM 3113 C C . GLU B 1 70 ? -1.894 33.562 -9.047 1 90.69 70 GLU B C 1
ATOM 3115 O O . GLU B 1 70 ? -1.606 34.438 -8.219 1 90.69 70 GLU B O 1
ATOM 3120 N N . GLU B 1 71 ? -2.922 32.781 -8.961 1 90.69 71 GLU B N 1
ATOM 3121 C CA . GLU B 1 71 ? -3.857 32.938 -7.855 1 90.69 71 GLU B CA 1
ATOM 3122 C C . GLU B 1 71 ? -3.383 32.188 -6.617 1 90.69 71 GLU B C 1
ATOM 3124 O O . GLU B 1 71 ? -3.938 32.344 -5.531 1 90.69 71 GLU B O 1
ATOM 3129 N N . GLY B 1 72 ? -2.402 31.375 -6.801 1 90.38 72 GLY B N 1
ATOM 3130 C CA . GLY B 1 72 ? -1.861 30.641 -5.664 1 90.38 72 GLY B CA 1
ATOM 3131 C C . GLY B 1 72 ? -1.811 29.141 -5.891 1 90.38 72 GLY B C 1
ATOM 3132 O O . GLY B 1 72 ? -1.562 28.688 -7.008 1 90.38 72 GLY B O 1
ATOM 3133 N N . GLU B 1 73 ? -1.929 28.422 -4.738 1 90.88 73 GLU B N 1
ATOM 3134 C CA . GLU B 1 73 ? -1.841 26.953 -4.754 1 90.88 73 GLU B CA 1
ATOM 3135 C C . GLU B 1 73 ? -3.225 26.328 -4.672 1 90.88 73 GLU B C 1
ATOM 3137 O O . GLU B 1 73 ? -4.039 26.703 -3.828 1 90.88 73 GLU B O 1
ATOM 3142 N N . HIS B 1 74 ? -3.49 25.422 -5.598 1 93.75 74 HIS B N 1
ATOM 3143 C CA . HIS B 1 74 ? -4.75 24.688 -5.664 1 93.75 74 HIS B CA 1
ATOM 3144 C C . HIS B 1 74 ? -4.512 23.172 -5.672 1 93.75 74 HIS B C 1
ATOM 3146 O O . HIS B 1 74 ? -3.57 22.688 -6.309 1 93.75 74 HIS B O 1
ATOM 3152 N N . GLU B 1 75 ? -5.367 22.484 -4.922 1 94.25 75 GLU B N 1
ATOM 3153 C CA . GLU B 1 75 ? -5.227 21.031 -4.867 1 94.25 75 GLU B CA 1
ATOM 3154 C C . GLU B 1 75 ? -6.59 20.344 -4.746 1 94.25 75 GLU B C 1
ATOM 3156 O O . GLU B 1 75 ? -7.48 20.859 -4.059 1 94.25 75 GLU B O 1
ATOM 3161 N N . LYS B 1 76 ? -6.734 19.312 -5.406 1 96.31 76 LYS B N 1
ATOM 3162 C CA . LYS B 1 76 ? -7.879 18.422 -5.25 1 96.31 76 LYS B CA 1
ATOM 3163 C C . LYS B 1 76 ? -7.426 17 -4.969 1 96.31 76 LYS B C 1
ATOM 3165 O O . LYS B 1 76 ? -6.598 16.453 -5.695 1 96.31 76 LYS B O 1
ATOM 3170 N N . SER B 1 77 ? -7.961 16.484 -3.938 1 95.31 77 SER B N 1
ATOM 3171 C CA . SER B 1 77 ? -7.727 15.078 -3.607 1 95.31 77 SER B CA 1
ATOM 3172 C C . SER B 1 77 ? -9.039 14.305 -3.531 1 95.31 77 SER B C 1
ATOM 3174 O O . SER B 1 77 ? -10.016 14.781 -2.951 1 95.31 77 SER B O 1
ATOM 3176 N N . GLU B 1 78 ? -9.039 13.203 -4.145 1 96.69 78 GLU B N 1
ATOM 3177 C CA . GLU B 1 78 ? -10.188 12.297 -4.117 1 96.69 78 GLU B CA 1
ATOM 3178 C C . GLU B 1 78 ? -9.812 10.938 -3.545 1 96.69 78 GLU B C 1
ATOM 3180 O O . GLU B 1 78 ? -8.906 10.273 -4.055 1 96.69 78 GLU B O 1
ATOM 3185 N N . VAL B 1 79 ? -10.508 10.547 -2.529 1 95.56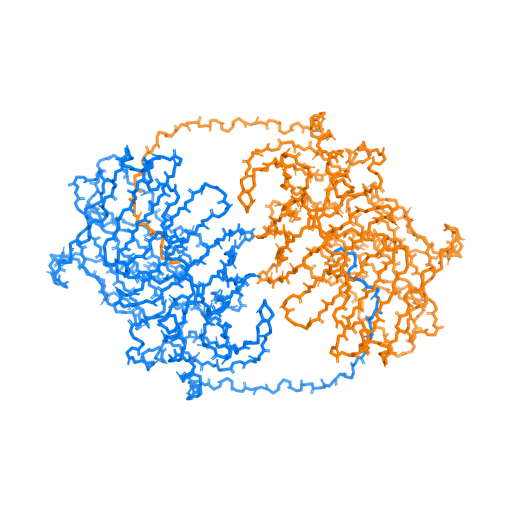 79 VAL B N 1
ATOM 3186 C CA . VAL B 1 79 ? -10.289 9.219 -1.965 1 95.56 79 VAL B CA 1
ATOM 3187 C C . VAL B 1 79 ? -11.07 8.18 -2.773 1 95.56 79 VAL B C 1
ATOM 3189 O O . VAL B 1 79 ? -12.266 8.336 -3.01 1 95.56 79 VAL B O 1
ATOM 3192 N N . LEU B 1 80 ? -10.383 7.121 -3.09 1 96.25 80 LEU B N 1
ATOM 3193 C CA . LEU B 1 80 ? -10.945 6.195 -4.066 1 96.25 80 LEU B CA 1
ATOM 3194 C C . LEU B 1 80 ? -11.453 4.93 -3.385 1 96.25 80 LEU B C 1
ATOM 3196 O O . LEU B 1 80 ? -12.125 4.109 -4.016 1 96.25 80 LEU B O 1
ATOM 3200 N N . ASP B 1 81 ? -11.156 4.758 -2.111 1 96.25 81 ASP B N 1
ATOM 3201 C CA . ASP B 1 81 ? -11.594 3.602 -1.337 1 96.25 81 ASP B CA 1
ATOM 3202 C C . ASP B 1 81 ? -12.555 4.02 -0.225 1 96.25 81 ASP B C 1
ATOM 3204 O O . ASP B 1 81 ? -12.469 5.133 0.294 1 96.25 81 ASP B O 1
ATOM 3208 N N . GLY B 1 82 ? -13.5 3.066 0.209 1 92.56 82 GLY B N 1
ATOM 3209 C CA . GLY B 1 82 ? -14.438 3.396 1.266 1 92.56 82 GLY B CA 1
ATOM 3210 C C . GLY B 1 82 ? -15.414 4.496 0.877 1 92.56 82 GLY B C 1
ATOM 3211 O O . GLY B 1 82 ? -15.758 4.637 -0.297 1 92.56 82 GLY B O 1
ATOM 3212 N N . ALA B 1 83 ? -15.82 5.168 1.874 1 92.25 83 ALA B N 1
ATOM 3213 C CA . ALA B 1 83 ? -16.75 6.27 1.605 1 92.25 83 ALA B CA 1
ATOM 3214 C C . ALA B 1 83 ? -16.062 7.359 0.778 1 92.25 83 ALA B C 1
ATOM 3216 O O . ALA B 1 83 ? -14.961 7.801 1.105 1 92.25 83 ALA B O 1
ATOM 3217 N N . PRO B 1 84 ? -16.719 7.75 -0.262 1 93.44 84 PRO B N 1
ATOM 3218 C CA . PRO B 1 84 ? -16.109 8.789 -1.103 1 93.44 84 PRO B CA 1
ATOM 3219 C C . PRO B 1 84 ? -15.93 10.109 -0.364 1 93.44 84 PRO B C 1
ATOM 3221 O O . PRO B 1 84 ? -16.75 10.477 0.474 1 93.44 84 PRO B O 1
ATOM 3224 N N . ARG B 1 85 ? -14.852 10.75 -0.655 1 94.81 85 ARG B N 1
ATOM 3225 C CA . ARG B 1 85 ? -14.547 12.078 -0.139 1 94.81 85 ARG B CA 1
ATOM 3226 C C . ARG B 1 85 ? -13.664 12.859 -1.11 1 94.81 85 ARG B C 1
ATOM 3228 O O . ARG B 1 85 ? -12.773 12.289 -1.735 1 94.81 85 ARG B O 1
ATOM 3235 N N . GLU B 1 86 ? -13.992 14.078 -1.2 1 96.06 86 GLU B N 1
ATOM 3236 C CA . GLU B 1 86 ? -13.172 14.984 -1.994 1 96.06 86 GLU B CA 1
ATOM 3237 C C . GLU B 1 86 ? -12.695 16.172 -1.161 1 96.06 86 GLU B C 1
ATOM 3239 O O . GLU B 1 86 ? -13.492 16.797 -0.45 1 96.06 86 GLU B O 1
ATOM 3244 N N . ILE B 1 87 ? -11.477 16.406 -1.248 1 94 87 ILE B N 1
ATOM 3245 C CA . ILE B 1 87 ? -10.883 17.516 -0.524 1 94 87 ILE B CA 1
ATOM 3246 C C . ILE B 1 87 ? -10.32 18.531 -1.516 1 94 87 ILE B C 1
ATOM 3248 O O . ILE B 1 87 ? -9.453 18.203 -2.328 1 94 87 ILE B O 1
ATOM 3252 N N . ILE B 1 88 ? -10.859 19.719 -1.401 1 94.69 88 ILE B N 1
ATOM 3253 C CA . ILE B 1 88 ? -10.375 20.828 -2.229 1 94.69 88 ILE B CA 1
ATOM 3254 C C . ILE B 1 88 ? -9.633 21.828 -1.359 1 94.69 88 ILE B C 1
ATOM 3256 O O . ILE B 1 88 ? -10.148 22.297 -0.34 1 94.69 88 ILE B O 1
ATOM 3260 N N . ARG B 1 89 ? -8.461 22.094 -1.814 1 91.94 89 ARG B N 1
ATOM 3261 C CA . ARG B 1 89 ? -7.656 23.094 -1.121 1 91.94 89 ARG B CA 1
ATOM 3262 C C . ARG B 1 89 ? -7.305 24.25 -2.051 1 91.94 89 ARG B C 1
ATOM 3264 O O . ARG B 1 89 ? -6.758 24.031 -3.135 1 91.94 89 ARG B O 1
ATOM 3271 N N . ASN B 1 90 ? -7.648 25.391 -1.607 1 91.06 90 ASN B N 1
ATOM 3272 C CA . ASN B 1 90 ? -7.246 26.641 -2.25 1 91.06 90 ASN B CA 1
ATOM 3273 C C . ASN B 1 90 ? -6.492 27.547 -1.285 1 91.06 90 ASN B C 1
ATOM 3275 O O . ASN B 1 90 ? -7.102 28.203 -0.434 1 91.06 90 ASN B O 1
ATOM 3279 N N . ASN B 1 91 ? -5.18 27.531 -1.549 1 87.88 91 ASN B N 1
ATOM 3280 C CA . ASN B 1 91 ? -4.332 28.25 -0.609 1 87.88 91 ASN B CA 1
ATOM 3281 C C . ASN B 1 91 ? -4.555 27.781 0.825 1 87.88 91 ASN B C 1
ATOM 3283 O O . ASN B 1 91 ? -4.289 26.625 1.147 1 87.88 91 ASN B O 1
ATOM 3287 N N . ASP B 1 92 ? -5.141 28.625 1.701 1 80.19 92 ASP B N 1
ATOM 3288 C CA . ASP B 1 92 ? -5.27 28.234 3.102 1 80.19 92 ASP B CA 1
ATOM 3289 C C . ASP B 1 92 ? -6.699 27.797 3.424 1 80.19 92 ASP B C 1
ATOM 3291 O O . ASP B 1 92 ? -7.051 27.625 4.59 1 80.19 92 ASP B O 1
ATOM 3295 N N . GLU B 1 93 ? -7.488 27.609 2.4 1 84.94 93 GLU B N 1
ATOM 3296 C CA . GLU B 1 93 ? -8.867 27.172 2.602 1 84.94 93 GLU B CA 1
ATOM 3297 C C . GLU B 1 93 ? -9.055 25.734 2.143 1 84.94 93 GLU B C 1
ATOM 3299 O O . GLU B 1 93 ? -8.594 25.344 1.063 1 84.94 93 GLU B O 1
ATOM 3304 N N . MET B 1 94 ? -9.719 25.031 3 1 89.25 94 MET B N 1
ATOM 3305 C CA . MET B 1 94 ? -9.992 23.641 2.686 1 89.25 94 MET B CA 1
ATOM 3306 C C . MET B 1 94 ? -11.492 23.359 2.711 1 89.25 94 MET B C 1
ATOM 3308 O O . MET B 1 94 ? -12.203 23.859 3.578 1 89.25 94 MET B O 1
ATOM 3312 N N . ARG B 1 95 ? -12 22.672 1.725 1 90.62 95 ARG B N 1
ATOM 3313 C CA . ARG B 1 95 ? -13.375 22.156 1.671 1 90.62 95 ARG B CA 1
ATOM 3314 C C . ARG B 1 95 ? -13.391 20.656 1.439 1 90.62 95 ARG B C 1
ATOM 3316 O O . ARG B 1 95 ? -12.781 20.156 0.488 1 90.62 95 ARG B O 1
ATOM 3323 N N . CYS B 1 96 ? -14.062 20 2.309 1 93 96 CYS B N 1
ATOM 3324 C CA . CYS B 1 96 ? -14.219 18.547 2.184 1 93 96 CYS B CA 1
ATOM 3325 C C . CYS B 1 96 ? -15.656 18.172 1.851 1 93 96 CYS B C 1
ATOM 3327 O O . CYS B 1 96 ? -16.578 18.5 2.605 1 93 96 CYS B O 1
ATOM 3329 N N . TYR B 1 97 ? -15.82 17.531 0.786 1 94.81 97 TYR B N 1
ATOM 3330 C CA . TYR B 1 97 ? -17.125 17.062 0.345 1 94.81 97 TYR B CA 1
ATOM 3331 C C . TYR B 1 97 ? -17.375 15.625 0.765 1 94.81 97 TYR B C 1
ATOM 3333 O O . TYR B 1 97 ? -16.609 14.734 0.415 1 94.81 97 TYR B O 1
ATOM 3341 N N . LEU B 1 98 ? -18.453 15.453 1.51 1 94.56 98 LEU B N 1
ATOM 3342 C CA . LEU B 1 98 ? -18.875 14.141 1.967 1 94.56 98 LEU B CA 1
ATOM 3343 C C . LEU B 1 98 ? -20.25 13.781 1.408 1 94.56 98 LEU B C 1
ATOM 3345 O O . LEU B 1 98 ? -21.266 14.016 2.064 1 94.56 98 LEU B O 1
ATOM 3349 N N . PRO B 1 99 ? -20.234 13.117 0.312 1 94.12 99 PRO B N 1
ATOM 3350 C CA . PRO B 1 99 ? -21.516 12.898 -0.375 1 94.12 99 PRO B CA 1
ATOM 3351 C C . PRO B 1 99 ? -22.453 11.977 0.401 1 94.12 99 PRO B C 1
ATOM 3353 O O . PRO B 1 99 ? -23.672 12.164 0.372 1 94.12 99 PRO B O 1
ATOM 3356 N N . GLU B 1 100 ? -21.938 11 1.09 1 91.81 100 GLU B N 1
ATOM 3357 C CA . GLU B 1 100 ? -22.797 10.055 1.801 1 91.81 100 GLU B CA 1
ATOM 3358 C C . GLU B 1 100 ? -23.625 10.75 2.869 1 91.81 100 GLU B C 1
ATOM 3360 O O . GLU B 1 100 ? -24.812 10.461 3.025 1 91.81 100 GLU B O 1
ATOM 3365 N N . SER B 1 101 ? -23.062 11.664 3.516 1 92 101 SER B N 1
ATOM 3366 C CA . SER B 1 101 ? -23.781 12.398 4.555 1 92 101 SER B CA 1
ATOM 3367 C C . SER B 1 101 ? -24.297 13.727 4.031 1 92 101 SER B C 1
ATOM 3369 O O . SER B 1 101 ? -24.922 14.492 4.773 1 92 101 SER B O 1
ATOM 3371 N N . LYS B 1 102 ? -24.031 14.023 2.832 1 93.75 102 LYS B N 1
ATOM 3372 C CA . LYS B 1 102 ? -24.406 15.281 2.207 1 93.75 102 LYS B CA 1
ATOM 3373 C C . LYS B 1 102 ? -23.953 16.469 3.047 1 93.75 102 LYS B C 1
ATOM 3375 O O . LYS B 1 102 ? -24.75 17.344 3.389 1 93.75 102 LYS B O 1
ATOM 3380 N N . THR B 1 103 ? -22.656 16.469 3.271 1 93.38 103 THR B N 1
ATOM 3381 C CA . THR B 1 103 ? -22.062 17.484 4.125 1 93.38 103 THR B CA 1
ATOM 3382 C C . THR B 1 103 ? -20.797 18.062 3.486 1 93.38 103 THR B C 1
ATOM 3384 O O . THR B 1 103 ? -20.031 17.328 2.838 1 93.38 103 THR B O 1
ATOM 3387 N N . ILE B 1 104 ? -20.609 19.344 3.689 1 92.5 104 ILE B N 1
ATOM 3388 C CA . ILE B 1 104 ? -19.359 20.016 3.352 1 92.5 104 ILE B CA 1
ATOM 3389 C C . ILE B 1 104 ? -18.688 20.531 4.625 1 92.5 104 ILE B C 1
ATOM 3391 O O . ILE B 1 104 ? -19.312 21.219 5.43 1 92.5 104 ILE B O 1
ATOM 3395 N N . VAL B 1 105 ? -17.516 20.156 4.773 1 87.44 105 VAL B N 1
ATOM 3396 C CA . VAL B 1 105 ? -16.719 20.672 5.887 1 87.44 105 VAL B CA 1
ATOM 3397 C C . VAL B 1 105 ? -15.703 21.688 5.367 1 87.44 105 VAL B C 1
ATOM 3399 O O . VAL B 1 105 ? -14.938 21.391 4.449 1 87.44 105 VAL B O 1
ATOM 3402 N N . THR B 1 106 ? -15.719 22.844 5.922 1 85.94 106 THR B N 1
ATOM 3403 C CA . THR B 1 106 ? -14.789 23.875 5.496 1 85.94 106 THR B CA 1
ATOM 3404 C C . THR B 1 106 ? -13.867 24.281 6.645 1 85.94 106 THR B C 1
ATOM 3406 O O . THR B 1 106 ? -14.258 24.219 7.812 1 85.94 106 THR B O 1
ATOM 3409 N N . GLU B 1 107 ? -12.664 24.516 6.336 1 78.94 107 GLU B N 1
ATOM 3410 C CA . GLU B 1 107 ? -11.688 25 7.305 1 78.94 107 GLU B CA 1
ATOM 3411 C C . GLU B 1 107 ? -10.805 26.078 6.695 1 78.94 107 GLU B C 1
ATOM 3413 O O . GLU B 1 107 ? -10.297 25.922 5.578 1 78.94 107 GLU B O 1
ATOM 3418 N N . LYS B 1 108 ? -10.688 27.125 7.539 1 73.69 108 LYS B N 1
ATOM 3419 C CA . LYS B 1 108 ? -9.773 28.203 7.141 1 73.69 108 LYS B CA 1
ATOM 3420 C C . LYS B 1 108 ? -8.445 28.078 7.875 1 73.69 108 LYS B C 1
ATOM 3422 O O . LYS B 1 108 ? -8.391 27.594 9.008 1 73.69 108 LYS B O 1
ATOM 3427 N N . ARG B 1 109 ? -7.285 28.516 7.332 1 63.41 109 ARG B N 1
ATOM 3428 C CA . ARG B 1 109 ? -5.93 28.469 7.871 1 63.41 109 ARG B CA 1
ATOM 3429 C C . ARG B 1 109 ? -5.488 27.031 8.117 1 63.41 109 ARG B C 1
ATOM 3431 O O . ARG B 1 109 ? -4.996 26.703 9.195 1 63.41 109 ARG B O 1
ATOM 3438 N N . TRP B 1 110 ? -5.797 26.266 7.199 1 55.69 110 TRP B N 1
ATOM 3439 C CA . TRP B 1 110 ? -5.434 24.859 7.246 1 55.69 110 TRP B CA 1
ATOM 3440 C C . TRP B 1 110 ? -3.922 24.688 7.164 1 55.69 110 TRP B C 1
ATOM 3442 O O . TRP B 1 110 ? -3.314 24.953 6.129 1 55.69 110 TRP B O 1
ATOM 3452 N N . LEU B 1 111 ? -3.332 24.562 8.375 1 55.5 111 LEU B N 1
ATOM 3453 C CA . LEU B 1 111 ? -1.88 24.438 8.445 1 55.5 111 LEU B CA 1
ATOM 3454 C C . LEU B 1 111 ? -1.44 23 8.273 1 55.5 111 LEU B C 1
ATOM 3456 O O . LEU B 1 111 ? -0.262 22.672 8.445 1 55.5 111 LEU B O 1
ATOM 3460 N N . ARG B 1 112 ? -2.297 22.141 7.781 1 56.34 112 ARG B N 1
ATOM 3461 C CA . ARG B 1 112 ? -1.952 20.734 7.844 1 56.34 112 ARG B CA 1
ATOM 3462 C C . ARG B 1 112 ? -1.09 20.328 6.652 1 56.34 112 ARG B C 1
ATOM 3464 O O . ARG B 1 112 ? -1.31 20.781 5.531 1 56.34 112 ARG B O 1
ATOM 3471 N N . LYS B 1 113 ? -0.117 19.656 7.039 1 62.31 113 LYS B N 1
ATOM 3472 C CA . LYS B 1 113 ? 0.757 19.016 6.059 1 62.31 113 LYS B CA 1
ATOM 3473 C C . LYS B 1 113 ? 0.129 17.734 5.508 1 62.31 113 LYS B C 1
ATOM 3475 O O . LYS B 1 113 ? -0.397 16.922 6.266 1 62.31 113 LYS B O 1
ATOM 3480 N N . VAL B 1 114 ? -0.021 17.75 4.203 1 70.25 114 VAL B N 1
ATOM 3481 C CA . VAL B 1 114 ? -0.559 16.562 3.539 1 70.25 114 VAL B CA 1
ATOM 3482 C C . VAL B 1 114 ? 0.42 16.078 2.471 1 70.25 114 VAL B C 1
ATOM 3484 O O . VAL B 1 114 ? 1.104 16.891 1.836 1 70.25 114 VAL B O 1
ATOM 3487 N N . PHE B 1 115 ? 0.559 14.836 2.408 1 80.69 115 PHE B N 1
ATOM 3488 C CA . PHE B 1 115 ? 1.354 14.266 1.326 1 80.69 115 PHE B CA 1
ATOM 3489 C C . PHE B 1 115 ? 0.885 14.789 -0.026 1 80.69 115 PHE B C 1
ATOM 3491 O O . PHE B 1 115 ? -0.318 14.875 -0.28 1 80.69 115 PHE B O 1
ATOM 3498 N N . PRO B 1 116 ? 1.884 15.18 -0.721 1 79.44 116 PRO B N 1
ATOM 3499 C CA . PRO B 1 116 ? 3.338 15.031 -0.614 1 79.44 116 PRO B CA 1
ATOM 3500 C C . PRO B 1 116 ? 4.012 16.25 0.006 1 79.44 116 PRO B C 1
ATOM 3502 O O . PRO B 1 116 ? 5.238 16.297 0.124 1 79.44 116 PRO B O 1
ATOM 3505 N N . ALA B 1 117 ? 3.252 17.25 0.389 1 71.69 117 ALA B N 1
ATOM 3506 C CA . ALA B 1 117 ? 3.816 18.438 1.015 1 71.69 117 ALA B CA 1
ATOM 3507 C C . ALA B 1 117 ? 3.936 18.266 2.525 1 71.69 117 ALA B C 1
ATOM 3509 O O . ALA B 1 117 ? 3.076 18.734 3.279 1 71.69 117 ALA B O 1
ATOM 3510 N N . LEU B 1 118 ? 5.023 17.781 2.906 1 72.5 118 LEU B N 1
ATOM 3511 C CA . LEU B 1 118 ? 5.121 17.344 4.293 1 72.5 118 LEU B CA 1
ATOM 3512 C C . LEU B 1 118 ? 5.98 18.297 5.109 1 72.5 118 LEU B C 1
ATOM 3514 O O . LEU B 1 118 ? 6.027 18.203 6.34 1 72.5 118 LEU B O 1
ATOM 3518 N N .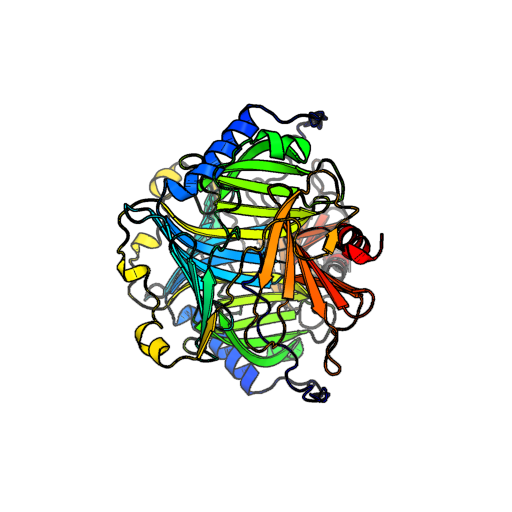 LEU B 1 119 ? 6.672 19.156 4.449 1 70.56 119 LEU B N 1
ATOM 3519 C CA . LEU B 1 119 ? 7.543 20.078 5.156 1 70.56 119 LEU B CA 1
ATOM 3520 C C . LEU B 1 119 ? 6.949 21.484 5.152 1 70.56 119 LEU B C 1
ATOM 3522 O O . LEU B 1 119 ? 6.23 21.859 4.223 1 70.56 119 LEU B O 1
ATOM 3526 N N . PRO B 1 120 ? 7.191 22.094 6.27 1 66.06 120 PRO B N 1
ATOM 3527 C CA . PRO B 1 120 ? 6.707 23.469 6.293 1 66.06 120 PRO B CA 1
ATOM 3528 C C . PRO B 1 120 ? 7.32 24.328 5.188 1 66.06 120 PRO B C 1
ATOM 3530 O O . PRO B 1 120 ? 8.453 24.094 4.766 1 66.06 120 PRO B O 1
ATOM 3533 N N . GLN B 1 121 ? 6.387 25.141 4.699 1 63.47 121 GLN B N 1
ATOM 3534 C CA . GLN B 1 121 ? 6.816 26.109 3.705 1 63.47 121 GLN B CA 1
ATOM 3535 C C . GLN B 1 121 ? 6.629 27.547 4.215 1 63.47 121 GLN B C 1
ATOM 3537 O O . GLN B 1 121 ? 5.5 27.969 4.461 1 63.47 121 GLN B O 1
ATOM 3542 N N . PRO B 1 122 ? 7.727 28.266 4.234 1 58 122 PRO B N 1
ATOM 3543 C CA . PRO B 1 122 ? 9.148 27.969 4.012 1 58 122 PRO B CA 1
ATOM 3544 C C . PRO B 1 122 ? 9.781 27.203 5.168 1 58 122 PRO B C 1
ATOM 3546 O O . PRO B 1 122 ? 9.297 27.266 6.297 1 58 122 PRO B O 1
ATOM 3549 N N . LEU B 1 123 ? 10.641 26.328 4.645 1 61.22 123 LEU B N 1
ATOM 3550 C CA . LEU B 1 123 ? 11.477 25.766 5.695 1 61.22 123 LEU B CA 1
ATOM 3551 C C . LEU B 1 123 ? 12.375 26.828 6.305 1 61.22 123 LEU B C 1
ATOM 3553 O O . LEU B 1 123 ? 13.359 27.25 5.688 1 61.22 123 LEU B O 1
ATOM 3557 N N . SER B 1 124 ? 11.797 27.828 6.965 1 56.28 124 SER B N 1
ATOM 3558 C CA . SER B 1 124 ? 12.539 28.984 7.438 1 56.28 124 SER B CA 1
ATOM 3559 C C . SER B 1 124 ? 13.953 28.609 7.879 1 56.28 124 SER B C 1
ATOM 3561 O O . SER B 1 124 ? 14.922 29.297 7.543 1 56.28 124 SER B O 1
ATOM 3563 N N . ASN B 1 125 ? 14.172 27.656 8.695 1 61.06 125 ASN B N 1
ATOM 3564 C CA . ASN B 1 125 ? 15.508 27.266 9.133 1 61.06 125 ASN B CA 1
ATOM 3565 C C . ASN B 1 125 ? 15.641 25.75 9.227 1 61.06 125 ASN B C 1
ATOM 3567 O O . ASN B 1 125 ? 15.156 25.141 10.18 1 61.06 125 ASN B O 1
ATOM 3571 N N . PRO B 1 126 ? 16.188 25.188 8.055 1 59.19 126 PRO B N 1
ATOM 3572 C CA . PRO B 1 126 ? 16.406 23.75 8.148 1 59.19 126 PRO B CA 1
ATOM 3573 C C . PRO B 1 126 ? 17.156 23.344 9.422 1 59.19 126 PRO B C 1
ATOM 3575 O O . PRO B 1 126 ? 17.047 22.203 9.867 1 59.19 126 PRO B O 1
ATOM 3578 N N . ASN B 1 127 ? 17.75 24.375 9.953 1 62.78 127 ASN B N 1
ATOM 3579 C CA . ASN B 1 127 ? 18.5 24.141 11.172 1 62.78 127 ASN B CA 1
ATOM 3580 C C . ASN B 1 127 ? 17.594 23.781 12.344 1 62.78 127 ASN B C 1
ATOM 3582 O O . ASN B 1 127 ? 18.016 23.109 13.281 1 62.78 127 ASN B O 1
ATOM 3586 N N . ASN B 1 128 ? 16.422 24.188 12.117 1 75.81 128 ASN B N 1
ATOM 3587 C CA . ASN B 1 128 ? 15.5 23.859 13.203 1 75.81 128 ASN B CA 1
ATOM 3588 C C . ASN B 1 128 ? 15.219 22.359 13.258 1 75.81 128 ASN B C 1
ATOM 3590 O O . ASN B 1 128 ? 15.164 21.781 14.344 1 75.81 128 ASN B O 1
ATOM 3594 N N . LEU B 1 129 ? 15.219 21.781 12.117 1 85.56 129 LEU B N 1
ATOM 3595 C CA . LEU B 1 129 ? 14.992 20.344 12.094 1 85.56 129 LEU B CA 1
ATOM 3596 C C . LEU B 1 129 ? 16.234 19.594 12.57 1 85.56 129 LEU B C 1
ATOM 3598 O O . LEU B 1 129 ? 16.125 18.516 13.148 1 85.56 129 LEU B O 1
ATOM 3602 N N . ASP B 1 130 ? 17.359 20.25 12.375 1 86.94 130 ASP B N 1
ATOM 3603 C CA . ASP B 1 130 ? 18.641 19.609 12.727 1 86.94 130 ASP B CA 1
ATOM 3604 C C . ASP B 1 130 ? 18.766 19.469 14.242 1 86.94 130 ASP B C 1
ATOM 3606 O O . ASP B 1 130 ? 19.531 18.625 14.719 1 86.94 130 ASP B O 1
ATOM 3610 N N . ASP B 1 131 ? 18.125 20.234 14.969 1 87.69 131 ASP B N 1
ATOM 3611 C CA . ASP B 1 131 ? 18.172 20.156 16.422 1 87.69 131 ASP B CA 1
ATOM 3612 C C . ASP B 1 131 ? 17.438 18.922 16.938 1 87.69 131 ASP B C 1
ATOM 3614 O O . ASP B 1 131 ? 17.75 18.406 18.016 1 87.69 131 ASP B O 1
ATOM 3618 N N . ASN B 1 132 ? 16.531 18.469 16.109 1 92.19 132 ASN B N 1
ATOM 3619 C CA . ASN B 1 132 ? 15.648 17.406 16.609 1 92.19 132 ASN B CA 1
ATOM 3620 C C . ASN B 1 132 ? 15.859 16.109 15.844 1 92.19 132 ASN B C 1
ATOM 3622 O O . ASN B 1 132 ? 15.5 15.031 16.328 1 92.19 132 ASN B O 1
ATOM 3626 N N . TYR B 1 133 ? 16.406 16.281 14.664 1 93.31 133 TYR B N 1
ATOM 3627 C CA . TYR B 1 133 ? 16.625 15.133 13.797 1 93.31 133 TYR B CA 1
ATOM 3628 C C . TYR B 1 133 ? 18.031 15.133 13.234 1 93.31 133 TYR B C 1
ATOM 3630 O O . TYR B 1 133 ? 18.594 16.188 12.93 1 93.31 133 TYR B O 1
ATOM 3638 N N . ILE B 1 134 ? 18.562 13.953 13.125 1 93.69 134 ILE B N 1
ATOM 3639 C CA . ILE B 1 134 ? 19.75 13.773 12.281 1 93.69 134 ILE B CA 1
ATOM 3640 C C . ILE B 1 134 ? 19.312 13.516 10.844 1 93.69 134 ILE B C 1
ATOM 3642 O O . ILE B 1 134 ? 18.609 12.539 10.57 1 93.69 134 ILE B O 1
ATOM 3646 N N . ILE B 1 135 ? 19.703 14.406 9.977 1 93.56 135 ILE B N 1
ATOM 3647 C CA . ILE B 1 135 ? 19.328 14.297 8.57 1 93.56 135 ILE B CA 1
ATOM 3648 C C . ILE B 1 135 ? 20.453 13.648 7.785 1 93.56 135 ILE B C 1
ATOM 3650 O O . ILE B 1 135 ? 21.594 14.133 7.812 1 93.56 135 ILE B O 1
ATOM 3654 N N . ARG B 1 136 ? 20.094 12.578 7.035 1 94.12 136 ARG B N 1
ATOM 3655 C CA . ARG B 1 136 ? 21.109 11.844 6.281 1 94.12 136 ARG B CA 1
ATOM 3656 C C . ARG B 1 136 ? 20.656 11.633 4.836 1 94.12 136 ARG B C 1
ATOM 3658 O O . ARG B 1 136 ? 19.484 11.391 4.57 1 94.12 136 ARG B O 1
ATOM 3665 N N . LYS B 1 137 ? 21.641 11.727 4.039 1 95.19 137 LYS B N 1
ATOM 3666 C CA . LYS B 1 137 ? 21.438 11.367 2.639 1 95.19 137 LYS B CA 1
ATOM 3667 C C . LYS B 1 137 ? 21.672 9.875 2.414 1 95.19 137 LYS B C 1
ATOM 3669 O O . LYS B 1 137 ? 22.781 9.383 2.594 1 95.19 137 LYS B O 1
ATOM 3674 N N . GLY B 1 138 ? 20.625 9.203 2.055 1 94.81 138 GLY B N 1
ATOM 3675 C CA . GLY B 1 138 ? 20.734 7.777 1.78 1 94.81 138 GLY B CA 1
ATOM 3676 C C . GLY B 1 138 ? 21.031 7.469 0.325 1 94.81 138 GLY B C 1
ATOM 3677 O O . GLY B 1 138 ? 21.656 8.281 -0.368 1 94.81 138 GLY B O 1
ATOM 3678 N N . GLY B 1 139 ? 20.734 6.242 -0.042 1 94.88 139 GLY B N 1
ATOM 3679 C CA . GLY B 1 139 ? 20.953 5.812 -1.414 1 94.88 139 GLY B CA 1
ATOM 3680 C C . GLY B 1 139 ? 19.891 6.312 -2.377 1 94.88 139 GLY B C 1
ATOM 3681 O O . GLY B 1 139 ? 19.109 7.199 -2.035 1 94.88 139 GLY B O 1
ATOM 3682 N N . GLN B 1 140 ? 20.062 5.867 -3.541 1 96.75 140 GLN B N 1
ATOM 3683 C CA . GLN B 1 140 ? 19.078 6.145 -4.582 1 96.75 140 GLN B CA 1
ATOM 3684 C C . GLN B 1 140 ? 18.203 4.926 -4.84 1 96.75 140 GLN B C 1
ATOM 3686 O O . GLN B 1 140 ? 18.672 3.791 -4.832 1 96.75 140 GLN B O 1
ATOM 3691 N N . GLU B 1 141 ? 16.984 5.223 -4.977 1 96.88 141 GLU B N 1
ATOM 3692 C CA . GLU B 1 141 ? 16.016 4.16 -5.23 1 96.88 141 GLU B CA 1
ATOM 3693 C C . GLU B 1 141 ? 14.969 4.602 -6.254 1 96.88 141 GLU B C 1
ATOM 3695 O O . GLU B 1 141 ? 14.625 5.785 -6.328 1 96.88 141 GLU B O 1
ATOM 3700 N N . ARG B 1 142 ? 14.445 3.625 -7.012 1 96.88 142 ARG B N 1
ATOM 3701 C CA . ARG B 1 142 ? 13.406 3.9 -7.996 1 96.88 142 ARG B CA 1
ATOM 3702 C C . ARG B 1 142 ? 12.016 3.756 -7.383 1 96.88 142 ARG B C 1
ATOM 3704 O O . ARG B 1 142 ? 11.719 2.742 -6.75 1 96.88 142 ARG B O 1
ATOM 3711 N N . VAL B 1 143 ? 11.227 4.789 -7.492 1 96.88 143 VAL B N 1
ATOM 3712 C CA . VAL B 1 143 ? 9.852 4.805 -7.027 1 96.88 143 VAL B CA 1
ATOM 3713 C C . VAL B 1 143 ? 8.914 5.176 -8.18 1 96.88 143 VAL B C 1
ATOM 3715 O O . VAL B 1 143 ? 9 6.277 -8.727 1 96.88 143 VAL B O 1
ATOM 3718 N N . SER B 1 144 ? 8 4.25 -8.516 1 95.38 144 SER B N 1
ATOM 3719 C CA . SER B 1 144 ? 7.059 4.469 -9.609 1 95.38 144 SER B CA 1
ATOM 3720 C C . SER B 1 144 ? 7.773 4.98 -10.852 1 95.38 144 SER B C 1
ATOM 3722 O O . SER B 1 144 ? 7.348 5.969 -11.453 1 95.38 144 SER B O 1
ATOM 3724 N N . ASP B 1 145 ? 8.883 4.473 -11.117 1 94.62 145 ASP B N 1
ATOM 3725 C CA . ASP B 1 145 ? 9.695 4.648 -12.32 1 94.62 145 ASP B CA 1
ATOM 3726 C C . ASP B 1 145 ? 10.461 5.969 -12.273 1 94.62 145 ASP B C 1
ATOM 3728 O O . ASP B 1 145 ? 10.961 6.434 -13.297 1 94.62 145 ASP B O 1
ATOM 3732 N N . TYR B 1 146 ? 10.484 6.723 -11.094 1 96.81 146 TYR B N 1
ATOM 3733 C CA . TYR B 1 146 ? 11.305 7.91 -10.883 1 96.81 146 TYR B CA 1
ATOM 3734 C C . TYR B 1 146 ? 12.523 7.578 -10.031 1 96.81 146 TYR B C 1
ATOM 3736 O O . TYR B 1 146 ? 12.422 6.863 -9.031 1 96.81 146 TYR B O 1
ATOM 3744 N N . MET B 1 147 ? 13.625 8.102 -10.453 1 97.44 147 MET B N 1
ATOM 3745 C CA . MET B 1 147 ? 14.805 7.965 -9.609 1 97.44 147 MET B CA 1
ATOM 3746 C C . MET B 1 147 ? 14.75 8.938 -8.438 1 97.44 147 MET B C 1
ATOM 3748 O O . MET B 1 147 ? 14.609 10.148 -8.641 1 97.44 147 MET B O 1
ATOM 3752 N N . CYS B 1 148 ? 14.93 8.344 -7.266 1 98.19 148 CYS B N 1
ATOM 3753 C CA . CYS B 1 148 ? 14.742 9.164 -6.074 1 98.19 148 CYS B CA 1
ATOM 3754 C C . CYS B 1 148 ? 15.984 9.133 -5.191 1 98.19 148 CYS B C 1
ATOM 3756 O O . CYS B 1 148 ? 16.688 8.117 -5.133 1 98.19 148 CYS B O 1
ATOM 3758 N N . GLN B 1 149 ? 16.25 10.242 -4.582 1 98 149 GLN B N 1
ATOM 3759 C CA . GLN B 1 149 ? 17.203 10.328 -3.477 1 98 149 GLN B CA 1
ATOM 3760 C C . GLN B 1 149 ? 16.5 10.078 -2.139 1 98 149 GLN B C 1
ATOM 3762 O O . GLN B 1 149 ? 15.5 10.711 -1.83 1 98 149 GLN B O 1
ATOM 3767 N N . VAL B 1 150 ? 17.047 9.141 -1.397 1 97.56 150 VAL B N 1
ATOM 3768 C CA . VAL B 1 150 ? 16.469 8.852 -0.089 1 97.56 150 VAL B CA 1
ATOM 3769 C C . VAL B 1 150 ? 17.062 9.797 0.957 1 97.56 150 VAL B C 1
ATOM 3771 O O . VAL B 1 150 ? 18.281 9.953 1.038 1 97.56 150 VAL B O 1
ATOM 3774 N N . ILE B 1 151 ? 16.203 10.453 1.718 1 96.25 151 ILE B N 1
ATOM 3775 C CA . ILE B 1 151 ? 16.594 11.312 2.83 1 96.25 151 ILE B CA 1
ATOM 3776 C C . ILE B 1 151 ? 16.016 10.773 4.133 1 96.25 151 ILE B C 1
ATOM 3778 O O . ILE B 1 151 ? 14.797 10.609 4.254 1 96.25 151 ILE B O 1
ATOM 3782 N N . ASP B 1 152 ? 16.891 10.539 5.066 1 95.81 152 ASP B N 1
ATOM 3783 C CA . ASP B 1 152 ? 16.469 10 6.355 1 95.81 152 ASP B CA 1
ATOM 3784 C C . ASP B 1 152 ? 16.484 11.078 7.434 1 95.81 152 ASP B C 1
ATOM 3786 O O . ASP B 1 152 ? 17.469 11.82 7.57 1 95.81 152 ASP B O 1
ATOM 3790 N N . LEU B 1 153 ? 15.406 11.172 8.102 1 94.56 153 LEU B N 1
ATOM 3791 C CA . LEU B 1 153 ? 15.32 12.008 9.297 1 94.56 153 LEU B CA 1
ATOM 3792 C C . LEU B 1 153 ? 15.211 11.156 10.555 1 94.56 153 LEU B C 1
ATOM 3794 O O . LEU B 1 153 ? 14.117 10.68 10.891 1 94.56 153 LEU B O 1
ATOM 3798 N N . GLU B 1 154 ? 16.297 11.023 11.258 1 95.44 154 GLU B N 1
ATOM 3799 C CA . GLU B 1 154 ? 16.359 10.195 12.453 1 95.44 154 GLU B CA 1
ATOM 3800 C C . GLU B 1 154 ? 16.219 11.039 13.719 1 95.44 154 GLU B C 1
ATOM 3802 O O . GLU B 1 154 ? 17.031 11.93 13.961 1 95.44 154 GLU B O 1
ATOM 3807 N N . PRO B 1 155 ? 15.219 10.711 14.484 1 95.31 155 PRO B N 1
ATOM 3808 C CA . PRO B 1 155 ? 15.062 11.508 15.703 1 95.31 155 PRO B CA 1
ATOM 3809 C C . PRO B 1 155 ? 16.266 11.414 16.625 1 95.31 155 PRO B C 1
ATOM 3811 O O . PRO B 1 155 ? 16.891 10.352 16.734 1 95.31 155 PRO B O 1
ATOM 3814 N N . ARG B 1 156 ? 16.547 12.469 17.312 1 94 156 ARG B N 1
ATOM 3815 C CA . ARG B 1 156 ? 17.625 12.508 18.281 1 94 156 ARG B CA 1
ATOM 3816 C C . ARG B 1 156 ? 17.172 11.969 19.641 1 94 156 ARG B C 1
ATOM 3818 O O . ARG B 1 156 ? 18 11.766 20.531 1 94 156 ARG B O 1
ATOM 3825 N N . ASP B 1 157 ? 15.875 11.742 19.797 1 95.06 157 ASP B N 1
ATOM 3826 C CA . ASP B 1 157 ? 15.289 11.234 21.031 1 95.06 157 ASP B CA 1
ATOM 3827 C C . ASP B 1 157 ? 14.141 10.273 20.75 1 95.06 157 ASP B C 1
ATOM 3829 O O . ASP B 1 157 ? 13.938 9.859 19.609 1 95.06 157 ASP B O 1
ATOM 3833 N N . GLU B 1 158 ? 13.383 9.914 21.828 1 95.56 158 GLU B N 1
ATOM 3834 C CA . GLU B 1 158 ? 12.344 8.906 21.672 1 95.56 158 GLU B CA 1
ATOM 3835 C C . GLU B 1 158 ? 10.953 9.539 21.625 1 95.56 158 GLU B C 1
ATOM 3837 O O . GLU B 1 158 ? 9.945 8.844 21.656 1 95.56 158 GLU B O 1
ATOM 3842 N N . ASN B 1 159 ? 10.922 10.875 21.5 1 96.44 159 ASN B N 1
ATOM 3843 C CA . ASN B 1 159 ? 9.648 11.57 21.625 1 96.44 159 ASN B CA 1
ATOM 3844 C C . ASN B 1 159 ? 9.016 11.844 20.266 1 96.44 159 ASN B C 1
ATOM 3846 O O . ASN B 1 159 ? 7.973 12.5 20.172 1 96.44 159 ASN B O 1
ATOM 3850 N N . ARG B 1 160 ? 9.648 11.367 19.234 1 96.25 160 ARG B N 1
ATOM 3851 C CA . ARG B 1 160 ? 9.156 11.594 17.875 1 96.25 160 ARG B CA 1
ATOM 3852 C C . ARG B 1 160 ? 9.5 10.422 16.969 1 96.25 160 ARG B C 1
ATOM 3854 O O . ARG B 1 160 ? 10.422 9.656 17.25 1 96.25 160 ARG B O 1
ATOM 3861 N N . TYR B 1 161 ? 8.68 10.25 15.914 1 95.81 161 TYR B N 1
ATOM 3862 C CA . TYR B 1 161 ? 8.969 9.227 14.922 1 95.81 161 TYR B CA 1
ATOM 3863 C C . TYR B 1 161 ? 9.984 9.727 13.898 1 95.81 161 TYR B C 1
ATOM 3865 O O . TYR B 1 161 ? 10.086 10.93 13.656 1 95.81 161 TYR B O 1
ATOM 3873 N N . GLY B 1 162 ? 10.758 8.805 13.422 1 95.44 162 GLY B N 1
ATOM 3874 C CA . GLY B 1 162 ? 11.586 9.141 12.273 1 95.44 162 GLY B CA 1
ATOM 3875 C C . GLY B 1 162 ? 10.812 9.188 10.969 1 95.44 162 GLY B C 1
ATOM 3876 O O . GLY B 1 162 ? 9.641 8.812 10.922 1 95.44 162 GLY B O 1
ATOM 3877 N N . GLN B 1 163 ? 11.477 9.758 9.953 1 94.56 163 GLN B N 1
ATOM 3878 C CA . GLN B 1 163 ? 10.883 9.789 8.625 1 94.56 163 GLN B CA 1
ATOM 3879 C C . GLN B 1 163 ? 11.906 9.422 7.555 1 94.56 163 GLN B C 1
ATOM 3881 O O . GLN B 1 163 ? 13.094 9.734 7.688 1 94.56 163 GLN B O 1
ATOM 3886 N N . LYS B 1 164 ? 11.461 8.734 6.621 1 96.25 164 LYS B N 1
ATOM 3887 C CA . LYS B 1 164 ? 12.219 8.461 5.406 1 96.25 164 LYS B CA 1
ATOM 3888 C C . LYS B 1 164 ? 11.5 9.008 4.176 1 96.25 164 LYS B C 1
ATOM 3890 O O . LYS B 1 164 ? 10.312 8.742 3.973 1 96.25 164 LYS B O 1
ATOM 3895 N N . LEU B 1 165 ? 12.234 9.812 3.41 1 96.69 165 LEU B N 1
ATOM 3896 C CA . LEU B 1 165 ? 11.648 10.477 2.254 1 96.69 165 LEU B CA 1
ATOM 3897 C C . LEU B 1 165 ? 12.344 10.047 0.967 1 96.69 165 LEU B C 1
ATOM 3899 O O . LEU B 1 165 ? 13.578 10.039 0.892 1 96.69 165 LEU B O 1
ATOM 3903 N N . TRP B 1 166 ? 11.609 9.586 0.026 1 98.12 166 TRP B N 1
ATOM 3904 C CA . TRP B 1 166 ? 12.094 9.359 -1.331 1 98.12 166 TRP B CA 1
ATOM 3905 C C . TRP B 1 166 ? 11.766 10.547 -2.232 1 98.12 166 TRP B C 1
ATOM 3907 O O . TRP B 1 166 ? 10.602 10.789 -2.545 1 98.12 166 TRP B O 1
ATOM 3917 N N . VAL B 1 167 ? 12.75 11.219 -2.643 1 97.81 167 VAL B N 1
ATOM 3918 C CA . VAL B 1 167 ? 12.609 12.516 -3.287 1 97.81 167 VAL B CA 1
ATOM 3919 C C . VAL B 1 167 ? 13.039 12.422 -4.75 1 97.81 167 VAL B C 1
ATOM 3921 O O . VAL B 1 167 ? 14.164 12.016 -5.043 1 97.81 167 VAL B O 1
ATOM 3924 N N . ASP B 1 168 ? 12.117 12.82 -5.641 1 97.94 168 ASP B N 1
ATOM 3925 C CA . ASP B 1 168 ? 12.492 12.859 -7.051 1 97.94 168 ASP B CA 1
ATOM 3926 C C . ASP B 1 168 ? 13.734 13.719 -7.266 1 97.94 168 ASP B C 1
ATOM 3928 O O . ASP B 1 168 ? 13.766 14.883 -6.875 1 97.94 168 ASP B O 1
ATOM 3932 N N . GLN B 1 169 ? 14.68 13.18 -7.93 1 97.31 169 GLN B N 1
ATOM 3933 C CA . GLN B 1 169 ? 15.969 13.852 -8.062 1 97.31 169 GLN B CA 1
ATOM 3934 C C . GLN B 1 169 ? 15.852 15.102 -8.93 1 97.31 169 GLN B C 1
ATOM 3936 O O . GLN B 1 169 ? 16.578 16.078 -8.727 1 97.31 169 GLN B O 1
ATOM 3941 N N . ASP B 1 170 ? 14.953 15.109 -9.805 1 96.5 170 ASP B N 1
ATOM 3942 C CA . ASP B 1 170 ? 14.852 16.203 -10.766 1 96.5 170 ASP B CA 1
ATOM 3943 C C . ASP B 1 170 ? 14.062 17.375 -10.172 1 96.5 170 ASP B C 1
ATOM 3945 O O . ASP B 1 170 ? 14.461 18.531 -10.328 1 96.5 170 ASP B O 1
ATOM 3949 N N . THR B 1 171 ? 13.016 17.094 -9.43 1 96.06 171 THR B N 1
ATOM 3950 C CA . THR B 1 171 ? 12.094 18.172 -9.062 1 96.06 171 THR B CA 1
ATOM 3951 C C . THR B 1 171 ? 12.148 18.438 -7.559 1 96.06 171 THR B C 1
ATOM 3953 O O . THR B 1 171 ? 11.719 19.5 -7.098 1 96.06 171 THR B O 1
ATOM 3956 N N . GLY B 1 172 ? 12.531 17.391 -6.773 1 95.94 172 GLY B N 1
ATOM 3957 C CA . GLY B 1 172 ? 12.508 17.547 -5.328 1 95.94 172 GLY B CA 1
ATOM 3958 C C . GLY B 1 172 ? 11.18 17.141 -4.711 1 95.94 172 GLY B C 1
ATOM 3959 O O . GLY B 1 172 ? 11.008 17.219 -3.494 1 95.94 172 GLY B O 1
ATOM 3960 N N . LEU B 1 173 ? 10.281 16.688 -5.5 1 96.06 173 LEU B N 1
ATOM 3961 C CA . LEU B 1 173 ? 8.977 16.266 -5.008 1 96.06 173 LEU B CA 1
ATOM 3962 C C . LEU B 1 173 ? 9.094 14.945 -4.25 1 96.06 173 LEU B C 1
ATOM 3964 O O . LEU B 1 173 ? 9.789 14.031 -4.695 1 96.06 173 LEU B O 1
ATOM 3968 N N . ILE B 1 174 ? 8.438 14.867 -3.107 1 97 174 ILE B N 1
ATOM 3969 C CA . ILE B 1 174 ? 8.398 13.609 -2.373 1 97 174 ILE B CA 1
ATOM 3970 C C . ILE B 1 174 ? 7.484 12.617 -3.094 1 97 174 ILE B C 1
ATOM 3972 O O . ILE B 1 174 ? 6.305 12.898 -3.318 1 97 174 ILE B O 1
ATOM 3976 N N . LEU B 1 175 ? 8.016 11.477 -3.406 1 97.88 175 LEU B N 1
ATOM 3977 C CA . LEU B 1 175 ? 7.219 10.477 -4.105 1 97.88 175 LEU B CA 1
ATOM 3978 C C . LEU B 1 175 ? 6.805 9.352 -3.162 1 97.88 175 LEU B C 1
ATOM 3980 O O . LEU B 1 175 ? 5.859 8.617 -3.447 1 97.88 175 LEU B O 1
ATOM 3984 N N . LYS B 1 176 ? 7.516 9.203 -2.146 1 97.5 176 LYS B N 1
ATOM 3985 C CA . LYS B 1 176 ? 7.246 8.234 -1.083 1 97.5 176 LYS B CA 1
ATOM 3986 C C . LYS B 1 176 ? 7.699 8.773 0.271 1 97.5 176 LYS B C 1
ATOM 3988 O O . LYS B 1 176 ? 8.727 9.445 0.367 1 97.5 176 LYS B O 1
ATOM 3993 N N . ALA B 1 177 ? 6.91 8.57 1.255 1 96.62 177 ALA B N 1
ATOM 3994 C CA . ALA B 1 177 ? 7.238 8.953 2.625 1 96.62 177 ALA B CA 1
ATOM 3995 C C . ALA B 1 177 ? 6.852 7.855 3.611 1 96.62 177 ALA B C 1
ATOM 3997 O O . ALA B 1 177 ? 5.762 7.285 3.521 1 96.62 177 ALA B O 1
ATOM 3998 N N . ALA B 1 178 ? 7.766 7.562 4.473 1 96.06 178 ALA B N 1
ATOM 3999 C CA . ALA B 1 178 ? 7.5 6.566 5.508 1 96.06 178 ALA B CA 1
ATOM 4000 C C . ALA B 1 178 ? 7.777 7.133 6.898 1 96.06 178 ALA B C 1
ATOM 4002 O O . ALA B 1 178 ? 8.773 7.836 7.105 1 96.06 178 ALA B O 1
ATOM 4003 N N . VAL B 1 179 ? 6.836 6.961 7.75 1 94.94 179 VAL B N 1
ATOM 4004 C CA . VAL B 1 179 ? 7.039 7.23 9.172 1 94.94 179 VAL B CA 1
ATOM 4005 C C . VAL B 1 179 ? 7.617 5.992 9.852 1 94.94 179 VAL B C 1
ATOM 4007 O O . VAL B 1 179 ? 7.066 4.898 9.734 1 94.94 179 VAL B O 1
ATOM 4010 N N . MET B 1 180 ? 8.703 6.211 10.586 1 95.75 180 MET B N 1
ATOM 4011 C CA . MET B 1 180 ? 9.484 5.094 11.109 1 95.75 180 MET B CA 1
ATOM 4012 C C . MET B 1 180 ? 9.461 5.086 12.633 1 95.75 180 MET B C 1
ATOM 4014 O O . MET B 1 180 ? 9.648 6.125 13.266 1 95.75 180 MET B O 1
ATOM 4018 N N . ASP B 1 181 ? 9.211 3.955 13.18 1 94.19 181 ASP B N 1
ATOM 4019 C CA . ASP B 1 181 ? 9.359 3.746 14.617 1 94.19 181 ASP B CA 1
ATOM 4020 C C . ASP B 1 181 ? 10.352 2.619 14.906 1 94.19 181 ASP B C 1
ATOM 4022 O O . ASP B 1 181 ? 10.039 1.444 14.695 1 94.19 181 ASP B O 1
ATOM 4026 N N . LYS B 1 182 ? 11.539 2.977 15.438 1 90.25 182 LYS B N 1
ATOM 4027 C CA . LYS B 1 182 ? 12.586 2.027 15.805 1 90.25 182 LYS B CA 1
ATOM 4028 C C . LYS B 1 182 ? 12.883 1.067 14.648 1 90.25 182 LYS B C 1
ATOM 4030 O O . LYS B 1 182 ? 12.906 -0.151 14.844 1 90.25 182 LYS B O 1
ATOM 4035 N N . GLY B 1 183 ? 12.93 1.609 13.57 1 89.06 183 GLY B N 1
ATOM 4036 C CA . GLY B 1 183 ? 13.375 0.857 12.406 1 89.06 183 GLY B CA 1
ATOM 4037 C C . GLY B 1 183 ? 12.234 0.205 11.648 1 89.06 183 GLY B C 1
ATOM 4038 O O . GLY B 1 183 ? 12.453 -0.417 10.609 1 89.06 183 GLY B O 1
ATOM 4039 N N . ARG B 1 184 ? 11.078 0.372 12.055 1 91.75 184 ARG B N 1
ATOM 4040 C CA . ARG B 1 184 ? 9.93 -0.234 11.391 1 91.75 184 ARG B CA 1
ATOM 4041 C C . ARG B 1 184 ? 9 0.833 10.82 1 91.75 184 ARG B C 1
ATOM 4043 O O . ARG B 1 184 ? 8.812 1.889 11.422 1 91.75 184 ARG B O 1
ATOM 4050 N N . VAL B 1 185 ? 8.383 0.477 9.719 1 93.88 185 VAL B N 1
ATOM 4051 C CA . VAL B 1 185 ? 7.438 1.397 9.094 1 93.88 185 VAL B CA 1
ATOM 4052 C C . VAL B 1 185 ? 6.113 1.378 9.852 1 93.88 185 VAL B C 1
ATOM 4054 O O . VAL B 1 185 ? 5.508 0.318 10.031 1 93.88 185 VAL B O 1
ATOM 4057 N N . VAL B 1 186 ? 5.703 2.549 10.242 1 93.06 186 VAL B N 1
ATOM 4058 C CA . VAL B 1 186 ? 4.414 2.703 10.914 1 93.06 186 VAL B CA 1
ATOM 4059 C C . VAL B 1 186 ? 3.336 3.039 9.883 1 93.06 186 VAL B C 1
ATOM 4061 O O . VAL B 1 186 ? 2.209 2.545 9.977 1 93.06 186 VAL B O 1
ATOM 4064 N N . GLU B 1 187 ? 3.648 3.869 8.992 1 93.06 187 GLU B N 1
ATOM 4065 C CA . GLU B 1 187 ? 2.789 4.238 7.875 1 93.06 187 GLU B CA 1
ATOM 4066 C C . GLU B 1 187 ? 3.609 4.773 6.703 1 93.06 187 GLU B C 1
ATOM 4068 O O . GLU B 1 187 ? 4.77 5.148 6.871 1 93.06 187 GLU B O 1
ATOM 4073 N N . GLN B 1 188 ? 2.967 4.734 5.578 1 94.81 188 GLN B N 1
ATOM 4074 C CA . GLN B 1 188 ? 3.697 5.27 4.438 1 94.81 188 GLN B CA 1
ATOM 4075 C C . GLN B 1 188 ? 2.742 5.73 3.338 1 94.81 188 GLN B C 1
ATOM 4077 O O . GLN B 1 188 ? 1.59 5.293 3.291 1 94.81 188 GLN B O 1
ATOM 4082 N N . PHE B 1 189 ? 3.201 6.711 2.578 1 95.38 189 PHE B N 1
ATOM 4083 C CA . PHE B 1 189 ? 2.566 7.242 1.38 1 95.38 189 PHE B CA 1
ATOM 4084 C C . PHE B 1 189 ? 3.441 7.012 0.154 1 95.38 189 PHE B C 1
ATOM 4086 O O . PHE B 1 189 ? 4.66 7.188 0.213 1 95.38 189 PHE B O 1
ATOM 4093 N N . VAL B 1 190 ? 2.805 6.547 -0.905 1 96.69 190 VAL B N 1
ATOM 4094 C CA . VAL B 1 190 ? 3.604 6.273 -2.096 1 96.69 190 VAL B CA 1
ATOM 4095 C C . VAL B 1 190 ? 2.805 6.633 -3.346 1 96.69 190 VAL B C 1
ATOM 4097 O O . VAL B 1 190 ? 1.666 6.191 -3.512 1 96.69 190 VAL B O 1
ATOM 4100 N N . PHE B 1 191 ? 3.391 7.449 -4.207 1 97.56 191 PHE B N 1
ATOM 4101 C CA . PHE B 1 191 ? 2.801 7.641 -5.527 1 97.56 191 PHE B CA 1
ATOM 4102 C C . PHE B 1 191 ? 2.904 6.367 -6.355 1 97.56 191 PHE B C 1
ATOM 4104 O O . PHE B 1 191 ? 3.969 5.75 -6.426 1 97.56 191 PHE B O 1
ATOM 4111 N N . THR B 1 192 ? 1.83 5.984 -6.941 1 97 192 THR B N 1
ATOM 4112 C CA . THR B 1 192 ? 1.823 4.82 -7.816 1 97 192 THR B CA 1
ATOM 4113 C C . THR B 1 192 ? 1.733 5.242 -9.281 1 97 192 THR B C 1
ATOM 4115 O O . THR B 1 192 ? 2.078 4.469 -10.18 1 97 192 THR B O 1
ATOM 4118 N N . GLN B 1 193 ? 1.183 6.363 -9.484 1 95.56 193 GLN B N 1
ATOM 4119 C CA . GLN B 1 193 ? 1.157 7.062 -10.758 1 95.56 193 GLN B CA 1
ATOM 4120 C C . GLN B 1 193 ? 1.368 8.562 -10.57 1 95.56 193 GLN B C 1
ATOM 4122 O O . GLN B 1 193 ? 0.82 9.156 -9.641 1 95.56 193 GLN B O 1
ATOM 4127 N N . LEU B 1 194 ? 2.203 9.102 -11.461 1 96.31 194 LEU B N 1
ATOM 4128 C CA . LEU B 1 194 ? 2.529 10.508 -11.273 1 96.31 194 LEU B CA 1
ATOM 4129 C C . LEU B 1 194 ? 2.957 11.148 -12.594 1 96.31 194 LEU B C 1
ATOM 4131 O O . LEU B 1 194 ? 3.715 10.547 -13.359 1 96.31 194 LEU B O 1
ATOM 4135 N N . LYS B 1 195 ? 2.383 12.195 -12.836 1 96.06 195 LYS B N 1
ATOM 4136 C CA . LYS B 1 195 ? 2.838 13.086 -13.906 1 96.06 195 LYS B CA 1
ATOM 4137 C C . LYS B 1 195 ? 3.195 14.461 -13.352 1 96.06 195 LYS B C 1
ATOM 4139 O O . LYS B 1 195 ? 2.338 15.164 -12.812 1 96.06 195 LYS B O 1
ATOM 4144 N N . ILE B 1 196 ? 4.398 14.828 -13.492 1 95.75 196 ILE B N 1
ATOM 4145 C CA . ILE B 1 196 ? 4.871 16.125 -13.008 1 95.75 196 ILE B CA 1
ATOM 4146 C C . ILE B 1 196 ? 4.977 17.094 -14.18 1 95.75 196 ILE B C 1
ATOM 4148 O O . ILE B 1 196 ? 5.539 16.766 -15.227 1 95.75 196 ILE B O 1
ATOM 4152 N N . GLY B 1 197 ? 4.461 18.141 -13.938 1 92.88 197 GLY B N 1
ATOM 4153 C CA . GLY B 1 197 ? 4.5 19.156 -14.969 1 92.88 197 GLY B CA 1
ATOM 4154 C C . GLY B 1 197 ? 3.389 19.016 -15.992 1 92.88 197 GLY B C 1
ATOM 4155 O O . GLY B 1 197 ? 2.488 18.188 -15.828 1 92.88 197 GLY B O 1
ATOM 4156 N N . GLY B 1 198 ? 3.361 19.906 -16.922 1 89.62 198 GLY B N 1
ATOM 4157 C CA . GLY B 1 198 ? 2.355 19.875 -17.984 1 89.62 198 GLY B CA 1
ATOM 4158 C C . GLY B 1 198 ? 1.154 20.75 -17.672 1 89.62 198 GLY B C 1
ATOM 4159 O O . GLY B 1 198 ? 1.078 21.375 -16.609 1 89.62 198 GLY B O 1
ATOM 4160 N N . HIS B 1 199 ? 0.322 20.766 -18.656 1 92.56 199 HIS B N 1
ATOM 4161 C CA . HIS B 1 199 ? -0.885 21.578 -18.531 1 92.56 199 HIS B CA 1
ATOM 4162 C C . HIS B 1 199 ? -1.958 20.844 -17.734 1 92.56 199 HIS B C 1
ATOM 4164 O O . HIS B 1 199 ? -2.205 19.656 -17.953 1 92.56 199 HIS B O 1
ATOM 4170 N N . ILE B 1 200 ? -2.465 21.578 -16.797 1 94.5 200 ILE B N 1
ATOM 4171 C CA . ILE B 1 200 ? -3.58 21.062 -16.016 1 94.5 200 ILE B CA 1
ATOM 4172 C C . ILE B 1 200 ? -4.805 21.953 -16.219 1 94.5 200 ILE B C 1
ATOM 4174 O O . ILE B 1 200 ? -4.742 23.172 -16 1 94.5 200 ILE B O 1
ATOM 4178 N N . ASP B 1 201 ? -5.801 21.312 -16.641 1 93.69 201 ASP B N 1
ATOM 4179 C CA . ASP B 1 201 ? -7.066 22.016 -16.781 1 93.69 201 ASP B CA 1
ATOM 4180 C C . ASP B 1 201 ? -7.641 22.375 -15.406 1 93.69 201 ASP B C 1
ATOM 4182 O O . ASP B 1 201 ? -7.949 21.5 -14.602 1 93.69 201 ASP B O 1
ATOM 4186 N N . LYS B 1 202 ? -7.879 23.641 -15.203 1 93.25 202 LYS B N 1
ATOM 4187 C CA . LYS B 1 202 ? -8.367 24.125 -13.922 1 93.25 202 LYS B CA 1
ATOM 4188 C C . LYS B 1 202 ? -9.734 23.531 -13.586 1 93.25 202 LYS B C 1
ATOM 4190 O O . LYS B 1 202 ? -10.109 23.438 -12.414 1 93.25 202 LYS B O 1
ATOM 4195 N N . ALA B 1 203 ? -10.438 23.094 -14.578 1 93.5 203 ALA B N 1
ATOM 4196 C CA . ALA B 1 203 ? -11.75 22.5 -14.367 1 93.5 203 ALA B CA 1
ATOM 4197 C C . ALA B 1 203 ? -11.633 21.203 -13.562 1 93.5 203 ALA B C 1
ATOM 4199 O O . ALA B 1 203 ? -12.578 20.812 -12.867 1 93.5 203 ALA B O 1
ATOM 4200 N N . LEU B 1 204 ? -10.492 20.609 -13.625 1 94.31 204 LEU B N 1
ATOM 4201 C CA . LEU B 1 204 ? -10.273 19.359 -12.93 1 94.31 204 LEU B CA 1
ATOM 4202 C C . LEU B 1 204 ? -10.148 19.578 -11.43 1 94.31 204 LEU B C 1
ATOM 4204 O O . LEU B 1 204 ? -10.234 18.625 -10.641 1 94.31 204 LEU B O 1
ATOM 4208 N N . LEU B 1 205 ? -9.977 20.812 -11.031 1 96.12 205 LEU B N 1
ATOM 4209 C CA . LEU B 1 205 ? -9.773 21.156 -9.625 1 96.12 205 LEU B CA 1
ATOM 4210 C C . LEU B 1 205 ? -11.109 21.438 -8.938 1 96.12 205 LEU B C 1
ATOM 4212 O O . LEU B 1 205 ? -11.156 21.641 -7.723 1 96.12 205 LEU B O 1
ATOM 4216 N N . LYS B 1 206 ? -12.117 21.391 -9.688 1 94.31 206 LYS B N 1
ATOM 4217 C CA . LYS B 1 206 ? -13.445 21.578 -9.109 1 94.31 206 LYS B CA 1
ATOM 4218 C C . LYS B 1 206 ? -14.023 20.266 -8.617 1 94.31 206 LYS B C 1
ATOM 4220 O O . LYS B 1 206 ? -13.797 19.203 -9.227 1 94.31 206 LYS B O 1
ATOM 4225 N N . SER B 1 207 ? -14.734 20.406 -7.555 1 95.44 207 SER B N 1
ATOM 4226 C CA . SER B 1 207 ? -15.383 19.203 -7.043 1 95.44 207 SER B CA 1
ATOM 4227 C C . SER B 1 207 ? -16.484 18.719 -7.984 1 95.44 207 SER B C 1
ATOM 4229 O O . SER B 1 207 ? -17.266 19.516 -8.5 1 95.44 207 SER B O 1
ATOM 4231 N N . LYS B 1 208 ? -16.547 17.422 -8.141 1 94 208 LYS B N 1
ATOM 4232 C CA . LYS B 1 208 ? -17.641 16.875 -8.938 1 94 208 LYS B CA 1
ATOM 4233 C C . LYS B 1 208 ? -18.969 16.984 -8.195 1 94 208 LYS B C 1
ATOM 4235 O O . LYS B 1 208 ? -20.031 16.828 -8.797 1 94 208 LYS B O 1
ATOM 4240 N N . TYR B 1 209 ? -18.891 17.281 -6.93 1 94.44 209 TYR B N 1
ATOM 4241 C CA . TYR B 1 209 ? -20.094 17.375 -6.109 1 94.44 209 TYR B CA 1
ATOM 4242 C C . TYR B 1 209 ? -20.562 18.812 -5.988 1 94.44 209 TYR B C 1
ATOM 4244 O O . TYR B 1 209 ? -21.625 19.094 -5.426 1 94.44 209 TYR B O 1
ATOM 4252 N N . ALA B 1 210 ? -19.828 19.766 -6.5 1 91.06 210 ALA B N 1
ATOM 4253 C CA . ALA B 1 210 ? -20.094 21.188 -6.297 1 91.06 210 ALA B CA 1
ATOM 4254 C C . ALA B 1 210 ? -21.516 21.547 -6.75 1 91.06 210 ALA B C 1
ATOM 4256 O O . ALA B 1 210 ? -22.234 22.25 -6.039 1 91.06 210 ALA B O 1
ATOM 4257 N N . PRO B 1 211 ? -21.953 21.016 -7.883 1 89.75 211 PRO B N 1
ATOM 4258 C CA . PRO B 1 211 ? -23.297 21.375 -8.328 1 89.75 211 PRO B CA 1
ATOM 4259 C C . PRO B 1 211 ? -24.391 20.922 -7.359 1 89.75 211 PRO B C 1
ATOM 4261 O O . PRO B 1 211 ? -25.359 21.656 -7.137 1 89.75 211 PRO B O 1
ATOM 4264 N N . GLN B 1 212 ? -24.203 19.828 -6.738 1 90.88 212 GLN B N 1
ATOM 4265 C CA . GLN B 1 212 ? -25.219 19.281 -5.84 1 90.88 212 GLN B CA 1
ATOM 4266 C C . GLN B 1 212 ? -25.016 19.797 -4.414 1 90.88 212 GLN B C 1
ATOM 4268 O O . GLN B 1 212 ? -25.953 19.734 -3.6 1 90.88 212 GLN B O 1
ATOM 4273 N N . ALA B 1 213 ? -23.906 20.281 -4.148 1 88.62 213 ALA B N 1
ATOM 4274 C CA . ALA B 1 213 ? -23.516 20.562 -2.766 1 88.62 213 ALA B CA 1
ATOM 4275 C C . ALA B 1 213 ? -24.188 21.844 -2.271 1 88.62 213 ALA B C 1
ATOM 4277 O O . ALA B 1 213 ? -24.125 22.172 -1.082 1 88.62 213 ALA B O 1
ATOM 4278 N N . ALA B 1 214 ? -24.797 22.562 -3.113 1 86.81 214 ALA B N 1
ATOM 4279 C CA . ALA B 1 214 ? -25.484 23.781 -2.691 1 86.81 214 ALA B CA 1
ATOM 4280 C C . ALA B 1 214 ? -26.578 23.469 -1.67 1 86.81 214 ALA B C 1
ATOM 4282 O O . ALA B 1 214 ? -26.891 24.297 -0.814 1 86.81 214 ALA B O 1
ATOM 4283 N N . GLU B 1 215 ? -27.094 22.266 -1.739 1 90.88 215 GLU B N 1
ATOM 4284 C CA . GLU B 1 215 ? -28.172 21.859 -0.848 1 90.88 215 GLU B CA 1
ATOM 4285 C C . GLU B 1 215 ? -27.641 21.078 0.35 1 90.88 215 GLU B C 1
ATOM 4287 O O . GLU B 1 215 ? -28.406 20.656 1.214 1 90.88 215 GLU B O 1
ATOM 4292 N N . TRP B 1 216 ? -26.328 20.969 0.384 1 93.12 216 TRP B N 1
ATOM 4293 C CA . TRP B 1 216 ? -25.75 20.156 1.457 1 93.12 216 TRP B CA 1
ATOM 4294 C C . TRP B 1 216 ? -25.578 20.984 2.725 1 93.12 216 TRP B C 1
ATOM 4296 O O . TRP B 1 216 ? -25.578 22.219 2.672 1 93.12 216 TRP B O 1
ATOM 4306 N N . ARG B 1 217 ? -25.531 20.297 3.855 1 91.25 217 ARG B N 1
ATOM 4307 C CA . ARG B 1 217 ? -25.188 20.953 5.113 1 91.25 217 ARG B CA 1
ATOM 4308 C C . ARG B 1 217 ? -23.719 21.375 5.125 1 91.25 217 ARG B C 1
ATOM 4310 O O . ARG B 1 217 ? -22.844 20.625 4.707 1 91.25 217 ARG B O 1
ATOM 4317 N N . THR B 1 218 ? -23.5 22.656 5.52 1 86.75 218 THR B N 1
ATOM 4318 C CA . THR B 1 218 ? -22.125 23.156 5.609 1 86.75 218 THR B CA 1
ATOM 4319 C C . THR B 1 218 ? -21.703 23.312 7.066 1 86.75 218 THR B C 1
ATOM 4321 O O . THR B 1 218 ? -22.422 23.938 7.859 1 86.75 218 THR B O 1
ATOM 4324 N N . THR B 1 219 ? -20.672 22.641 7.387 1 80.62 219 THR B N 1
ATOM 4325 C CA . THR B 1 219 ? -20.062 22.797 8.703 1 80.62 219 THR B CA 1
ATOM 4326 C C . THR B 1 219 ? -18.75 23.562 8.594 1 80.62 219 THR B C 1
ATOM 4328 O O . THR B 1 219 ? -17.828 23.125 7.906 1 80.62 219 THR B O 1
ATOM 4331 N N . ASN B 1 220 ? -18.672 24.734 9.211 1 76.31 220 ASN B N 1
ATOM 4332 C CA . ASN B 1 220 ? -17.453 25.547 9.211 1 76.31 220 ASN B CA 1
ATOM 4333 C C . ASN B 1 220 ? -16.641 25.328 10.469 1 76.31 220 ASN B C 1
ATOM 4335 O O . ASN B 1 220 ? -17.109 25.594 11.578 1 76.31 220 ASN B O 1
ATOM 4339 N N . LEU B 1 221 ? -15.539 24.75 10.297 1 68.75 221 LEU B N 1
ATOM 4340 C CA . LEU B 1 221 ? -14.633 24.594 11.43 1 68.75 221 LEU B CA 1
ATOM 4341 C C . LEU B 1 221 ? -13.805 25.859 11.641 1 68.75 221 LEU B C 1
ATOM 4343 O O . LEU B 1 221 ? -12.883 26.141 10.875 1 68.75 221 LEU B O 1
ATOM 4347 N N . VAL B 1 222 ? -14.5 27.047 11.945 1 58.25 222 VAL B N 1
ATOM 4348 C CA . VAL B 1 222 ? -13.875 28.359 12.094 1 58.25 222 VAL B CA 1
ATOM 4349 C C . VAL B 1 222 ? -12.883 28.328 13.258 1 58.25 222 VAL B C 1
ATOM 4351 O O . VAL B 1 222 ? -13.211 27.844 14.344 1 58.25 222 VAL B O 1
ATOM 4354 N N . SER B 1 223 ? -11.586 28.5 12.945 1 58.47 223 SER B N 1
ATOM 4355 C CA . SER B 1 223 ? -10.555 28.703 13.961 1 58.47 223 SER B CA 1
ATOM 4356 C C . SER B 1 223 ? -10.383 30.172 14.289 1 58.47 223 SER B C 1
ATOM 4358 O O . SER B 1 223 ? -10.289 31.016 13.391 1 58.47 223 SER B O 1
ATOM 4360 N N . SER B 1 224 ? -11.047 30.703 15.383 1 56.19 224 SER B N 1
ATOM 4361 C CA . SER B 1 224 ? -10.672 32.062 15.805 1 56.19 224 SER B CA 1
ATOM 4362 C C . SER B 1 224 ? -9.328 32.062 16.516 1 56.19 224 SER B C 1
ATOM 4364 O O . SER B 1 224 ? -9.07 31.203 17.375 1 56.19 224 SER B O 1
ATOM 4366 N N . THR B 1 225 ? -8.188 32.562 15.844 1 52.84 225 THR B N 1
ATOM 4367 C CA . THR B 1 225 ? -6.875 32.688 16.469 1 52.84 225 THR B CA 1
ATOM 4368 C C . THR B 1 225 ? -6.934 33.656 17.656 1 52.84 225 THR B C 1
ATOM 4370 O O . THR B 1 225 ? -7.262 34.844 17.484 1 52.84 225 THR B O 1
ATOM 4373 N N . MET B 1 226 ? -7.332 33.188 18.797 1 51.72 226 MET B N 1
ATOM 4374 C CA . MET B 1 226 ? -7.105 34.094 19.922 1 51.72 226 MET B CA 1
ATOM 4375 C C . MET B 1 226 ? -5.621 34.156 20.266 1 51.72 226 MET B C 1
ATOM 4377 O O . MET B 1 226 ? -4.887 33.188 20.078 1 51.72 226 MET B O 1
ATOM 4381 N N . GLY B 1 227 ? -4.918 35.25 20.375 1 49.03 227 GLY B N 1
ATOM 4382 C CA . GLY B 1 227 ? -3.541 35.469 20.781 1 49.03 227 GLY B CA 1
ATOM 4383 C C . GLY B 1 227 ? -3.059 34.5 21.828 1 49.03 227 GLY B C 1
ATOM 4384 O O . GLY B 1 227 ? -3.863 33.812 22.469 1 49.03 227 GLY B O 1
ATOM 4385 N N . SER B 1 228 ? -1.688 33.938 21.797 1 52 228 SER B N 1
ATOM 4386 C CA . SER B 1 228 ? -0.939 33 22.594 1 52 228 SER B CA 1
ATOM 4387 C C . SER B 1 228 ? -1.479 32.906 24.016 1 52 228 SER B C 1
ATOM 4389 O O . SER B 1 228 ? -1.57 31.828 24.609 1 52 228 SER B O 1
ATOM 4391 N N . GLY B 1 229 ? -1.653 34.031 24.703 1 51.66 229 GLY B N 1
ATOM 4392 C CA . GLY B 1 229 ? -1.799 34.125 26.141 1 51.66 229 GLY B CA 1
ATOM 4393 C C . GLY B 1 229 ? -3.238 34.031 26.609 1 51.66 229 GLY B C 1
ATOM 4394 O O . GLY B 1 229 ? -3.504 33.906 27.797 1 51.66 229 GLY B O 1
ATOM 4395 N N . LYS B 1 230 ? -4.254 33.844 25.719 1 65 230 LYS B N 1
ATOM 4396 C CA . LYS B 1 230 ? -5.566 34.25 26.203 1 65 230 LYS B CA 1
ATOM 4397 C C . LYS B 1 230 ? -6.477 33.031 26.438 1 65 230 LYS B C 1
ATOM 4399 O O . LYS B 1 230 ? -7.609 33.188 26.891 1 65 230 LYS B O 1
ATOM 4404 N N . LEU B 1 231 ? -5.988 31.797 26.219 1 75.81 231 LEU B N 1
ATOM 4405 C CA . LEU B 1 231 ? -6.918 30.672 26.375 1 75.81 231 LEU B CA 1
ATOM 4406 C C . LEU B 1 231 ? -7.02 30.266 27.844 1 75.81 231 LEU B C 1
ATOM 4408 O O . LEU B 1 231 ? -7.996 29.625 28.25 1 75.81 231 LEU B O 1
ATOM 4412 N N . GLY B 1 232 ? -6.031 30.641 28.672 1 81.62 232 GLY B N 1
ATOM 4413 C CA . GLY B 1 232 ? -6.016 30.25 30.078 1 81.62 232 GLY B CA 1
ATOM 4414 C C . GLY B 1 232 ? -5.465 28.859 30.297 1 81.62 232 GLY B C 1
ATOM 4415 O O . GLY B 1 232 ? -5.637 28.281 31.375 1 81.62 232 GLY B O 1
ATOM 4416 N N . TRP B 1 233 ? -4.93 28.219 29.266 1 89.94 233 TRP B N 1
ATOM 4417 C CA . TRP B 1 233 ? -4.332 26.891 29.359 1 89.94 233 TRP B CA 1
ATOM 4418 C C . TRP B 1 233 ? -2.889 26.906 28.875 1 89.94 233 TRP B C 1
ATOM 4420 O O . TRP B 1 233 ? -2.541 27.672 27.969 1 89.94 233 TRP B O 1
ATOM 4430 N N . GLN B 1 234 ? -2.102 26 29.516 1 90.38 234 GLN B N 1
ATOM 4431 C CA . GLN B 1 234 ? -0.712 25.891 29.078 1 90.38 234 GLN B CA 1
ATOM 4432 C C . GLN B 1 234 ? -0.242 24.438 29.094 1 90.38 234 GLN B C 1
ATOM 4434 O O . GLN B 1 234 ? -0.74 23.625 29.875 1 90.38 234 GLN B O 1
ATOM 4439 N N . VAL B 1 235 ? 0.641 24.141 28.172 1 94.12 235 VAL B N 1
ATOM 4440 C CA . VAL B 1 235 ? 1.398 22.891 28.203 1 94.12 235 VAL B CA 1
ATOM 4441 C C . VAL B 1 235 ? 2.732 23.109 28.906 1 94.12 235 VAL B C 1
ATOM 4443 O O . VAL B 1 235 ? 3.584 23.859 28.422 1 94.12 235 VAL B O 1
ATOM 4446 N N . LYS B 1 236 ? 2.986 22.422 29.938 1 93.88 236 LYS B N 1
ATOM 4447 C CA . LYS B 1 236 ? 4.102 22.766 30.828 1 93.88 236 LYS B CA 1
ATOM 4448 C C . LYS B 1 236 ? 5.328 21.922 30.5 1 93.88 236 LYS B C 1
ATOM 4450 O O . LYS B 1 236 ? 6.453 22.297 30.844 1 93.88 236 LYS B O 1
ATOM 4455 N N . ASP B 1 237 ? 5.109 20.797 29.953 1 94.94 237 ASP B N 1
ATOM 4456 C CA . ASP B 1 237 ? 6.223 19.875 29.734 1 94.94 237 ASP B CA 1
ATOM 4457 C C . ASP B 1 237 ? 6.199 19.297 28.328 1 94.94 237 ASP B C 1
ATOM 4459 O O . ASP B 1 237 ? 6.062 18.078 28.156 1 94.94 237 ASP B O 1
ATOM 4463 N N . ALA B 1 238 ? 6.363 20.141 27.359 1 95.5 238 ALA B N 1
ATOM 4464 C CA . ALA B 1 238 ? 6.52 19.656 25.984 1 95.5 238 ALA B CA 1
ATOM 4465 C C . ALA B 1 238 ? 7.941 19.172 25.75 1 95.5 238 ALA B C 1
ATOM 4467 O O . ALA B 1 238 ? 8.906 19.766 26.219 1 95.5 238 ALA B O 1
ATOM 4468 N N . PRO B 1 239 ? 8.078 18.062 25.047 1 96.06 239 PRO B N 1
ATOM 4469 C CA . PRO B 1 239 ? 9.438 17.625 24.734 1 96.06 239 PRO B CA 1
ATOM 4470 C C . PRO B 1 239 ? 10.25 18.688 24 1 96.06 239 PRO B C 1
ATOM 4472 O O . PRO B 1 239 ? 9.688 19.547 23.328 1 96.06 239 PRO B O 1
ATOM 4475 N N . PRO B 1 240 ? 11.594 18.547 24.156 1 93.88 240 PRO B N 1
ATOM 4476 C CA . PRO B 1 240 ? 12.438 19.516 23.453 1 93.88 240 PRO B CA 1
ATOM 4477 C C . PRO B 1 240 ? 12.133 19.578 21.969 1 93.88 240 PRO B C 1
ATOM 4479 O O . PRO B 1 240 ? 11.875 18.562 21.328 1 93.88 240 PRO B O 1
ATOM 4482 N N . GLY B 1 241 ? 12.109 20.828 21.453 1 92.94 241 GLY B N 1
ATOM 4483 C CA . GLY B 1 241 ? 11.906 21.031 20.031 1 92.94 241 GLY B CA 1
ATOM 4484 C C . GLY B 1 241 ? 10.469 21.344 19.656 1 92.94 241 GLY B C 1
ATOM 4485 O O . GLY B 1 241 ? 10.203 21.922 18.609 1 92.94 241 GLY B O 1
ATOM 4486 N N . PHE B 1 242 ? 9.562 20.844 20.484 1 92.94 242 PHE B N 1
ATOM 4487 C CA . PHE B 1 242 ? 8.164 21.172 20.234 1 92.94 242 PHE B CA 1
ATOM 4488 C C . PHE B 1 242 ? 7.844 22.578 20.719 1 92.94 242 PHE B C 1
ATOM 4490 O O . PHE B 1 242 ? 8.078 22.906 21.875 1 92.94 242 PHE B O 1
ATOM 4497 N N . LYS B 1 243 ? 7.297 23.312 19.797 1 89.81 243 LYS B N 1
ATOM 4498 C CA . LYS B 1 243 ? 6.91 24.688 20.109 1 89.81 243 LYS B CA 1
ATOM 4499 C C . LYS B 1 243 ? 5.434 24.922 19.797 1 89.81 243 LYS B C 1
ATOM 4501 O O . LYS B 1 243 ? 4.891 24.344 18.859 1 89.81 243 LYS B O 1
ATOM 4506 N N . LYS B 1 244 ? 4.852 25.766 20.531 1 88.38 244 LYS B N 1
ATOM 4507 C CA . LYS B 1 244 ? 3.471 26.156 20.266 1 88.38 244 LYS B CA 1
ATOM 4508 C C . LYS B 1 244 ? 3.363 26.953 18.969 1 88.38 244 LYS B C 1
ATOM 4510 O O . LYS B 1 244 ? 4.031 27.969 18.797 1 88.38 244 LYS B O 1
ATOM 4515 N N . ILE B 1 245 ? 2.51 26.469 18.109 1 81.06 245 ILE B N 1
ATOM 4516 C CA . ILE B 1 245 ? 2.398 27.156 16.828 1 81.06 245 ILE B CA 1
ATOM 4517 C C . ILE B 1 245 ? 1.009 27.781 16.703 1 81.06 245 ILE B C 1
ATOM 4519 O O . ILE B 1 245 ? 0.821 28.734 15.945 1 81.06 245 ILE B O 1
ATOM 4523 N N . ILE B 1 246 ? 0.107 27.156 17.312 1 77.25 246 ILE B N 1
ATOM 4524 C CA . ILE B 1 246 ? -1.257 27.672 17.266 1 77.25 246 ILE B CA 1
ATOM 4525 C C . ILE B 1 246 ? -1.871 27.641 18.656 1 77.25 246 ILE B C 1
ATOM 4527 O O . ILE B 1 246 ? -1.6 26.734 19.453 1 77.25 246 ILE B O 1
ATOM 4531 N N . GLU B 1 247 ? -2.584 28.625 19 1 81.31 247 GLU B N 1
ATOM 4532 C CA . GLU B 1 247 ? -3.479 28.719 20.156 1 81.31 247 GLU B CA 1
ATOM 4533 C C . GLU B 1 247 ? -4.785 29.406 19.781 1 81.31 247 GLU B C 1
ATOM 4535 O O . GLU B 1 247 ? -4.785 30.578 19.406 1 81.31 247 GLU B O 1
ATOM 4540 N N . MET B 1 248 ? -5.852 28.531 19.828 1 77.38 248 MET B N 1
ATOM 4541 C CA . MET B 1 248 ? -7.09 29.141 19.359 1 77.38 248 MET B CA 1
ATOM 4542 C C . MET B 1 248 ? -8.305 28.484 20 1 77.38 248 MET B C 1
ATOM 4544 O O . MET B 1 248 ? -8.195 27.406 20.578 1 77.38 248 MET B O 1
ATOM 4548 N N . LYS B 1 249 ? -9.383 29.281 19.922 1 76.06 249 LYS B N 1
ATOM 4549 C CA . LYS B 1 249 ? -10.688 28.734 20.266 1 76.06 249 LYS B CA 1
ATOM 4550 C C . LYS B 1 249 ? -11.469 28.344 19.016 1 76.06 249 LYS B C 1
ATOM 4552 O O . LYS B 1 249 ? -11.5 29.094 18.031 1 76.06 249 LYS B O 1
ATOM 4557 N N . ARG B 1 250 ? -11.922 27.125 19 1 71.88 250 ARG B N 1
ATOM 4558 C CA . ARG B 1 250 ? -12.648 26.609 17.844 1 71.88 250 ARG B CA 1
ATOM 4559 C C . ARG B 1 250 ? -14.117 26.375 18.172 1 71.88 250 ARG B C 1
ATOM 4561 O O . ARG B 1 250 ? -14.453 25.922 19.266 1 71.88 250 ARG B O 1
ATOM 4568 N N . ASN B 1 251 ? -14.906 26.938 17.266 1 67.5 251 ASN B N 1
ATOM 4569 C CA . ASN B 1 251 ? -16.328 26.578 17.328 1 67.5 251 ASN B CA 1
ATOM 4570 C C . ASN B 1 251 ? -16.641 25.344 16.484 1 67.5 251 ASN B C 1
ATOM 4572 O O . ASN B 1 251 ? -16.531 25.375 15.266 1 67.5 251 ASN B O 1
ATOM 4576 N N . LEU B 1 252 ? -16.641 24.219 17.109 1 61.59 252 LEU B N 1
ATOM 4577 C CA . LEU B 1 252 ? -17.016 23.016 16.359 1 61.59 252 LEU B CA 1
ATOM 4578 C C . LEU B 1 252 ? -18.531 22.938 16.188 1 61.59 252 LEU B C 1
ATOM 4580 O O . LEU B 1 252 ? -19.281 23.297 17.094 1 61.59 252 LEU B O 1
ATOM 4584 N N . SER B 1 253 ? -18.891 22.719 14.922 1 57.84 253 SER B N 1
ATOM 4585 C CA . SER B 1 253 ? -20.312 22.625 14.633 1 57.84 253 SER B CA 1
ATOM 4586 C C . SER B 1 253 ? -21 21.625 15.547 1 57.84 253 SER B C 1
ATOM 4588 O O . SER B 1 253 ? -20.5 20.516 15.758 1 57.84 253 SER B O 1
ATOM 4590 N N . GLY B 1 254 ? -22 22.094 16.109 1 56.53 254 GLY B N 1
ATOM 4591 C CA . GLY B 1 254 ? -22.828 21.25 16.969 1 56.53 254 GLY B CA 1
ATOM 4592 C C . GLY B 1 254 ? -22.516 21.406 18.438 1 56.53 254 GLY B C 1
ATOM 4593 O O . GLY B 1 254 ? -23.219 20.844 19.281 1 56.53 254 GLY B O 1
ATOM 4594 N N . LYS B 1 255 ? -21.344 22.031 18.609 1 60.09 255 LYS B N 1
ATOM 4595 C CA . LYS B 1 255 ? -21.062 22.234 20.031 1 60.09 255 LYS B CA 1
ATOM 4596 C C . LYS B 1 255 ? -21.359 23.672 20.438 1 60.09 255 LYS B C 1
ATOM 4598 O O . LYS B 1 255 ? -21.125 24.609 19.672 1 60.09 255 LYS B O 1
ATOM 4603 N N . SER B 1 256 ? -22 23.781 21.5 1 61.53 256 SER B N 1
ATOM 4604 C CA . SER B 1 256 ? -22.391 25.078 22.031 1 61.53 256 SER B CA 1
ATOM 4605 C C . SER B 1 256 ? -21.188 25.828 22.609 1 61.53 256 SER B C 1
ATOM 4607 O O . SER B 1 256 ? -21.172 27.062 22.641 1 61.53 256 SER B O 1
ATOM 4609 N N . THR B 1 257 ? -20.266 25.016 23.016 1 69.38 257 THR B N 1
ATOM 4610 C CA . THR B 1 257 ? -19.141 25.672 23.688 1 69.38 257 THR B CA 1
ATOM 4611 C C . THR B 1 257 ? -17.875 25.562 22.844 1 69.38 257 THR B C 1
ATOM 4613 O O . THR B 1 257 ? -17.594 24.5 22.281 1 69.38 257 THR B O 1
ATOM 4616 N N . PRO B 1 258 ? -17.203 26.578 22.812 1 75.81 258 PRO B N 1
ATOM 4617 C CA . PRO B 1 258 ? -15.953 26.578 22.062 1 75.81 258 PRO B CA 1
ATOM 4618 C C . PRO B 1 258 ? -14.906 25.641 22.641 1 75.81 258 PRO B C 1
ATOM 4620 O O . PRO B 1 258 ? -14.859 25.438 23.859 1 75.81 258 PRO B O 1
ATOM 4623 N N . VAL B 1 259 ? -14.211 25.016 21.859 1 82.31 259 VAL B N 1
ATOM 4624 C CA . VAL B 1 259 ? -13.117 24.125 22.234 1 82.31 259 VAL B CA 1
ATOM 4625 C C . VAL B 1 259 ? -11.789 24.859 22.125 1 82.31 259 VAL B C 1
ATOM 4627 O O . VAL B 1 259 ? -11.516 25.516 21.125 1 82.31 259 VAL B O 1
ATOM 4630 N N . SER B 1 260 ? -11.016 24.906 23.266 1 84.81 260 SER B N 1
ATOM 4631 C CA . SER B 1 260 ? -9.664 25.453 23.203 1 84.81 260 SER B CA 1
ATOM 4632 C C . SER B 1 260 ? -8.719 24.5 22.484 1 84.81 260 SER B C 1
ATOM 4634 O O . SER B 1 260 ? -8.766 23.281 22.703 1 84.81 260 SER B O 1
ATOM 4636 N N . HIS B 1 261 ? -7.902 25.047 21.625 1 85.62 261 HIS B N 1
ATOM 4637 C CA . HIS B 1 261 ? -6.98 24.234 20.844 1 85.62 261 HIS B CA 1
ATOM 4638 C C . HIS B 1 261 ? -5.562 24.797 20.906 1 85.62 261 HIS B C 1
ATOM 4640 O O . HIS B 1 261 ? -5.336 25.969 20.562 1 85.62 261 HIS B O 1
ATOM 4646 N N . ILE B 1 262 ? -4.652 23.984 21.391 1 87.94 262 ILE B N 1
ATOM 4647 C CA . ILE B 1 262 ? -3.227 24.297 21.375 1 87.94 262 ILE B CA 1
ATOM 4648 C C . ILE B 1 262 ? -2.496 23.312 20.453 1 87.94 262 ILE B C 1
ATOM 4650 O O . ILE B 1 262 ? -2.594 22.109 20.641 1 87.94 262 ILE B O 1
ATOM 4654 N N . ALA B 1 263 ? -1.79 23.844 19.5 1 87.88 263 ALA B N 1
ATOM 4655 C CA . ALA B 1 263 ? -1.005 22.984 18.609 1 87.88 263 ALA B CA 1
ATOM 4656 C C . ALA B 1 263 ? 0.491 23.203 18.812 1 87.88 263 ALA B C 1
ATOM 4658 O O . ALA B 1 263 ? 0.954 24.344 18.891 1 87.88 263 ALA B O 1
ATOM 4659 N N . LEU B 1 264 ? 1.188 22.094 19 1 90.56 264 LEU B N 1
ATOM 4660 C CA . LEU B 1 264 ? 2.645 22.094 19.109 1 90.56 264 LEU B CA 1
ATOM 4661 C C . LEU B 1 264 ? 3.27 21.422 17.891 1 90.56 264 LEU B C 1
ATOM 4663 O O . LEU B 1 264 ? 2.672 20.516 17.297 1 90.56 264 LEU B O 1
ATOM 4667 N N . SER B 1 265 ? 4.418 21.875 17.5 1 89 265 SER B N 1
ATOM 4668 C CA . SER B 1 265 ? 5.113 21.234 16.391 1 89 265 SER B CA 1
ATOM 4669 C C . SER B 1 265 ? 6.625 21.297 16.562 1 89 265 SER B C 1
ATOM 4671 O O . SER B 1 265 ? 7.145 22.25 17.156 1 89 265 SER B O 1
ATOM 4673 N N . ASP B 1 266 ? 7.27 20.312 16.125 1 88.38 266 ASP B N 1
ATOM 4674 C CA . ASP B 1 266 ? 8.727 20.344 16.094 1 88.38 266 ASP B CA 1
ATOM 4675 C C . ASP B 1 266 ? 9.242 20.609 14.688 1 88.38 266 ASP B C 1
ATOM 4677 O O . ASP B 1 266 ? 10.422 20.406 14.398 1 88.38 266 ASP B O 1
ATOM 4681 N N . GLY B 1 267 ? 8.328 20.984 13.828 1 82.44 267 GLY B N 1
ATOM 4682 C CA . GLY B 1 267 ? 8.688 21.25 12.445 1 82.44 267 GLY B CA 1
ATOM 4683 C C . GLY B 1 267 ? 8.281 20.125 11.508 1 82.44 267 GLY B C 1
ATOM 4684 O O . GLY B 1 267 ? 8.023 20.359 10.328 1 82.44 267 GLY B O 1
ATOM 4685 N N . LEU B 1 268 ? 8.273 18.922 11.938 1 86.31 268 LEU B N 1
ATOM 4686 C CA . LEU B 1 268 ? 7.898 17.75 11.141 1 86.31 268 LEU B CA 1
ATOM 4687 C C . LEU B 1 268 ? 6.645 17.094 11.695 1 86.31 268 LEU B C 1
ATOM 4689 O O . LEU B 1 268 ? 5.707 16.797 10.953 1 86.31 268 LEU B O 1
ATOM 4693 N N . ALA B 1 269 ? 6.641 16.922 12.945 1 89.06 269 ALA B N 1
ATOM 4694 C CA . ALA B 1 269 ? 5.48 16.344 13.617 1 89.06 269 ALA B CA 1
ATOM 4695 C C . ALA B 1 269 ? 4.684 17.422 14.352 1 89.06 269 ALA B C 1
ATOM 4697 O O . ALA B 1 269 ? 5.238 18.438 14.758 1 89.06 269 ALA B O 1
ATOM 4698 N N . ALA B 1 270 ? 3.404 17.062 14.469 1 87.56 270 ALA B N 1
ATOM 4699 C CA . ALA B 1 270 ? 2.529 18 15.188 1 87.56 270 ALA B CA 1
ATOM 4700 C C . ALA B 1 270 ? 1.671 17.266 16.203 1 87.56 270 ALA B C 1
ATOM 4702 O O . ALA B 1 270 ? 1.341 16.078 16.031 1 87.56 270 ALA B O 1
ATOM 4703 N N . VAL B 1 271 ? 1.41 17.969 17.281 1 91.44 271 VAL B N 1
ATOM 4704 C CA . VAL B 1 271 ? 0.528 17.484 18.328 1 91.44 271 VAL B CA 1
ATOM 4705 C C . VAL B 1 271 ? -0.528 18.547 18.656 1 91.44 271 VAL B C 1
ATOM 4707 O O . VAL B 1 271 ? -0.206 19.719 18.828 1 91.44 271 VAL B O 1
ATOM 4710 N N . SER B 1 272 ? -1.742 18.078 18.719 1 89.44 272 SER B N 1
ATOM 4711 C CA . SER B 1 272 ? -2.852 18.969 19.062 1 89.44 272 SER B CA 1
ATOM 4712 C C . SER B 1 272 ? -3.441 18.625 20.422 1 89.44 272 SER B C 1
ATOM 4714 O O . SER B 1 272 ? -3.639 17.438 20.734 1 89.44 272 SER B O 1
ATOM 4716 N N . VAL B 1 273 ? -3.684 19.672 21.172 1 91.75 273 VAL B N 1
ATOM 4717 C CA . VAL B 1 273 ? -4.355 19.547 22.453 1 91.75 273 VAL B CA 1
ATOM 4718 C C . VAL B 1 273 ? -5.703 20.25 22.406 1 91.75 273 VAL B C 1
ATOM 4720 O O . VAL B 1 273 ? -5.766 21.469 22.188 1 91.75 273 VAL B O 1
ATOM 4723 N N . PHE B 1 274 ? -6.703 19.469 22.594 1 87.25 274 PHE B N 1
ATOM 4724 C CA . PHE B 1 274 ? -8.055 20 22.641 1 87.25 274 PHE B CA 1
ATOM 4725 C C . PHE B 1 274 ? -8.602 19.984 24.078 1 87.25 274 PHE B C 1
ATOM 4727 O O . PHE B 1 274 ? -8.492 18.969 24.766 1 87.25 274 PHE B O 1
ATOM 4734 N N . ILE B 1 275 ? -9.172 21.109 24.5 1 89.62 275 ILE B N 1
ATOM 4735 C CA . ILE B 1 275 ? -9.727 21.234 25.844 1 89.62 275 ILE B CA 1
ATOM 4736 C C . ILE B 1 275 ? -11.188 21.672 25.75 1 89.62 275 ILE B C 1
ATOM 4738 O O . ILE B 1 275 ? -11.5 22.719 25.188 1 89.62 275 ILE B O 1
ATOM 4742 N N . GLU B 1 276 ? -12.008 20.844 26.328 1 86.88 276 GLU B N 1
ATOM 4743 C CA . GLU B 1 276 ? -13.438 21.141 26.297 1 86.88 276 GLU B CA 1
ATOM 4744 C C . GLU B 1 276 ? -14.062 20.922 27.672 1 86.88 276 GLU B C 1
ATOM 4746 O O . GLU B 1 276 ? -13.695 19.969 28.391 1 86.88 276 GLU B O 1
ATOM 4751 N N . PRO B 1 277 ? -14.969 21.844 28.016 1 85.19 277 PRO B N 1
ATOM 4752 C CA . PRO B 1 277 ? -15.68 21.625 29.281 1 85.19 277 PRO B CA 1
ATOM 4753 C C . PRO B 1 277 ? -16.5 20.328 29.281 1 85.19 277 PRO B C 1
ATOM 4755 O O . PRO B 1 277 ? -17.062 19.953 28.25 1 85.19 277 PRO B O 1
ATOM 4758 N N . ILE B 1 278 ? -16.391 19.609 30.406 1 82.31 278 ILE B N 1
ATOM 4759 C CA . ILE B 1 278 ? -17.156 18.375 30.547 1 82.31 278 ILE B CA 1
ATOM 4760 C C . ILE B 1 278 ? -18.656 18.688 30.469 1 82.31 278 ILE B C 1
ATOM 4762 O O . ILE B 1 278 ? -19.141 19.594 31.156 1 82.31 278 ILE B O 1
ATOM 4766 N N . SER B 1 279 ? -19.234 18.125 29.391 1 71.62 279 SER B N 1
ATOM 4767 C CA . SER B 1 279 ? -20.688 18.234 29.359 1 71.62 279 SER B CA 1
ATOM 4768 C C . SER B 1 279 ? -21.344 16.953 29.906 1 71.62 279 SER B C 1
ATOM 4770 O O . SER B 1 279 ? -20.734 15.891 29.891 1 71.62 279 SER B O 1
ATOM 4772 N N . LYS B 1 280 ? -22.344 17.078 30.797 1 60.16 280 LYS B N 1
ATOM 4773 C CA . LYS B 1 280 ? -23.062 16 31.5 1 60.16 280 LYS B CA 1
ATOM 4774 C C . LYS B 1 280 ? -23.25 14.789 30.578 1 60.16 280 LYS B C 1
ATOM 4776 O O . LYS B 1 280 ? -23.438 13.672 31.062 1 60.16 280 LYS B O 1
ATOM 4781 N N . HIS B 1 281 ? -23.188 14.844 29.328 1 56.22 281 HIS B N 1
ATOM 4782 C CA . HIS B 1 281 ? -23.719 13.68 28.625 1 56.22 281 HIS B CA 1
ATOM 4783 C C . HIS B 1 281 ? -22.609 12.797 28.078 1 56.22 281 HIS B C 1
ATOM 4785 O O . HIS B 1 281 ? -22.797 11.586 27.906 1 56.22 281 HIS B O 1
ATOM 4791 N N . THR B 1 282 ? -21.516 13.203 27.5 1 56.34 282 THR B N 1
ATOM 4792 C CA . THR B 1 282 ? -20.734 12.227 26.75 1 56.34 282 THR B CA 1
ATOM 4793 C C . THR B 1 282 ? -19.234 12.484 26.922 1 56.34 282 THR B C 1
ATOM 4795 O O . THR B 1 282 ? -18.719 13.516 26.484 1 56.34 282 THR B O 1
ATOM 4798 N N . SER B 1 283 ? -18.656 12.062 28.047 1 58.97 283 SER B N 1
ATOM 4799 C CA . SER B 1 283 ? -17.203 12.242 28.047 1 58.97 283 SER B CA 1
ATOM 4800 C C . SER B 1 283 ? -16.5 11.008 27.469 1 58.97 283 SER B C 1
ATOM 4802 O O . SER B 1 283 ? -16.828 9.875 27.844 1 58.97 283 SER B O 1
ATOM 4804 N N . PRO B 1 284 ? -15.719 11.195 26.422 1 60.28 284 PRO B N 1
ATOM 4805 C CA . PRO B 1 284 ? -14.977 10.016 25.984 1 60.28 284 PRO B CA 1
ATOM 4806 C C . PRO B 1 284 ? -14.211 9.336 27.109 1 60.28 284 PRO B C 1
ATOM 4808 O O . PRO B 1 284 ? -13.797 9.992 28.062 1 60.28 284 PRO B O 1
ATOM 4811 N N . PRO B 1 285 ? -14.18 7.98 27.031 1 67.44 285 PRO B N 1
ATOM 4812 C CA . PRO B 1 285 ? -13.391 7.285 28.047 1 67.44 285 PRO B CA 1
ATOM 4813 C C . PRO B 1 285 ? -11.945 7.773 28.109 1 67.44 285 PRO B C 1
ATOM 4815 O O . PRO B 1 285 ? -11.367 8.117 27.078 1 67.44 285 PRO B O 1
ATOM 4818 N N . GLU B 1 286 ? -11.477 8.016 29.344 1 76.06 286 GLU B N 1
ATOM 4819 C CA . GLU B 1 286 ? -10.094 8.414 29.594 1 76.06 286 GLU B CA 1
ATOM 4820 C C . GLU B 1 286 ? -9.125 7.289 29.234 1 76.06 286 GLU B C 1
ATOM 4822 O O . GLU B 1 286 ? -9.43 6.109 29.422 1 76.06 286 GLU B O 1
ATOM 4827 N N . GLY B 1 287 ? -8.133 7.691 28.562 1 83.81 287 GLY B N 1
ATOM 4828 C CA . GLY B 1 287 ? -7.082 6.715 28.328 1 83.81 287 GLY B CA 1
ATOM 4829 C C . GLY B 1 287 ? -6.328 6.953 27.031 1 83.81 287 GLY B C 1
ATOM 4830 O O . GLY B 1 287 ? -6.484 8 26.406 1 83.81 287 GLY B O 1
ATOM 4831 N N . LEU B 1 288 ? -5.34 6.152 26.906 1 82.75 288 LEU B N 1
ATOM 4832 C CA . LEU B 1 288 ? -4.508 6.164 25.703 1 82.75 288 LEU B CA 1
ATOM 4833 C C . LEU B 1 288 ? -5.105 5.281 24.625 1 82.75 288 LEU B C 1
ATOM 4835 O O . LEU B 1 288 ? -5.488 4.141 24.875 1 82.75 288 LEU B O 1
ATOM 4839 N N . TYR B 1 289 ? -5.25 5.883 23.469 1 80.31 289 TYR B N 1
ATOM 4840 C CA . TYR B 1 289 ? -5.777 5.156 22.328 1 80.31 289 TYR B CA 1
ATOM 4841 C C . TYR B 1 289 ? -4.859 5.293 21.125 1 80.31 289 TYR B C 1
ATOM 4843 O O . TYR B 1 289 ? -4.227 6.336 20.938 1 80.31 289 TYR B O 1
ATOM 4851 N N . HIS B 1 290 ? -4.738 4.195 20.453 1 76.12 290 HIS B N 1
ATOM 4852 C CA . HIS B 1 290 ? -4.035 4.25 19.188 1 76.12 290 HIS B CA 1
ATOM 4853 C C . HIS B 1 290 ? -4.98 4.629 18.047 1 76.12 290 HIS B C 1
ATOM 4855 O O . HIS B 1 290 ? -6.023 3.996 17.859 1 76.12 290 HIS B O 1
ATOM 4861 N N . GLY B 1 291 ? -4.543 5.664 17.469 1 71.38 291 GLY B N 1
ATOM 4862 C CA . GLY B 1 291 ? -5.285 6.047 16.281 1 71.38 291 GLY B CA 1
ATOM 4863 C C . GLY B 1 291 ? -4.852 5.297 15.039 1 71.38 291 GLY B C 1
ATOM 4864 O O . GLY B 1 291 ? -4.48 4.125 15.109 1 71.38 291 GLY B O 1
ATOM 4865 N N . ARG B 1 292 ? -5 5.961 13.922 1 73.19 292 ARG B N 1
ATOM 4866 C CA . ARG B 1 292 ? -4.617 5.395 12.633 1 73.19 292 ARG B CA 1
ATOM 4867 C C . ARG B 1 292 ? -3.141 5.645 12.344 1 73.19 292 ARG B C 1
ATOM 4869 O O . ARG B 1 292 ? -2.672 6.781 12.414 1 73.19 292 ARG B O 1
ATOM 4876 N N . GLY B 1 293 ? -2.492 4.535 12.086 1 84.5 293 GLY B N 1
ATOM 4877 C CA . GLY B 1 293 ? -1.09 4.672 11.719 1 84.5 293 GLY B CA 1
ATOM 4878 C C . GLY B 1 293 ? -0.232 5.219 12.844 1 84.5 293 GLY B C 1
ATOM 4879 O O . GLY B 1 293 ? -0.177 4.641 13.93 1 84.5 293 GLY B O 1
ATOM 4880 N N . ALA B 1 294 ? 0.274 6.449 12.617 1 88.5 294 ALA B N 1
ATOM 4881 C CA . ALA B 1 294 ? 1.238 7.043 13.539 1 88.5 294 ALA B CA 1
ATOM 4882 C C . ALA B 1 294 ? 0.545 7.957 14.539 1 88.5 294 ALA B C 1
ATOM 4884 O O . ALA B 1 294 ? 1.197 8.547 15.406 1 88.5 294 ALA B O 1
ATOM 4885 N N . ILE B 1 295 ? -0.746 7.992 14.477 1 90 295 ILE B N 1
ATOM 4886 C CA . ILE B 1 295 ? -1.486 8.914 15.328 1 90 295 ILE B CA 1
ATOM 4887 C C . ILE B 1 295 ? -1.826 8.234 16.656 1 90 295 ILE B C 1
ATOM 4889 O O . ILE B 1 295 ? -2.377 7.129 16.672 1 90 295 ILE B O 1
ATOM 4893 N N . ASN B 1 296 ? -1.489 8.867 17.703 1 92.81 296 ASN B N 1
ATOM 4894 C CA . ASN B 1 296 ? -1.88 8.438 19.047 1 92.81 296 ASN B CA 1
ATOM 4895 C C . ASN B 1 296 ? -2.736 9.492 19.734 1 92.81 296 ASN B C 1
ATOM 4897 O O . ASN B 1 296 ? -2.598 10.688 19.469 1 92.81 296 ASN B O 1
ATOM 4901 N N . ILE B 1 297 ? -3.666 8.992 20.609 1 92.12 297 ILE B N 1
ATOM 4902 C CA . ILE B 1 297 ? -4.633 9.859 21.266 1 92.12 297 ILE B CA 1
ATOM 4903 C C . ILE B 1 297 ? -4.641 9.578 22.766 1 92.12 297 ILE B C 1
ATOM 4905 O O . ILE B 1 297 ? -4.672 8.422 23.188 1 92.12 297 ILE B O 1
ATOM 4909 N N . TYR B 1 298 ? -4.547 10.656 23.484 1 94.81 298 TYR B N 1
ATOM 4910 C CA . TYR B 1 298 ? -4.637 10.562 24.938 1 94.81 298 TYR B CA 1
ATOM 4911 C C . TYR B 1 298 ? -5.672 11.531 25.484 1 94.81 298 TYR B C 1
ATOM 4913 O O . TYR B 1 298 ? -5.645 12.727 25.156 1 94.81 298 TYR B O 1
ATOM 4921 N N . THR B 1 299 ? -6.605 10.945 26.281 1 92.88 299 THR B N 1
ATOM 4922 C CA . THR B 1 299 ? -7.648 11.773 26.875 1 92.88 299 THR B CA 1
ATOM 4923 C C . THR B 1 299 ? -7.602 11.68 28.406 1 92.88 299 THR B C 1
ATOM 4925 O O . THR B 1 299 ? -7.398 10.602 28.953 1 92.88 299 THR B O 1
ATOM 4928 N N . ARG B 1 300 ? -7.762 12.812 29.047 1 92.56 300 ARG B N 1
ATOM 4929 C CA . ARG B 1 300 ? -7.848 12.859 30.5 1 92.56 300 ARG B CA 1
ATOM 4930 C C . ARG B 1 300 ? -8.727 14.023 30.953 1 92.56 300 ARG B C 1
ATOM 4932 O O . ARG B 1 300 ? -8.977 14.961 30.188 1 92.56 300 ARG B O 1
ATOM 4939 N N . THR B 1 301 ? -9.133 13.859 32.219 1 91.06 301 THR B N 1
ATOM 4940 C CA . THR B 1 301 ? -9.922 14.93 32.812 1 91.06 301 THR B CA 1
ATOM 4941 C C . THR B 1 301 ? -9.055 15.828 33.688 1 91.06 301 THR B C 1
ATOM 4943 O O . THR B 1 301 ? -8.242 15.336 34.469 1 91.06 301 THR B O 1
ATOM 4946 N N . VAL B 1 302 ? -9.164 17.078 33.469 1 90.56 302 VAL B N 1
ATOM 4947 C CA . VAL B 1 302 ? -8.523 18.094 34.281 1 90.56 302 VAL B CA 1
ATOM 4948 C C . VAL B 1 302 ? -9.57 19.062 34.812 1 90.56 302 VAL B C 1
ATOM 4950 O O . VAL B 1 302 ? -10.094 19.891 34.062 1 90.56 302 VAL B O 1
ATOM 4953 N N . SER B 1 303 ? -9.797 18.922 36.156 1 85.5 303 SER B N 1
ATOM 4954 C CA . SER B 1 303 ? -10.883 19.688 36.75 1 85.5 303 SER B CA 1
ATOM 4955 C C . SER B 1 303 ? -12.203 19.438 36.031 1 85.5 303 SER B C 1
ATOM 4957 O O . SER B 1 303 ? -12.695 18.312 36 1 85.5 303 SER B O 1
ATOM 4959 N N . ASP B 1 304 ? -12.781 20.438 35.375 1 87.25 304 ASP B N 1
ATOM 4960 C CA . ASP B 1 304 ? -14.078 20.297 34.75 1 87.25 304 ASP B CA 1
ATOM 4961 C C . ASP B 1 304 ? -13.938 20.312 33.219 1 87.25 304 ASP B C 1
ATOM 4963 O O . ASP B 1 304 ? -14.867 20.719 32.5 1 87.25 304 ASP B O 1
ATOM 4967 N N . ASN B 1 305 ? -12.742 19.891 32.875 1 90.69 305 ASN B N 1
ATOM 4968 C CA . ASN B 1 305 ? -12.5 19.875 31.422 1 90.69 305 ASN B CA 1
ATOM 4969 C C . ASN B 1 305 ? -11.945 18.531 30.969 1 90.69 305 ASN B C 1
ATOM 4971 O O . ASN B 1 305 ? -11.25 17.844 31.734 1 90.69 305 ASN B O 1
ATOM 4975 N N . ILE B 1 306 ? -12.273 18.219 29.719 1 90.31 306 ILE B N 1
ATOM 4976 C CA . ILE B 1 306 ? -11.656 17.078 29.047 1 90.31 306 ILE B CA 1
ATOM 4977 C C . ILE B 1 306 ? -10.516 17.547 28.156 1 90.31 306 ILE B C 1
ATOM 4979 O O . ILE B 1 306 ? -10.703 18.422 27.312 1 90.31 306 ILE B O 1
ATOM 4983 N N . VAL B 1 307 ? -9.406 16.953 28.422 1 92.75 307 VAL B N 1
ATOM 4984 C CA . VAL B 1 307 ? -8.227 17.266 27.625 1 92.75 307 VAL B CA 1
ATOM 4985 C C . VAL B 1 307 ? -7.902 16.094 26.703 1 92.75 307 VAL B C 1
ATOM 4987 O O . VAL B 1 307 ? -7.688 14.969 27.156 1 92.75 307 VAL B O 1
ATOM 4990 N N . THR B 1 308 ? -7.898 16.359 25.422 1 91.75 308 THR B N 1
ATOM 4991 C CA . THR B 1 308 ? -7.562 15.359 24.422 1 91.75 308 THR B CA 1
ATOM 4992 C C . THR B 1 308 ? -6.297 15.75 23.656 1 91.75 308 THR B C 1
ATOM 4994 O O . THR B 1 308 ? -6.27 16.781 22.984 1 91.75 308 THR B O 1
ATOM 4997 N N . THR B 1 309 ? -5.32 14.977 23.844 1 93.88 309 THR B N 1
ATOM 4998 C CA . THR B 1 309 ? -4.062 15.188 23.125 1 93.88 309 THR B CA 1
ATOM 4999 C C . THR B 1 309 ? -3.932 14.203 21.969 1 93.88 309 THR B C 1
ATOM 5001 O O . THR B 1 309 ? -4.039 12.992 22.156 1 93.88 309 THR B O 1
ATOM 5004 N N . VAL B 1 310 ? -3.748 14.742 20.75 1 92.5 310 VAL B N 1
ATOM 5005 C CA . VAL B 1 310 ? -3.662 13.938 19.547 1 92.5 310 VAL B CA 1
ATOM 5006 C C . VAL B 1 310 ? -2.443 14.359 18.734 1 92.5 310 VAL B C 1
ATOM 5008 O O . VAL B 1 310 ? -2.205 15.547 18.531 1 92.5 310 VAL B O 1
ATOM 5011 N N . GLY B 1 311 ? -1.699 13.336 18.266 1 92.31 311 GLY B N 1
ATOM 5012 C CA . GLY B 1 311 ? -0.569 13.711 17.438 1 92.31 311 GLY B CA 1
ATOM 5013 C C . GLY B 1 311 ? 0.104 12.531 16.766 1 92.31 311 GLY B C 1
ATOM 5014 O O . GLY B 1 311 ? -0.151 11.383 17.125 1 92.31 311 GLY B O 1
ATOM 5015 N N . GLU B 1 312 ? 0.905 12.867 15.742 1 89.81 312 GLU B N 1
ATOM 5016 C CA . GLU B 1 312 ? 1.751 11.898 15.047 1 89.81 312 GLU B CA 1
ATOM 5017 C C . GLU B 1 312 ? 3.086 11.719 15.766 1 89.81 312 GLU B C 1
ATOM 5019 O O . GLU B 1 312 ? 4.141 12.047 15.219 1 89.81 312 GLU B O 1
ATOM 5024 N N . VAL B 1 313 ? 2.945 11.234 17 1 94.62 313 VAL B N 1
ATOM 5025 C CA . VAL B 1 313 ? 4.074 11.008 17.891 1 94.62 313 VAL B CA 1
ATOM 5026 C C . VAL B 1 313 ? 3.855 9.727 18.688 1 94.62 313 VAL B C 1
ATOM 5028 O O . VAL B 1 313 ? 2.742 9.195 18.734 1 94.62 313 VAL B O 1
ATOM 5031 N N . PRO B 1 314 ? 4.945 9.219 19.266 1 95.62 314 PRO B N 1
ATOM 5032 C CA . PRO B 1 314 ? 4.801 8.016 20.078 1 95.62 314 PRO B CA 1
ATOM 5033 C C . PRO B 1 314 ? 3.826 8.195 21.234 1 95.62 314 PRO B C 1
ATOM 5035 O O . PRO B 1 314 ? 3.586 9.32 21.672 1 95.62 314 PRO B O 1
ATOM 5038 N N . PRO B 1 315 ? 3.307 7.078 21.719 1 95.19 315 PRO B N 1
ATOM 5039 C CA . PRO B 1 315 ? 2.35 7.145 22.828 1 95.19 315 PRO B CA 1
ATOM 5040 C C . PRO B 1 315 ? 2.91 7.871 24.047 1 95.19 315 PRO B C 1
ATOM 5042 O O . PRO B 1 315 ? 2.195 8.641 24.688 1 95.19 315 PRO B O 1
ATOM 5045 N N . ALA B 1 316 ? 4.117 7.676 24.312 1 95.56 316 ALA B N 1
ATOM 5046 C CA . ALA B 1 316 ? 4.738 8.305 25.484 1 95.56 316 ALA B CA 1
ATOM 5047 C C . ALA B 1 316 ? 4.707 9.828 25.359 1 95.56 316 ALA B C 1
ATOM 5049 O O . ALA B 1 316 ? 4.578 10.531 26.359 1 95.56 316 ALA B O 1
ATOM 5050 N N . THR B 1 317 ? 4.84 10.289 24.188 1 96.88 317 THR B N 1
ATOM 5051 C CA . THR B 1 317 ? 4.902 11.727 23.953 1 96.88 317 THR B CA 1
ATOM 5052 C C . THR B 1 317 ? 3.535 12.367 24.156 1 96.88 317 THR B C 1
ATOM 5054 O O . THR B 1 317 ? 3.426 13.414 24.797 1 96.88 317 THR B O 1
ATOM 5057 N N . VAL B 1 318 ? 2.484 11.758 23.609 1 95.88 318 VAL B N 1
ATOM 5058 C CA . VAL B 1 318 ? 1.16 12.336 23.828 1 95.88 318 VAL B CA 1
ATOM 5059 C C . VAL B 1 318 ? 0.816 12.289 25.312 1 95.88 318 VAL B C 1
ATOM 5061 O O . VAL B 1 318 ? 0.139 13.18 25.828 1 95.88 318 VAL B O 1
ATOM 5064 N N . LEU B 1 319 ? 1.263 11.266 25.984 1 96.19 319 LEU B N 1
ATOM 5065 C CA . LEU B 1 319 ? 1.054 11.172 27.422 1 96.19 319 LEU B CA 1
ATOM 5066 C C . LEU B 1 319 ? 1.762 12.312 28.141 1 96.19 319 LEU B C 1
ATOM 5068 O O . LEU B 1 319 ? 1.17 12.969 29.016 1 96.19 319 LEU B O 1
ATOM 5072 N N . GLN B 1 320 ? 2.975 12.508 27.812 1 97.12 320 GLN B N 1
ATOM 5073 C CA . GLN B 1 320 ? 3.766 13.562 28.438 1 97.12 320 GLN B CA 1
ATOM 5074 C C . GLN B 1 320 ? 3.119 14.93 28.25 1 97.12 320 GLN B C 1
ATOM 5076 O O . GLN B 1 320 ? 2.939 15.68 29.203 1 97.12 320 GLN B O 1
ATOM 5081 N N . ILE B 1 321 ? 2.771 15.219 27.047 1 97 321 ILE B N 1
ATOM 5082 C CA . ILE B 1 321 ? 2.17 16.516 26.734 1 97 321 ILE B CA 1
ATOM 5083 C C . ILE B 1 321 ? 0.81 16.625 27.422 1 97 321 ILE B C 1
ATOM 5085 O O . ILE B 1 321 ? 0.537 17.609 28.109 1 97 321 ILE B O 1
ATOM 5089 N N . GLY B 1 322 ? -0.023 15.656 27.281 1 95.94 322 GLY B N 1
ATOM 5090 C CA . GLY B 1 322 ? -1.352 15.672 27.875 1 95.94 322 GLY B CA 1
ATOM 5091 C C . GLY B 1 322 ? -1.329 15.828 29.375 1 95.94 322 GLY B C 1
ATOM 5092 O O . GLY B 1 322 ? -2.137 16.578 29.938 1 95.94 322 GLY B O 1
ATOM 5093 N N . ASN B 1 323 ? -0.425 15.102 29.984 1 96.06 323 ASN B N 1
ATOM 5094 C CA . ASN B 1 323 ? -0.325 15.141 31.438 1 96.06 323 ASN B CA 1
ATOM 5095 C C . ASN B 1 323 ? 0.202 16.484 31.938 1 96.06 323 ASN B C 1
ATOM 5097 O O . ASN B 1 323 ? 0.068 16.812 33.125 1 96.06 323 ASN B O 1
ATOM 5101 N N . SER B 1 324 ? 0.731 17.25 31.062 1 96.25 324 SER B N 1
ATOM 5102 C CA . SER B 1 324 ? 1.348 18.5 31.469 1 96.25 324 SER B CA 1
ATOM 5103 C C . SER B 1 324 ? 0.427 19.688 31.203 1 96.25 324 SER B C 1
ATOM 5105 O O . SER B 1 324 ? 0.806 20.844 31.438 1 96.25 324 SER B O 1
ATOM 5107 N N . VAL B 1 325 ? -0.699 19.438 30.656 1 95 325 VAL B N 1
ATOM 5108 C CA . VAL B 1 325 ? -1.655 20.516 30.391 1 95 325 VAL B CA 1
ATOM 5109 C C . VAL B 1 325 ? -2.258 21 31.719 1 95 325 VAL B C 1
ATOM 5111 O O . VAL B 1 325 ? -2.705 20.188 32.531 1 95 325 VAL B O 1
ATOM 5114 N N . ALA B 1 326 ? -2.172 22.328 31.906 1 92.19 326 ALA B N 1
ATOM 5115 C CA . ALA B 1 326 ? -2.695 22.922 33.125 1 92.19 326 ALA B CA 1
ATOM 5116 C C . ALA B 1 326 ? -3.354 24.266 32.844 1 92.19 326 ALA B C 1
ATOM 5118 O O . ALA B 1 326 ? -2.982 24.953 31.906 1 92.19 326 ALA B O 1
ATOM 5119 N N . SER B 1 327 ? -4.336 24.562 33.656 1 88.31 327 SER B N 1
ATOM 5120 C CA . SER B 1 327 ? -4.973 25.875 33.594 1 88.31 327 SER B CA 1
ATOM 5121 C C . SER B 1 327 ? -4.078 26.969 34.188 1 88.31 327 SER B C 1
ATOM 5123 O O . SER B 1 327 ? -3.355 26.719 35.156 1 88.31 327 SER B O 1
ATOM 5125 N N . ASP B 1 328 ? -4.012 28.109 33.5 1 77.06 328 ASP B N 1
ATOM 5126 C CA . ASP B 1 328 ? -3.246 29.234 34.031 1 77.06 328 ASP B CA 1
ATOM 5127 C C . ASP B 1 328 ? -3.764 29.656 35.406 1 77.06 328 ASP B C 1
ATOM 5129 O O . ASP B 1 328 ? -3.025 30.234 36.219 1 77.06 328 ASP B O 1
ATOM 5133 N N . LYS B 1 329 ? -5.074 29.672 35.75 1 63.72 329 LYS B N 1
ATOM 5134 C CA . LYS B 1 329 ? -5.574 30.078 37.062 1 63.72 329 LYS B CA 1
ATOM 5135 C C . LYS B 1 329 ? -4.961 29.234 38.156 1 63.72 329 LYS B C 1
ATOM 5137 O O . LYS B 1 329 ? -5.051 29.594 39.344 1 63.72 329 LYS B O 1
ATOM 5142 N N . ALA B 1 330 ? -4.621 28.094 38.062 1 49.38 330 ALA B N 1
ATOM 5143 C CA . ALA B 1 330 ? -4.145 27.266 39.156 1 49.38 330 ALA B CA 1
ATOM 5144 C C . ALA B 1 330 ? -2.754 27.703 39.625 1 49.38 330 ALA B C 1
ATOM 5146 O O . ALA B 1 330 ? -2.25 27.234 40.625 1 49.38 330 ALA B O 1
ATOM 5147 N N . ASN B 1 331 ? -1.881 28.281 38.938 1 38.09 331 ASN B N 1
ATOM 5148 C CA . ASN B 1 331 ? -0.742 28.812 39.688 1 38.09 331 ASN B CA 1
ATOM 5149 C C . ASN B 1 331 ? -1.08 30.141 40.375 1 38.09 331 ASN B C 1
ATOM 5151 O O . ASN B 1 331 ? -1.714 31.016 39.75 1 38.09 331 ASN B O 1
#

Solvent-accessible surface area (backbone atoms only — not comparable to full-atom values): 35296 Å² total; per-residue (Å²): 92,76,78,77,78,86,78,82,81,79,70,76,77,64,77,67,60,73,65,76,66,72,72,67,90,55,55,43,72,68,31,53,52,48,51,54,41,38,33,47,14,64,76,73,47,30,35,40,34,31,32,34,40,39,33,89,76,43,76,41,34,31,38,40,40,38,44,60,56,95,91,38,45,38,33,25,37,35,41,25,32,58,75,58,36,35,38,34,32,52,64,44,34,36,39,34,42,31,68,90,77,38,34,34,41,33,34,59,72,57,81,64,40,38,90,63,48,56,49,46,76,71,59,82,49,67,62,57,43,54,76,46,22,35,33,38,67,56,60,73,50,34,51,54,72,35,60,16,42,30,38,36,35,39,44,74,58,83,59,44,54,22,38,40,34,32,20,31,68,87,62,23,39,50,45,30,41,31,38,26,54,95,87,36,65,39,26,34,40,35,43,65,40,77,42,76,50,79,90,72,67,71,74,72,54,51,64,90,53,53,84,66,46,76,78,32,50,74,41,55,45,48,64,46,78,44,65,83,81,70,80,48,61,44,72,73,48,60,59,89,66,48,37,80,76,44,37,27,42,26,46,45,65,91,47,92,59,60,30,39,36,40,29,32,31,44,68,72,41,47,37,38,37,37,39,33,70,64,53,98,80,71,72,77,78,69,41,80,43,78,52,70,57,53,27,24,35,26,33,43,76,55,92,66,24,36,36,37,15,37,25,51,28,39,65,68,36,35,46,43,35,47,71,27,52,42,56,53,79,76,108,92,71,78,81,77,88,66,92,81,77,73,78,79,65,76,67,61,73,65,75,64,69,72,67,91,56,55,43,70,68,31,52,51,47,52,54,40,38,33,48,14,66,74,73,45,32,34,41,34,32,32,36,40,38,33,91,76,43,75,41,34,32,38,40,39,38,45,61,56,97,92,38,46,38,33,26,37,36,41,25,32,59,74,58,38,35,38,35,32,52,64,44,33,36,39,34,42,30,68,90,76,38,33,33,41,34,33,58,70,56,81,60,40,44,89,63,48,58,50,48,76,70,59,81,50,67,63,56,42,52,76,46,22,36,33,37,67,57,62,73,48,34,50,54,71,35,60,15,42,29,37,35,34,39,46,75,56,84,59,44,55,22,38,39,35,32,21,31,68,88,63,23,40,50,46,28,38,32,37,26,54,95,87,37,65,39,26,35,39,36,43,65,41,77,43,75,49,78,89,74,66,70,74,71,54,51,64,90,53,54,84,65,46,77,78,32,51,75,40,55,44,49,63,46,77,44,64,82,81,72,80,46,62,43,70,73,47,60,59,90,66,48,37,80,75,44,34,27,41,25,44,44,74,92,48,93,60,59,30,39,34,41,30,31,30,45,67,73,42,47,37,37,37,38,39,33,68,64,53,98,79,71,71,77,78,68,40,80,43,79,52,70,57,54,27,22,34,25,34,43,76,54,92,66,24,37,36,38,16,39,24,50,27,38,64,68,34,34,45,43,36,48,73,27,52,41,55,52,81,75,109

Sequence (662 aa):
MMRIALAAWLLMAANVQPAFAQNPSSSSPDALSWLQKIASAPRRHNYVGTFVYSSNGDIETSRIIHLVDEEGEHEKSEVLDGAPREIIRNNDEMRCYLPESKTIVTEKRWLRKVFPALLPQPLSNPNNLDDNYIIRKGGQERVSDYMCQVIDLEPRDENRYGQKLWVDQDTGLILKAAVMDKGRVVEQFVFTQLKIGGHIDKALLKSKYAPQAAEWRTTNLVSSTMGSGKLGWQVKDAPPGFKKIIEMKRNLSGKSTPVSHIALSDGLAAVSVFIEPISKHTSPPEGLYHGRGAINIYTRTVSDNIVTTVGEVPPATVLQIGNSVASDKANMMRIALAAWLLMAANVQPAFAQNPSSSSPDALSWLQKIASAPRRHNYVGTFVYSSNGDIETSRIIHLVDEEGEHEKSEVLDGAPREIIRNNDEMRCYLPESKTIVTEKRWLRKVFPALLPQPLSNPNNLDDNYIIRKGGQERVSDYMCQVIDLEPRDENRYGQKLWVDQDTGLILKAAVMDKGRVVEQFVFTQLKIGGHIDKALLKSKYAPQAAEWRTTNLVSSTMGSGKLGWQVKDAPPGFKKIIEMKRNLSGKSTPVSHIALSDGLAAVSVFIEPISKHTSPPEGLYHGRGAINIYTRTVSDNIVTTVGEVPPATVLQIGNSVASDKAN

Secondary structure (DSSP, 8-state):
---SS-------------------SS--HHHHHHHHHHHHHHHH--EEEEEEEEETTEEEEEEEEEEEETTEEEEEEEE-SSS-EEEEEETTEEEEEETTTTEEEEEES----BTTB-S-SS-S-HHHHHHHEEEEEEEEEEETTEEEEEEEEEESSSSS-EEEEEEETTT--EEEEEEEETTEEEEEEEEEEEEESS---GGGGS-TTHHHHTTSEEEEEEEEE--TTSSSEEE--PPTT-EEEEEEEEE-TT-SSPEEEEEEE-SS-EEEEEEEE--TT-PPPPEEEE-STT-EEEEEEETTEEEEEEESS-HHHHHHHHHTEEEGGG-/---S--------------------SS--HHHHHHHHHHHHHHHH--EEEEEEEEETTEEEEEEEEEEEETTEEEEEEEE-SSS-EEEEEETTEEEEEETTTTEEEEEES----BTTB-S-SS-S-HHHHHTTEEEEEEEEEEETTEEEEEEEEEESSSSS-EEEEEEETTT--EEEEEEEETTEEEEEEEEEEEEESS---GGGGS-TTHHHHTTSEEEEEEEEE--TTSSSEEE--PPTT-EEEEEEEEE-TT-SSPEEEEEEE-SS-EEEEEEEE--TT-PPPPEEEE-STT-EEEEEEETTEEEEEEESS-HHHHHHHHHTEEEGGG-

InterPro domains:
  IPR005588 MucB/RseB [PIRSF005427] (1-329)
  IPR005588 MucB/RseB [PTHR38782] (2-326)
  IPR033434 MucB/RseB, N-terminal [PF03888] (30-207)
  IPR033434 MucB/RseB, N-terminal [cd16327] (30-197)
  IPR033436 MucB/RseB, C-terminal [PF17188] (230-325)
  IPR038484 MucB/RseB, C-terminal domain superfamily [G3DSA:3.30.200.100] (229-330)

Foldseek 3Di:
DPPPDPPDDDPDPPCPVPPPPVLPLFADPVLLVLVQLQQCLLQVWWKWFKKWKDAPHDIWIKTKTWDQDPQGIWMWIWTDDDQTKIWIDDPQKIWIAGVVQLEIEIEGRNQDADPPNQFDVPPPDSVLLRVFWHKDWDDWDAALNAIWTWIKTHGPDQWFWIKIFTARPPRSTTQKMFTHDPRDTLMMMHTNTMDMDDDDDVVVSDDPCVVVSVPGHYWYFYWDQDPPPPPQKDQDDAPPQKDWDGWTWTDGPPDPGTWTWTWIDSRRKIKIKIKAFDDVPDDPDADWDDDRRQKIWGWDDDDRIIIIMIISTDSVNSVNRRVRMDGNVVD/DPDPDDDDDDPDPPCPVPPPPVLPLFADPVLLVLVQLQQCLLQVWWKWFKKWKDAPHDIWIKTKTWDQDPQGIWMWIWTDDDQTKIWIDDPQKIWIAGVVQLEIEIEGRNQDADPPNQFDVPPPDSVLLRVFWHKDWDDWDAALNAIWTKIKTHGPDQWFWIKIFTARPPRSTTAKMFTHDPRDGLMMMHTNTMDMDDDDDVVVSDDPCVVVSVPGHYWYFYWDQDPPPPPQKDQDDAPPQKDWDGWTWTDGPPDPGTWTWTWIDSRRKIKIKIKAFDDVPDDPDADKDDDRRQKIWGWDDDPRIIIIMIISTDSVNSVNRRVRMDGNVVD